Protein AF-A0A8T2C604-F1 (afdb_monomer_lite)

Foldseek 3Di:
DDDPDPPPFPPDAFPADWAWAPDPVATKIFGGWGQDPVRDTHWTWIAHPQVRDIDTQPDDPDPPVCRQWDFQYDENQWTWIARLPQRWIWIFNVVDSVDTDIQTADHDPPDPNPCPPWRKAKYWLDDVPDPPPQLIKIWIATDDQQGIWIARSNHDSDIDTAGDPDDDQPQWHWYAQNVVQWIWTDRPPAQWIWIAHNVNPDIDIFGEDEDPDDPDDPVVVVQQVQFDWHWYWEAAPVGKIKIKIWTHHPDPVPVDDIFIWIWTFDDQDPVGTYIYTDLFPDQKEWEDGSYHIYMYGVVVRNRDDHQWYQYNYSAGFIQRSNVRDTDGSDPPPPPPPVVVVVVVVVVVVVVVVCCVVPPDPDLDQDDPVRVVVVCVDPVNVVVVVVLVVLLVVLVVLQVVLVVVVVPPDDPPPPPSVVSNVVSVVSNLVSLVVQLVVLVSVLVSVVVCVVVDVDDCPDPSNVVSVVSNVVSVVD

Structure (mmCIF, N/CA/C/O backbone):
data_AF-A0A8T2C604-F1
#
_entry.id   AF-A0A8T2C604-F1
#
loop_
_atom_site.group_PDB
_atom_site.id
_atom_site.type_symbol
_atom_site.label_atom_id
_atom_site.label_alt_id
_atom_site.label_comp_id
_atom_site.label_asym_id
_atom_site.label_entity_id
_atom_site.label_seq_id
_atom_site.pdbx_PDB_ins_code
_atom_site.Cartn_x
_atom_site.Cartn_y
_atom_site.Cartn_z
_atom_site.occupancy
_atom_site.B_iso_or_equiv
_atom_site.auth_seq_id
_atom_site.auth_comp_id
_atom_site.auth_asym_id
_atom_site.auth_atom_id
_atom_site.pdbx_PDB_model_num
ATOM 1 N N . MET A 1 1 ? 25.380 -12.829 -18.871 1.00 25.86 1 MET A N 1
ATOM 2 C CA . MET A 1 1 ? 25.216 -11.549 -18.149 1.00 25.86 1 MET A CA 1
ATOM 3 C C . MET A 1 1 ? 23.749 -11.153 -18.193 1.00 25.86 1 MET A C 1
ATOM 5 O O . MET A 1 1 ? 23.292 -10.541 -19.146 1.00 25.86 1 MET A O 1
ATOM 9 N N . SER A 1 2 ? 23.002 -11.613 -17.195 1.00 21.16 2 SER A N 1
ATOM 10 C CA . SER A 1 2 ? 21.558 -11.461 -17.038 1.00 21.16 2 SER A CA 1
ATOM 11 C C . SER A 1 2 ? 21.239 -10.151 -16.314 1.00 21.16 2 SER A C 1
ATOM 13 O O . SER A 1 2 ? 21.349 -10.071 -15.092 1.00 21.16 2 SER A O 1
ATOM 15 N N . ARG A 1 3 ? 20.842 -9.112 -17.054 1.00 23.50 3 ARG A N 1
ATOM 16 C CA . ARG A 1 3 ? 20.114 -7.977 -16.472 1.00 23.50 3 ARG A CA 1
ATOM 17 C C . ARG A 1 3 ? 18.630 -8.336 -16.477 1.00 23.50 3 ARG A C 1
ATOM 19 O O . ARG A 1 3 ? 17.951 -8.163 -17.482 1.00 23.50 3 ARG A O 1
ATOM 26 N N . LEU A 1 4 ? 18.167 -8.874 -15.350 1.00 23.81 4 LEU A N 1
ATOM 27 C CA . LEU A 1 4 ? 16.754 -8.943 -14.980 1.00 23.81 4 LEU A CA 1
ATOM 28 C C . LEU A 1 4 ? 16.233 -7.504 -14.865 1.00 23.81 4 LEU A C 1
ATOM 30 O O . LEU A 1 4 ? 16.318 -6.873 -13.814 1.00 23.81 4 LEU A O 1
ATOM 34 N N . LEU A 1 5 ? 15.761 -6.960 -15.985 1.00 23.33 5 LEU A N 1
ATOM 35 C CA . LEU A 1 5 ? 14.865 -5.815 -15.988 1.00 23.33 5 LEU A CA 1
ATOM 36 C C . LEU A 1 5 ? 13.591 -6.275 -15.284 1.00 23.33 5 LEU A C 1
ATOM 38 O O . LEU A 1 5 ? 12.839 -7.078 -15.834 1.00 23.33 5 LEU A O 1
ATOM 42 N N . MET A 1 6 ? 13.360 -5.779 -14.068 1.00 25.73 6 MET A N 1
ATOM 43 C CA . MET A 1 6 ? 12.022 -5.779 -13.495 1.00 25.73 6 MET A CA 1
ATOM 44 C C . MET A 1 6 ? 11.107 -5.103 -14.515 1.00 25.73 6 MET A C 1
ATOM 46 O O . MET A 1 6 ? 11.184 -3.893 -14.739 1.00 25.73 6 MET A O 1
ATOM 50 N N . GLN A 1 7 ? 10.272 -5.908 -15.170 1.00 26.48 7 GLN A N 1
ATOM 51 C CA . GLN A 1 7 ? 9.083 -5.424 -15.844 1.00 26.48 7 GLN A CA 1
ATOM 52 C C . GLN A 1 7 ? 8.321 -4.589 -14.814 1.00 26.48 7 GLN A C 1
ATOM 54 O O . GLN A 1 7 ? 7.691 -5.128 -13.906 1.00 26.48 7 GLN A O 1
ATOM 59 N N . ARG A 1 8 ? 8.361 -3.258 -14.960 1.00 32.38 8 ARG A N 1
ATOM 60 C CA . ARG A 1 8 ? 7.238 -2.431 -14.517 1.00 32.38 8 ARG A CA 1
ATOM 61 C C . ARG A 1 8 ? 5.986 -3.125 -15.040 1.00 32.38 8 ARG A C 1
ATOM 63 O O . ARG A 1 8 ? 5.932 -3.429 -16.233 1.00 32.38 8 ARG A O 1
ATOM 70 N N . SER A 1 9 ? 5.051 -3.425 -14.144 1.00 33.69 9 SER A N 1
ATOM 71 C CA . SER A 1 9 ? 3.779 -4.065 -14.461 1.00 33.69 9 SER A CA 1
ATOM 72 C C . SER A 1 9 ? 3.189 -3.437 -15.723 1.00 33.69 9 SER A C 1
ATOM 74 O O . SER A 1 9 ? 2.762 -2.282 -15.736 1.00 33.69 9 SER A O 1
ATOM 76 N N . LYS A 1 10 ? 3.212 -4.192 -16.824 1.00 32.97 10 LYS A N 1
ATOM 77 C CA . LYS A 1 10 ? 2.536 -3.820 -18.063 1.00 32.97 10 LYS A CA 1
ATOM 78 C C . LYS A 1 10 ? 1.040 -4.086 -17.872 1.00 32.97 10 LYS A C 1
ATOM 80 O O . LYS A 1 10 ? 0.491 -4.999 -18.462 1.00 32.97 10 LYS A O 1
ATOM 85 N N . LEU A 1 11 ? 0.381 -3.281 -17.042 1.00 38.59 11 LEU A N 1
ATOM 86 C CA . LEU A 1 11 ? -1.047 -3.016 -17.207 1.00 38.59 11 LEU A CA 1
ATOM 87 C C . LEU A 1 11 ? -1.196 -1.590 -17.739 1.00 38.59 11 LEU A C 1
ATOM 89 O O . LEU A 1 11 ? -1.482 -0.667 -16.970 1.00 38.59 11 LEU A O 1
ATOM 93 N N . PRO A 1 12 ? -0.954 -1.362 -19.045 1.00 30.45 12 PRO A N 1
ATOM 94 C CA . PRO A 1 12 ? -1.466 -0.155 -19.664 1.00 30.45 12 PRO A CA 1
ATOM 95 C C . PRO A 1 12 ? -3.000 -0.238 -19.560 1.00 30.45 12 PRO A C 1
ATOM 97 O O . PRO A 1 12 ? -3.563 -1.314 -19.714 1.00 30.45 12 PRO A O 1
ATOM 100 N N . HIS A 1 13 ? -3.675 0.872 -19.260 1.00 38.31 13 HIS A N 1
ATOM 101 C CA . HIS A 1 13 ? -5.147 1.014 -19.214 1.00 38.31 13 HIS A CA 1
ATOM 102 C C . HIS A 1 13 ? -5.877 0.789 -17.880 1.00 38.31 13 HIS A C 1
ATOM 104 O O . HIS A 1 13 ? -7.097 0.917 -17.877 1.00 38.31 13 HIS A O 1
ATOM 110 N N . LEU A 1 14 ? -5.197 0.554 -16.748 1.00 38.41 14 LEU A N 1
ATOM 111 C CA . LEU A 1 14 ? -5.864 0.545 -15.435 1.00 38.41 14 LEU A CA 1
ATOM 112 C C . LEU A 1 14 ? -5.715 1.871 -14.672 1.00 38.41 14 LEU A C 1
ATOM 114 O O . LEU A 1 14 ? -4.606 2.246 -14.289 1.00 38.41 14 LEU A O 1
ATOM 118 N N . ILE A 1 15 ? -6.833 2.528 -14.348 1.00 39.34 15 ILE A N 1
ATOM 119 C CA . ILE A 1 15 ? -6.878 3.551 -13.288 1.00 39.34 15 ILE A CA 1
ATOM 120 C C . ILE A 1 15 ? -6.874 2.799 -11.946 1.00 39.34 15 ILE A C 1
ATOM 122 O O . ILE A 1 15 ? -7.868 2.181 -11.564 1.00 39.34 15 ILE A O 1
ATOM 126 N N . GLN A 1 16 ? -5.728 2.769 -11.259 1.00 47.19 16 GLN A N 1
ATOM 127 C CA . GLN A 1 16 ? -5.526 1.916 -10.081 1.00 47.19 16 GLN A CA 1
ATOM 128 C C . GLN A 1 16 ? -5.882 2.635 -8.775 1.00 47.19 16 GLN A C 1
ATOM 130 O O . GLN A 1 16 ? -5.199 3.567 -8.354 1.00 47.19 16 GLN A O 1
ATOM 135 N N . LYS A 1 17 ? -6.894 2.121 -8.072 1.00 49.41 17 LYS A N 1
ATOM 136 C CA . LYS A 1 17 ? -7.011 2.228 -6.613 1.00 49.41 17 LYS A CA 1
ATOM 137 C C . LYS A 1 17 ? -7.320 0.845 -6.067 1.00 49.41 17 LYS A C 1
ATOM 139 O O . LYS A 1 17 ? -8.392 0.297 -6.312 1.00 49.41 17 LYS A O 1
ATOM 144 N N . LYS A 1 18 ? -6.335 0.275 -5.381 1.00 56.12 18 LYS A N 1
ATOM 145 C CA . LYS A 1 18 ? -6.322 -1.129 -4.976 1.00 56.12 18 LYS A CA 1
ATOM 146 C C . LYS A 1 18 ? -6.877 -1.229 -3.573 1.00 56.12 18 LYS A C 1
ATOM 148 O O . LYS A 1 18 ? -6.331 -0.632 -2.648 1.00 56.12 18 LYS A O 1
ATOM 153 N N . CYS A 1 19 ? -7.981 -1.945 -3.448 1.00 54.78 19 CYS A N 1
ATOM 154 C CA . CYS A 1 19 ? -8.680 -2.137 -2.190 1.00 54.78 19 CYS A CA 1
ATOM 155 C C . CYS A 1 19 ? -9.108 -3.599 -2.105 1.00 54.78 19 CYS A C 1
ATOM 157 O O . CYS A 1 19 ? -9.346 -4.244 -3.133 1.00 54.78 19 CYS A O 1
ATOM 159 N N . PHE A 1 20 ? -9.251 -4.096 -0.886 1.00 54.09 20 PHE A N 1
ATOM 160 C CA . PHE A 1 20 ? -9.861 -5.390 -0.635 1.00 54.09 20 PHE A CA 1
ATOM 161 C C . PHE A 1 20 ? -11.279 -5.216 -0.112 1.00 54.09 20 PHE A C 1
ATOM 163 O O . PHE A 1 20 ? -11.575 -4.286 0.637 1.00 54.09 20 PHE A O 1
ATOM 170 N N . SER A 1 21 ? -12.148 -6.145 -0.490 1.00 51.84 21 SER A N 1
ATOM 171 C CA . SER A 1 21 ? -13.484 -6.271 0.075 1.00 51.84 21 SER A CA 1
ATOM 172 C C . SER A 1 21 ? -13.528 -7.547 0.911 1.00 51.84 21 SER A C 1
ATOM 174 O O . SER A 1 21 ? -13.415 -8.645 0.367 1.00 51.84 21 SER A O 1
ATOM 176 N N . SER A 1 22 ? -13.669 -7.424 2.234 1.00 53.53 22 SER A N 1
ATOM 177 C CA . SER A 1 22 ? -14.001 -8.574 3.076 1.00 53.53 22 SER A CA 1
ATOM 178 C C . SER A 1 22 ? -15.501 -8.851 2.929 1.00 53.53 22 SER A C 1
ATOM 180 O O . SER A 1 22 ? -16.327 -8.123 3.481 1.00 53.53 22 SER A O 1
ATOM 182 N N . SER A 1 23 ? -15.871 -9.875 2.167 1.00 48.34 23 SER A N 1
ATOM 183 C CA . SER A 1 23 ? -17.265 -10.306 2.026 1.00 48.34 23 SER A CA 1
ATOM 184 C C . SER A 1 23 ? -17.376 -11.831 2.052 1.00 48.34 23 SER A C 1
ATOM 186 O O . SER A 1 23 ? -16.371 -12.538 1.980 1.00 48.34 23 SER A O 1
ATOM 188 N N . VAL A 1 24 ? -18.620 -12.318 2.135 1.00 46.81 24 VAL A N 1
ATOM 189 C CA . VAL A 1 24 ? -19.045 -13.736 2.155 1.00 46.81 24 VAL A CA 1
ATOM 190 C C . VAL A 1 24 ? -18.400 -14.582 1.045 1.00 46.81 24 VAL A C 1
ATOM 192 O O . VAL A 1 24 ? -18.330 -15.800 1.153 1.00 46.81 24 VAL A O 1
ATOM 195 N N . THR A 1 25 ? -17.905 -13.951 -0.018 1.00 48.84 25 THR A N 1
ATOM 196 C CA . THR A 1 25 ? -17.357 -14.623 -1.195 1.00 48.84 25 THR A CA 1
ATOM 197 C C . THR A 1 25 ? -15.827 -14.845 -1.147 1.00 48.84 25 THR A C 1
ATOM 199 O O . THR A 1 25 ? -15.299 -15.502 -2.041 1.00 48.84 25 THR A O 1
ATOM 202 N N . GLY A 1 26 ? -15.110 -14.346 -0.127 1.00 57.09 26 GLY A N 1
ATOM 203 C CA . GLY A 1 26 ? -13.646 -14.482 0.031 1.00 57.09 26 GLY A CA 1
ATOM 204 C C . GLY A 1 26 ? -12.858 -13.181 -0.225 1.00 57.09 26 GLY A C 1
ATOM 205 O O . GLY A 1 26 ? -13.459 -12.166 -0.591 1.00 57.09 26 GLY A O 1
ATOM 206 N N . PRO A 1 27 ? -11.521 -13.160 -0.017 1.00 63.47 27 PRO A N 1
ATOM 207 C CA . PRO A 1 27 ? -10.697 -11.957 -0.158 1.00 63.47 27 PRO A CA 1
ATOM 208 C C . PRO A 1 27 ? -10.447 -11.632 -1.637 1.00 63.47 27 PRO A C 1
ATOM 210 O O . PRO A 1 27 ? -9.422 -11.993 -2.221 1.00 63.47 27 PRO A O 1
ATOM 213 N N . PHE A 1 28 ? -11.397 -10.936 -2.259 1.00 66.06 28 PHE A N 1
ATOM 214 C CA . PHE A 1 28 ? -11.202 -10.386 -3.598 1.00 66.06 28 PHE A CA 1
ATOM 215 C C . PHE A 1 28 ? -10.468 -9.054 -3.528 1.00 66.06 28 PHE A C 1
ATOM 217 O O . PHE A 1 28 ? -10.824 -8.143 -2.774 1.00 66.06 28 PHE A O 1
ATOM 224 N N . LEU A 1 29 ? -9.455 -8.945 -4.373 1.00 66.69 29 LEU A N 1
ATOM 225 C CA . LEU A 1 29 ? -8.720 -7.729 -4.654 1.00 66.69 29 LEU A CA 1
ATOM 226 C C . LEU A 1 29 ? -9.333 -7.049 -5.870 1.00 66.69 29 LEU A C 1
ATOM 228 O O . LEU A 1 29 ? -9.467 -7.696 -6.894 1.00 66.69 29 LEU A O 1
ATOM 232 N N . ARG A 1 30 ? -9.588 -5.742 -5.834 1.00 65.94 30 ARG A N 1
ATOM 233 C CA . ARG A 1 30 ? -9.797 -4.962 -7.065 1.00 65.94 30 ARG A CA 1
ATOM 234 C C . ARG A 1 30 ? -8.457 -4.414 -7.559 1.00 65.94 30 ARG A C 1
ATOM 236 O O . ARG A 1 30 ? -7.796 -3.684 -6.823 1.00 65.94 30 ARG A O 1
ATOM 243 N N . ILE A 1 31 ? -8.062 -4.733 -8.790 1.00 61.38 31 ILE A N 1
ATOM 244 C CA . ILE A 1 31 ? -6.799 -4.256 -9.386 1.00 61.38 31 ILE A CA 1
ATOM 245 C C . ILE A 1 31 ? -7.013 -2.908 -10.090 1.00 61.38 31 ILE A C 1
ATOM 247 O O . ILE A 1 31 ? -6.167 -2.018 -9.995 1.00 61.38 31 ILE A O 1
ATOM 251 N N . GLY A 1 32 ? -8.160 -2.721 -10.747 1.00 61.22 32 GLY A N 1
ATOM 252 C CA . GLY A 1 32 ? -8.545 -1.462 -11.389 1.00 61.22 32 GLY A CA 1
ATOM 253 C C . GLY A 1 32 ? -9.672 -1.639 -12.409 1.00 61.22 32 GLY A C 1
ATOM 254 O O . GLY A 1 32 ? -10.233 -2.725 -12.533 1.00 61.22 32 GLY A O 1
ATOM 255 N N . GLN A 1 33 ? -9.964 -0.573 -13.156 1.00 58.62 33 GLN A N 1
ATOM 256 C CA . GLN A 1 33 ? -10.870 -0.595 -14.314 1.00 58.62 33 GLN A CA 1
ATOM 257 C C . GLN A 1 33 ? -10.086 -0.603 -15.618 1.00 58.62 33 GLN A C 1
ATOM 259 O O . GLN A 1 33 ? -9.246 0.279 -15.807 1.00 58.62 33 GLN A O 1
ATOM 264 N N . ARG A 1 34 ? -10.357 -1.561 -16.515 1.00 48.78 34 ARG A N 1
ATOM 265 C CA . ARG A 1 34 ? -9.774 -1.555 -17.869 1.00 48.78 34 ARG A CA 1
ATOM 266 C C . ARG A 1 34 ? -10.490 -0.476 -18.672 1.00 48.78 34 ARG A C 1
ATOM 268 O O . ARG A 1 34 ? -11.701 -0.553 -18.824 1.00 48.78 34 ARG A O 1
ATOM 275 N N . MET A 1 35 ? -9.782 0.534 -19.172 1.00 43.50 35 MET A N 1
ATOM 276 C CA . MET A 1 35 ? -10.357 1.434 -20.180 1.00 43.50 35 MET A CA 1
ATOM 277 C C . MET A 1 35 ? -10.590 0.663 -21.480 1.00 43.50 35 MET A C 1
ATOM 279 O O . MET A 1 35 ? -9.735 -0.122 -21.891 1.00 43.50 35 MET A O 1
ATOM 283 N N . LYS A 1 36 ? -11.744 0.877 -22.112 1.00 48.97 36 LYS A N 1
ATOM 284 C CA . LYS A 1 36 ? -11.992 0.397 -23.473 1.00 48.97 36 LYS A CA 1
ATOM 285 C C . LYS A 1 36 ? -11.287 1.288 -24.494 1.00 48.97 36 LYS A C 1
ATOM 287 O O . LYS A 1 36 ? -11.003 2.453 -24.216 1.00 48.97 36 LYS A O 1
ATOM 292 N N . ASP A 1 37 ? -11.082 0.750 -25.692 1.00 43.00 37 ASP A N 1
ATOM 293 C CA . ASP A 1 37 ? -10.449 1.454 -26.817 1.00 43.00 37 ASP A CA 1
ATOM 294 C C . ASP A 1 37 ? -11.225 2.705 -27.269 1.00 43.00 37 ASP A C 1
ATOM 296 O O . ASP A 1 37 ? -10.648 3.615 -27.857 1.00 43.00 37 ASP A O 1
ATOM 300 N N . ASP A 1 38 ? -12.522 2.783 -26.949 1.00 40.09 38 ASP A N 1
ATOM 301 C CA . ASP A 1 38 ? -13.399 3.930 -27.218 1.00 40.09 38 ASP A CA 1
ATOM 302 C C . ASP A 1 38 ? -13.333 5.038 -26.146 1.00 40.09 38 ASP A C 1
ATOM 304 O O . ASP A 1 38 ? -14.040 6.040 -26.249 1.00 40.09 38 ASP A O 1
ATOM 308 N N . GLY A 1 39 ? -12.501 4.873 -25.111 1.00 41.56 39 GLY A N 1
ATOM 309 C CA . GLY A 1 39 ? -12.372 5.817 -23.998 1.00 41.56 39 GLY A CA 1
ATOM 310 C C . GLY A 1 39 ? -13.476 5.717 -22.939 1.00 41.56 39 GLY A C 1
ATOM 311 O O . GLY A 1 39 ? -13.438 6.456 -21.956 1.00 41.56 39 GLY A O 1
ATOM 312 N N . SER A 1 40 ? -14.443 4.803 -23.082 1.00 46.28 40 SER A N 1
ATOM 313 C CA . SER A 1 40 ? -15.472 4.576 -22.063 1.00 46.28 40 SER A CA 1
ATOM 314 C C . SER A 1 40 ? -14.944 3.753 -20.877 1.00 46.28 40 SER A C 1
ATOM 316 O O . SER A 1 40 ? -14.017 2.942 -21.000 1.00 46.28 40 SER A O 1
ATOM 318 N N . ILE A 1 41 ? -15.545 3.965 -19.697 1.00 53.34 41 ILE A N 1
ATOM 319 C CA . ILE A 1 41 ? -15.242 3.207 -18.473 1.00 53.34 41 ILE A CA 1
ATOM 320 C C . ILE A 1 41 ? -15.530 1.723 -18.743 1.00 53.34 41 ILE A C 1
ATOM 322 O O . ILE A 1 41 ? -16.673 1.348 -19.019 1.00 53.34 41 ILE A O 1
ATOM 326 N N . GLY A 1 42 ? -14.496 0.881 -18.706 1.00 55.41 42 GLY A N 1
ATOM 327 C CA . GLY A 1 42 ? -14.640 -0.559 -18.907 1.00 55.41 42 GLY A CA 1
ATOM 328 C C . GLY A 1 42 ? -14.734 -1.348 -17.601 1.00 55.41 42 GLY A C 1
ATOM 329 O O . GLY A 1 42 ? -15.076 -0.819 -16.545 1.00 55.41 42 GLY A O 1
ATOM 330 N N . GLU A 1 43 ? -14.515 -2.656 -17.709 1.00 61.22 43 GLU A N 1
ATOM 331 C CA . GLU A 1 43 ? -14.865 -3.635 -16.678 1.00 61.22 43 GLU A CA 1
ATOM 332 C C . GLU A 1 43 ? -13.902 -3.600 -15.484 1.00 61.22 43 GLU A C 1
ATOM 334 O O . GLU A 1 43 ? -12.689 -3.409 -15.633 1.00 61.22 43 GLU A O 1
ATOM 339 N N . ASP A 1 44 ? -14.462 -3.787 -14.286 1.00 64.31 44 ASP A N 1
ATOM 340 C CA . ASP A 1 44 ? -13.693 -3.920 -13.056 1.00 64.31 44 ASP A CA 1
ATOM 341 C C . ASP A 1 44 ? -12.996 -5.282 -13.010 1.00 64.31 44 ASP A C 1
ATOM 343 O O . ASP A 1 44 ? -13.629 -6.337 -13.107 1.00 64.31 44 ASP A O 1
ATOM 347 N N . VAL A 1 45 ? -11.674 -5.244 -12.846 1.00 67.56 45 VAL A N 1
ATOM 348 C CA . VAL A 1 45 ? -10.826 -6.432 -12.754 1.00 67.56 45 VAL A CA 1
ATOM 349 C C . VAL A 1 45 ? -10.557 -6.741 -11.290 1.00 67.56 45 VAL A C 1
ATOM 351 O O . VAL A 1 45 ? -10.011 -5.905 -10.555 1.00 67.56 45 VAL A O 1
ATOM 354 N N . PHE A 1 46 ? -10.896 -7.962 -10.889 1.00 71.38 46 PHE A N 1
ATOM 355 C CA . PHE A 1 46 ? -10.618 -8.488 -9.564 1.00 71.38 46 PHE A CA 1
ATOM 356 C C . PHE A 1 46 ? -9.568 -9.600 -9.619 1.00 71.38 46 PHE A C 1
ATOM 358 O O . PHE A 1 46 ? -9.458 -10.306 -10.611 1.00 71.38 46 PHE A O 1
ATOM 365 N N . LEU A 1 47 ? -8.797 -9.772 -8.550 1.00 71.38 47 LEU A N 1
ATOM 366 C CA . LEU A 1 47 ? -7.923 -10.918 -8.321 1.00 71.38 47 LEU A CA 1
ATOM 367 C C . LEU A 1 47 ? -8.432 -11.660 -7.096 1.00 71.38 47 LEU A C 1
ATOM 369 O O . LEU A 1 47 ? -8.600 -11.083 -6.020 1.00 71.38 47 LEU A O 1
ATOM 373 N N . ASN A 1 48 ? -8.666 -12.952 -7.253 1.00 74.19 48 ASN A N 1
ATOM 374 C CA . ASN A 1 48 ? -8.896 -13.820 -6.118 1.00 74.19 48 ASN A CA 1
ATOM 375 C C . ASN A 1 48 ? -7.541 -14.123 -5.467 1.00 74.19 48 ASN A C 1
ATOM 377 O O . ASN A 1 48 ? -6.733 -14.834 -6.054 1.00 74.19 48 ASN A O 1
ATOM 381 N N . ALA A 1 49 ? -7.282 -13.603 -4.266 1.00 75.50 49 ALA A N 1
ATOM 382 C CA . ALA A 1 49 ? -5.991 -13.800 -3.603 1.00 75.50 49 ALA A CA 1
ATOM 383 C C . ALA A 1 49 ? -5.710 -15.265 -3.216 1.00 75.50 49 ALA A C 1
ATOM 385 O O . ALA A 1 49 ? -4.551 -15.644 -3.086 1.00 75.50 49 ALA A O 1
ATOM 386 N N . ALA A 1 50 ? -6.754 -16.080 -3.040 1.00 75.25 50 ALA A N 1
ATOM 387 C CA . ALA A 1 50 ? -6.638 -17.503 -2.723 1.00 75.25 50 ALA A CA 1
ATOM 388 C C . ALA A 1 50 ? -6.309 -18.357 -3.956 1.00 75.25 50 ALA A C 1
ATOM 390 O O . ALA A 1 50 ? -5.558 -19.319 -3.855 1.00 75.25 50 ALA A O 1
ATOM 391 N N . LYS A 1 51 ? -6.868 -18.011 -5.120 1.00 75.25 51 LYS A N 1
ATOM 392 C CA . LYS A 1 51 ? -6.639 -18.755 -6.372 1.00 75.25 51 LYS A CA 1
ATOM 393 C C . LYS A 1 51 ? -5.552 -18.158 -7.260 1.00 75.25 51 LYS A C 1
ATOM 395 O O . LYS A 1 51 ? -5.106 -18.815 -8.186 1.00 75.25 51 LYS A O 1
ATOM 400 N N . GLU A 1 52 ? -5.163 -16.913 -6.998 1.00 74.75 52 GLU A N 1
ATOM 401 C CA . GLU A 1 52 ? -4.266 -16.111 -7.845 1.00 74.75 52 GLU A CA 1
ATOM 402 C C . GLU A 1 52 ? -4.786 -15.941 -9.278 1.00 74.75 52 GLU A C 1
ATOM 404 O O . GLU A 1 52 ? -4.033 -15.748 -10.228 1.00 74.75 52 GLU A O 1
ATOM 409 N N . GLU A 1 53 ? -6.110 -15.972 -9.420 1.00 72.31 53 GLU A N 1
ATOM 410 C CA . GLU A 1 53 ? -6.809 -15.878 -10.694 1.00 72.31 53 GLU A CA 1
ATOM 411 C C . GLU A 1 53 ? -7.482 -14.517 -10.843 1.00 72.31 53 GLU A C 1
ATOM 413 O O . GLU A 1 53 ? -8.119 -14.002 -9.913 1.00 72.31 53 GLU A O 1
ATOM 418 N N . LEU A 1 54 ? -7.360 -13.951 -12.043 1.00 71.62 54 LEU A N 1
ATOM 419 C CA . LEU A 1 54 ? -8.111 -12.773 -12.442 1.00 71.62 54 LEU A CA 1
ATOM 420 C C . LEU A 1 54 ? -9.562 -13.159 -12.716 1.00 71.62 54 LEU A C 1
ATOM 422 O O . LEU A 1 54 ? -9.852 -14.104 -13.447 1.00 71.62 54 LEU A O 1
ATOM 426 N N . PHE A 1 55 ? -10.475 -12.394 -12.139 1.00 67.12 55 PHE A N 1
ATOM 427 C CA . PHE A 1 55 ? -11.902 -12.519 -12.350 1.00 67.12 55 PHE A CA 1
ATOM 428 C C . PHE A 1 55 ? -12.473 -11.186 -12.828 1.00 67.12 55 PHE A C 1
ATOM 430 O O . PHE A 1 55 ? -12.203 -10.126 -12.259 1.00 67.12 55 PHE A O 1
ATOM 437 N N . HIS A 1 56 ? -13.300 -11.258 -13.865 1.00 67.69 56 HIS A N 1
ATOM 438 C CA . HIS A 1 56 ? -14.019 -10.117 -14.412 1.00 67.69 56 HIS A CA 1
ATOM 439 C C . HIS A 1 56 ? -15.443 -10.139 -13.876 1.00 67.69 56 HIS A C 1
ATOM 441 O O . HIS A 1 56 ? -16.163 -11.120 -14.071 1.00 67.69 56 HIS A O 1
ATOM 447 N N . LEU A 1 57 ? -15.861 -9.066 -13.199 1.00 61.72 57 LEU A N 1
ATOM 448 C CA . LEU A 1 57 ? -17.261 -8.965 -12.811 1.00 61.72 57 LEU A CA 1
ATOM 449 C C . LEU A 1 57 ? -18.107 -8.705 -14.071 1.00 61.72 57 LEU A C 1
ATOM 451 O O . LEU A 1 57 ? -17.815 -7.755 -14.804 1.00 61.72 57 LEU A O 1
ATOM 455 N N . PRO A 1 58 ? -19.164 -9.500 -14.332 1.00 57.56 58 PRO A N 1
ATOM 456 C CA . PRO A 1 58 ? -20.077 -9.223 -15.433 1.00 57.56 58 PRO A CA 1
ATOM 457 C C . PRO A 1 58 ? -20.706 -7.837 -15.258 1.00 57.56 58 PRO A C 1
ATOM 459 O O . PRO A 1 58 ? -20.966 -7.408 -14.131 1.00 57.56 58 PRO A O 1
ATOM 462 N N . LYS A 1 59 ? -20.947 -7.135 -16.375 1.00 58.47 59 LYS A N 1
ATOM 463 C CA . LYS A 1 59 ? -21.467 -5.758 -16.392 1.00 58.47 59 LYS A CA 1
ATOM 464 C C . LYS A 1 59 ? -22.711 -5.620 -15.518 1.00 58.47 59 LYS A C 1
ATOM 466 O O . LYS A 1 59 ? -23.817 -5.974 -15.922 1.00 58.47 59 LYS A O 1
ATOM 471 N N . LYS A 1 60 ? -22.520 -5.044 -14.336 1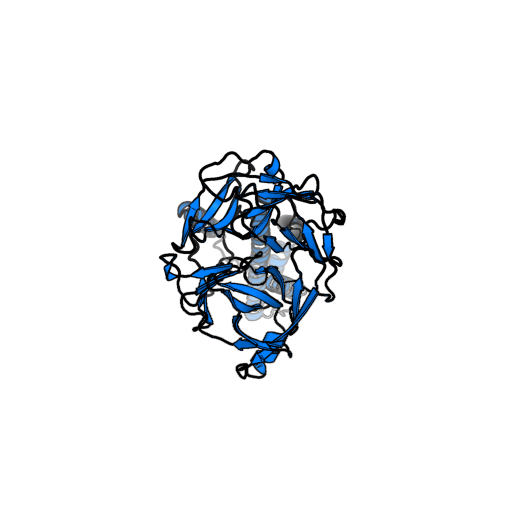.00 65.12 60 LYS A N 1
ATOM 472 C CA . LYS A 1 60 ? -23.594 -4.573 -13.472 1.00 65.12 60 LYS A CA 1
ATOM 473 C C . LYS A 1 60 ? -23.901 -3.124 -13.847 1.00 65.12 60 LYS A C 1
ATOM 475 O O . LYS A 1 60 ? -22.955 -2.360 -14.052 1.00 65.12 60 LYS A O 1
ATOM 480 N N . PRO A 1 61 ? -25.177 -2.720 -13.963 1.00 65.38 61 PRO A N 1
ATOM 481 C CA . PRO A 1 61 ? -25.501 -1.320 -14.196 1.00 65.38 61 PRO A CA 1
ATOM 482 C C . PRO A 1 61 ? -24.919 -0.481 -13.056 1.00 65.38 61 PRO A C 1
ATOM 484 O O . PRO A 1 61 ? -25.260 -0.685 -11.890 1.00 65.38 61 PRO A O 1
ATOM 487 N N . LEU A 1 62 ? -24.010 0.435 -13.396 1.00 68.88 62 LEU A N 1
ATOM 488 C CA . LEU A 1 62 ? -23.437 1.359 -12.428 1.00 68.88 62 LEU A CA 1
ATOM 489 C C . LEU A 1 62 ? -24.560 2.280 -11.919 1.00 68.88 62 LEU A C 1
ATOM 491 O O . LEU A 1 62 ? -25.237 2.910 -12.739 1.00 68.88 62 LEU A O 1
ATOM 495 N N . PRO A 1 63 ? -24.785 2.383 -10.597 1.00 73.88 63 PRO A N 1
ATOM 496 C CA . PRO A 1 63 ? -25.741 3.334 -10.048 1.00 73.88 63 PRO A CA 1
ATOM 497 C C . PRO A 1 63 ? -25.429 4.755 -10.528 1.00 73.88 63 PRO A C 1
ATOM 499 O O . PRO A 1 63 ? -24.274 5.171 -10.493 1.00 73.88 63 PRO A O 1
ATOM 502 N N . GLN A 1 64 ? -26.447 5.528 -10.921 1.00 72.62 64 GLN A N 1
ATOM 503 C CA . GLN A 1 64 ? -26.258 6.892 -11.446 1.00 72.62 64 GLN A CA 1
ATOM 504 C C . GLN A 1 64 ? -25.445 7.790 -10.498 1.00 72.62 64 GLN A C 1
ATOM 506 O O . GLN A 1 64 ? -24.608 8.561 -10.954 1.00 72.62 64 GLN A O 1
ATOM 511 N N . LYS A 1 65 ? -25.622 7.628 -9.178 1.00 72.56 65 LYS A N 1
ATOM 512 C CA . LYS A 1 65 ? -24.852 8.348 -8.146 1.00 72.56 65 LYS A CA 1
ATOM 513 C C . LYS A 1 65 ? -23.346 8.059 -8.167 1.00 72.56 65 LYS A C 1
ATOM 515 O O . LYS A 1 65 ? -22.582 8.829 -7.607 1.00 72.56 65 LYS A O 1
ATOM 520 N N . LEU A 1 66 ? -22.917 6.955 -8.778 1.00 74.44 66 LEU A N 1
ATOM 521 C CA . LEU A 1 66 ? -21.509 6.576 -8.878 1.00 74.44 66 LEU A CA 1
ATOM 522 C C . LEU A 1 66 ? -20.878 6.942 -10.228 1.00 74.44 66 LEU A C 1
ATOM 524 O O . LEU A 1 66 ? -19.668 6.779 -10.371 1.00 74.44 66 LEU A O 1
ATOM 528 N N . ALA A 1 67 ? -21.654 7.451 -11.193 1.00 73.00 67 ALA A N 1
ATOM 529 C CA . ALA A 1 67 ? -21.193 7.703 -12.561 1.00 73.00 67 ALA A CA 1
ATOM 530 C C . ALA A 1 67 ? -19.989 8.660 -12.634 1.00 73.00 67 ALA A C 1
ATOM 532 O O . ALA A 1 67 ? -19.050 8.397 -13.378 1.00 73.00 67 ALA A O 1
ATOM 533 N N . ASN A 1 68 ? -19.986 9.711 -11.807 1.00 73.56 68 ASN A N 1
ATOM 534 C CA . ASN A 1 68 ? -18.901 10.698 -11.721 1.00 73.56 68 ASN A CA 1
ATOM 535 C C . ASN A 1 68 ? -18.039 10.518 -10.464 1.00 73.56 68 ASN A C 1
ATOM 537 O O . ASN A 1 68 ? -17.359 11.446 -10.021 1.00 73.56 68 ASN A O 1
ATOM 541 N N . SER A 1 69 ? -18.092 9.334 -9.854 1.00 74.56 69 SER A N 1
ATOM 542 C CA . SER A 1 69 ? -17.442 9.075 -8.577 1.00 74.56 69 SER A CA 1
ATOM 543 C C . SER A 1 69 ? -16.132 8.307 -8.738 1.00 74.56 69 SER A C 1
ATOM 545 O O . SER A 1 69 ? -15.963 7.471 -9.626 1.00 74.56 69 SER A O 1
ATOM 547 N N . ARG A 1 70 ? -15.192 8.557 -7.828 1.00 77.19 70 ARG A N 1
ATOM 548 C CA . ARG A 1 70 ? -13.919 7.842 -7.726 1.00 77.19 70 ARG A CA 1
ATOM 549 C C . ARG A 1 70 ? -13.878 7.097 -6.401 1.00 77.19 70 ARG A C 1
ATOM 551 O O . ARG A 1 70 ? -14.068 7.708 -5.356 1.00 77.19 70 ARG A O 1
ATOM 558 N N . ILE A 1 71 ? -13.552 5.805 -6.412 1.00 76.62 71 ILE A N 1
ATOM 559 C CA . ILE A 1 71 ? -13.315 5.076 -5.156 1.00 76.62 71 ILE A CA 1
ATOM 560 C C . ILE A 1 71 ? -12.170 5.753 -4.378 1.00 76.62 71 ILE A C 1
ATOM 562 O O . ILE A 1 71 ? -11.220 6.240 -4.985 1.00 76.62 71 ILE A O 1
ATOM 566 N N . ILE A 1 72 ? -12.234 5.847 -3.058 1.00 76.19 72 ILE A N 1
ATOM 567 C CA . ILE A 1 72 ? -11.166 6.388 -2.202 1.00 76.19 72 ILE A CA 1
ATOM 568 C C . ILE A 1 72 ? -10.608 5.340 -1.250 1.00 76.19 72 ILE A C 1
ATOM 570 O O . ILE A 1 72 ? -9.424 5.401 -0.941 1.00 76.19 72 ILE A O 1
ATOM 574 N N . GLY A 1 73 ? -11.415 4.346 -0.887 1.00 77.38 73 GLY A N 1
ATOM 575 C CA . GLY A 1 73 ? -10.951 3.148 -0.216 1.00 77.38 73 GLY A CA 1
ATOM 576 C C . GLY A 1 73 ? -12.059 2.125 -0.020 1.00 77.38 73 GLY A C 1
ATOM 577 O O . GLY A 1 73 ? -13.158 2.311 -0.540 1.00 77.38 73 GLY A O 1
ATOM 578 N N . ALA A 1 74 ? -11.779 1.051 0.712 1.00 79.75 74 ALA A N 1
ATOM 579 C CA . ALA A 1 74 ? -12.793 0.090 1.125 1.00 79.75 74 ALA A CA 1
ATOM 580 C C . ALA A 1 74 ? -12.570 -0.341 2.577 1.00 79.75 74 ALA A C 1
ATOM 582 O O . ALA A 1 74 ? -11.435 -0.364 3.047 1.00 79.75 74 ALA A O 1
ATOM 583 N N . SER A 1 75 ? -13.655 -0.674 3.272 1.00 81.06 75 SER A N 1
ATOM 584 C CA . SER A 1 75 ? -13.625 -1.255 4.617 1.00 81.06 75 SER A CA 1
ATOM 585 C C . SER A 1 75 ? -14.846 -2.156 4.799 1.00 81.06 75 SER A C 1
ATOM 587 O O . SER A 1 75 ? -15.941 -1.835 4.334 1.00 81.06 75 SER A O 1
ATOM 589 N N . LYS A 1 76 ? -14.651 -3.325 5.418 1.00 78.31 76 LYS A N 1
ATOM 590 C CA . LYS A 1 76 ? -15.692 -4.343 5.684 1.00 78.31 76 LYS A CA 1
ATOM 591 C C . LYS A 1 76 ? -16.574 -4.718 4.485 1.00 78.31 76 LYS A C 1
ATOM 593 O O . LYS A 1 76 ? -17.763 -4.988 4.627 1.00 78.31 76 LYS A O 1
ATOM 598 N N . GLY A 1 77 ? -15.983 -4.710 3.296 1.00 75.69 77 GLY A N 1
ATOM 599 C CA . GLY A 1 77 ? -16.656 -5.053 2.046 1.00 75.69 77 GLY A CA 1
ATOM 600 C C . GLY A 1 77 ? -17.414 -3.911 1.362 1.00 75.69 77 GLY A C 1
ATOM 601 O O . GLY A 1 77 ? -17.966 -4.104 0.281 1.00 75.69 77 GLY A O 1
ATOM 602 N N . TRP A 1 78 ? -17.385 -2.714 1.947 1.00 80.81 78 TRP A N 1
ATOM 603 C CA . TRP A 1 78 ? -17.989 -1.507 1.397 1.00 80.81 78 TRP A CA 1
ATOM 604 C C . TRP A 1 78 ? -16.929 -0.608 0.777 1.00 80.81 78 TRP A C 1
ATOM 606 O O . TRP A 1 78 ? -15.911 -0.306 1.399 1.00 80.81 78 TRP A O 1
ATOM 616 N N . GLY A 1 79 ? -17.174 -0.172 -0.456 1.00 81.69 79 GLY A N 1
ATOM 617 C CA . GLY A 1 79 ? -16.366 0.825 -1.142 1.00 81.69 79 GLY A CA 1
ATOM 618 C C . GLY A 1 79 ? -16.809 2.235 -0.768 1.00 81.69 79 GLY A C 1
ATOM 619 O O . GLY A 1 79 ? -17.999 2.534 -0.700 1.00 81.69 79 GLY A O 1
ATOM 620 N N . PHE A 1 80 ? -15.840 3.111 -0.555 1.00 82.25 80 PHE A N 1
ATOM 621 C CA . PHE A 1 80 ? -16.041 4.535 -0.342 1.00 82.25 80 PHE A CA 1
ATOM 622 C C . PHE A 1 80 ? -15.779 5.263 -1.644 1.00 82.25 80 PHE A C 1
ATOM 624 O O . PHE A 1 80 ? -14.717 5.082 -2.235 1.00 82.25 80 PHE A O 1
ATOM 631 N N . TYR A 1 81 ? -16.697 6.116 -2.065 1.00 82.31 81 TYR A N 1
ATOM 632 C CA . TYR A 1 81 ? -16.616 6.839 -3.324 1.00 82.31 81 TYR A CA 1
ATOM 633 C C . TYR A 1 81 ? -16.745 8.335 -3.065 1.00 82.31 81 TYR A C 1
ATOM 635 O O . TYR A 1 81 ? -17.552 8.749 -2.238 1.00 82.31 81 TYR A O 1
ATOM 643 N N . ILE A 1 82 ? -15.940 9.131 -3.764 1.00 78.56 82 ILE A N 1
ATOM 644 C CA . ILE A 1 82 ? -16.034 10.591 -3.779 1.00 78.56 82 ILE A CA 1
ATOM 645 C C . ILE A 1 82 ? -16.566 11.045 -5.130 1.00 78.56 82 ILE A C 1
ATOM 647 O O . ILE A 1 82 ? -16.020 10.656 -6.163 1.00 78.56 82 ILE A O 1
ATOM 651 N N . ASP A 1 83 ? -17.619 11.848 -5.124 1.00 80.38 83 ASP A N 1
ATOM 652 C CA . ASP A 1 83 ? -18.120 12.520 -6.314 1.00 80.38 83 ASP A CA 1
ATOM 653 C C . ASP A 1 83 ? -17.129 13.617 -6.735 1.00 80.38 83 ASP A C 1
ATOM 655 O O . ASP A 1 83 ? -16.681 14.432 -5.925 1.00 80.38 83 ASP A O 1
ATOM 659 N N . LEU A 1 84 ? -16.723 13.605 -8.005 1.00 74.38 84 LEU A N 1
ATOM 660 C CA . LEU A 1 84 ? -15.720 14.535 -8.524 1.00 74.38 84 LEU A CA 1
ATOM 661 C C . LEU A 1 84 ? -16.293 15.917 -8.873 1.00 74.38 84 LEU A C 1
ATOM 663 O O . LEU A 1 84 ? -15.517 16.860 -9.025 1.00 74.38 84 LEU A O 1
ATOM 667 N N . CYS A 1 85 ? -17.612 16.045 -9.017 1.00 72.62 85 CYS A N 1
ATOM 668 C CA . CYS A 1 85 ? -18.294 17.300 -9.308 1.00 72.62 85 CYS A CA 1
ATOM 669 C C . CYS A 1 85 ? -18.532 18.117 -8.037 1.00 72.62 85 CYS A C 1
ATOM 671 O O . CYS A 1 85 ? -18.315 19.328 -8.051 1.00 72.62 85 CYS A O 1
ATOM 673 N N . ASP A 1 86 ? -18.979 17.474 -6.955 1.00 72.50 86 ASP A N 1
ATOM 674 C CA . ASP A 1 86 ? -19.403 18.184 -5.743 1.00 72.50 86 ASP A CA 1
ATOM 675 C C . ASP A 1 86 ? -18.646 17.812 -4.459 1.00 72.50 86 ASP A C 1
ATOM 677 O O . ASP A 1 86 ? -18.868 18.437 -3.419 1.00 72.50 86 ASP A O 1
ATOM 681 N N . GLY A 1 87 ? -17.739 16.833 -4.521 1.00 73.06 87 GLY A N 1
ATOM 682 C CA . GLY A 1 87 ? -16.926 16.402 -3.383 1.00 73.06 87 GLY A CA 1
ATOM 683 C C . GLY A 1 87 ? -17.695 15.637 -2.304 1.00 73.06 87 GLY A C 1
ATOM 684 O O . GLY A 1 87 ? -17.138 15.385 -1.235 1.00 73.06 87 GLY A O 1
ATOM 685 N N . SER A 1 88 ? -18.958 15.269 -2.544 1.00 78.19 88 SER A N 1
ATOM 686 C CA . SER A 1 88 ? -19.730 14.433 -1.623 1.00 78.19 88 SER A CA 1
ATOM 687 C C . SER A 1 88 ? -19.173 13.011 -1.567 1.00 78.19 88 SER A C 1
ATOM 689 O O . SER A 1 88 ? -18.594 12.500 -2.529 1.00 78.19 88 SER A O 1
ATOM 691 N N . LEU A 1 89 ? -19.325 12.363 -0.412 1.00 83.94 89 LEU A N 1
ATOM 692 C CA . LEU A 1 89 ? -18.945 10.966 -0.243 1.00 83.94 89 LEU A CA 1
ATOM 693 C C . LEU A 1 89 ? -20.171 10.058 -0.343 1.00 83.94 89 LEU A C 1
ATOM 695 O O . LEU A 1 89 ? -21.296 10.448 -0.038 1.00 83.94 89 LEU A O 1
ATOM 699 N N . CYS A 1 90 ? -19.960 8.807 -0.729 1.00 85.81 90 CYS A N 1
ATOM 700 C CA . CYS A 1 90 ? -20.958 7.761 -0.574 1.00 85.81 90 CYS A CA 1
ATOM 701 C C . CYS A 1 90 ? -20.308 6.407 -0.298 1.00 85.81 90 CYS A C 1
ATOM 703 O O . CYS A 1 90 ? -19.180 6.126 -0.711 1.00 85.81 90 CYS A O 1
ATOM 705 N N . LEU A 1 91 ? -21.040 5.567 0.424 1.00 86.31 91 LEU A N 1
ATOM 706 C CA . LEU A 1 91 ? -20.705 4.168 0.636 1.00 86.31 91 LEU A CA 1
ATOM 707 C C . LEU A 1 91 ? -21.488 3.328 -0.353 1.00 86.31 91 LEU A C 1
ATOM 709 O O . LEU A 1 91 ? -22.678 3.560 -0.563 1.00 86.31 91 LEU A O 1
ATOM 713 N N . SER A 1 92 ? -20.841 2.330 -0.933 1.00 83.69 92 SER A N 1
ATOM 714 C CA . SER A 1 92 ? -21.522 1.381 -1.795 1.00 83.69 92 SER A CA 1
ATOM 715 C C . SER A 1 92 ? -20.920 -0.007 -1.679 1.00 83.69 92 SER A C 1
ATOM 717 O O . SER A 1 92 ? -19.700 -0.173 -1.700 1.00 83.69 92 SER A O 1
ATOM 719 N N . ASP A 1 93 ? -21.783 -1.013 -1.614 1.00 79.06 93 ASP A N 1
ATOM 720 C CA . ASP A 1 93 ? -21.400 -2.414 -1.749 1.00 79.06 93 ASP A CA 1
ATOM 721 C C . ASP A 1 93 ? -21.374 -2.846 -3.222 1.00 79.06 93 ASP A C 1
ATOM 723 O O . ASP A 1 93 ? -21.439 -4.030 -3.505 1.00 79.06 93 ASP A O 1
ATOM 727 N N . PHE A 1 94 ? -21.245 -1.918 -4.180 1.00 71.56 94 PHE A N 1
ATOM 728 C CA . PHE A 1 94 ? -21.179 -2.213 -5.620 1.00 71.56 94 PHE A CA 1
ATOM 729 C C . PHE A 1 94 ? -20.140 -3.286 -5.997 1.00 71.56 94 PHE A C 1
ATOM 731 O O . PHE A 1 94 ? -20.304 -3.981 -6.996 1.00 71.56 94 PHE A O 1
ATOM 738 N N . LEU A 1 95 ? -19.086 -3.450 -5.189 1.00 67.19 95 LEU A N 1
ATOM 739 C CA . LEU A 1 95 ? -18.085 -4.512 -5.355 1.00 67.19 95 LEU A CA 1
ATOM 740 C C . LEU A 1 95 ? -18.623 -5.915 -5.017 1.00 67.19 95 LEU A C 1
ATOM 742 O O . LEU A 1 95 ? -17.994 -6.914 -5.356 1.00 67.19 95 LEU A O 1
ATOM 746 N N . ASN A 1 96 ? -19.768 -6.004 -4.347 1.00 67.94 96 ASN A N 1
ATOM 747 C CA . ASN A 1 96 ? -20.491 -7.235 -4.094 1.00 67.94 96 ASN A CA 1
ATOM 748 C C . ASN A 1 96 ? -21.258 -7.643 -5.367 1.00 67.94 96 ASN A C 1
ATOM 750 O O . ASN A 1 96 ? -22.142 -6.909 -5.828 1.00 67.94 96 ASN A O 1
ATOM 754 N N . PRO A 1 97 ? -21.001 -8.834 -5.935 1.00 61.81 97 PRO A N 1
ATOM 755 C CA . PRO A 1 97 ? -21.747 -9.299 -7.102 1.00 61.81 97 PRO A CA 1
ATOM 756 C C . PRO A 1 97 ? -23.258 -9.371 -6.825 1.00 61.81 97 PRO A C 1
ATOM 758 O O . PRO A 1 97 ? -24.060 -9.047 -7.702 1.00 61.81 97 PRO A O 1
ATOM 761 N N . LEU A 1 98 ? -23.653 -9.685 -5.588 1.00 60.12 98 LEU A N 1
ATOM 762 C CA . LEU A 1 98 ? -25.036 -9.961 -5.199 1.00 60.12 98 LEU A CA 1
ATOM 763 C C . LEU A 1 98 ? -25.842 -8.718 -4.779 1.00 60.12 98 LEU A C 1
ATOM 765 O O . LEU A 1 98 ? -27.065 -8.800 -4.721 1.00 60.12 98 LEU A O 1
ATOM 769 N N . ALA A 1 99 ? -25.206 -7.568 -4.517 1.00 64.94 99 ALA A N 1
ATOM 770 C CA . ALA A 1 99 ? -25.883 -6.380 -3.974 1.00 64.94 99 ALA A CA 1
ATOM 771 C C . ALA A 1 99 ? -25.317 -5.050 -4.523 1.00 64.94 99 ALA A C 1
ATOM 773 O O . ALA A 1 99 ? -24.224 -5.012 -5.085 1.00 64.94 99 ALA A O 1
ATOM 774 N N . SER A 1 100 ? -26.119 -3.981 -4.522 1.00 70.56 100 SER A N 1
ATOM 775 C CA . SER A 1 100 ? -25.725 -2.638 -5.008 1.00 70.56 100 SER A CA 1
ATOM 776 C C . SER A 1 100 ? -26.498 -1.533 -4.300 1.00 70.56 100 SER A C 1
ATOM 778 O O . SER A 1 100 ? -27.184 -0.714 -4.913 1.00 70.56 100 SER A O 1
ATOM 780 N N . LYS A 1 101 ? -26.404 -1.542 -2.979 1.00 82.50 101 LYS A N 1
ATOM 781 C CA . LYS A 1 101 ? -26.898 -0.498 -2.099 1.00 82.50 101 LYS A CA 1
ATOM 782 C C . LYS A 1 101 ? -25.899 0.658 -2.064 1.00 82.50 101 LYS A C 1
ATOM 784 O O . LYS A 1 101 ? -24.693 0.455 -1.959 1.00 82.50 101 LYS A O 1
ATOM 789 N N . VAL A 1 102 ? -26.419 1.882 -2.131 1.00 84.00 102 VAL A N 1
ATOM 790 C CA . VAL A 1 102 ? -25.634 3.122 -2.058 1.00 84.00 102 VAL A CA 1
ATOM 791 C C . VAL A 1 102 ? -26.170 3.982 -0.921 1.00 84.00 102 VAL A C 1
ATOM 793 O O . VAL A 1 102 ? -27.348 4.335 -0.922 1.00 84.00 102 VAL A O 1
ATOM 796 N N . ILE A 1 103 ? -25.302 4.349 0.018 1.00 85.25 103 ILE A N 1
ATOM 797 C CA . ILE A 1 103 ? -25.616 5.220 1.153 1.00 85.25 103 ILE A CA 1
ATOM 798 C C . ILE A 1 103 ? -24.912 6.562 0.919 1.00 85.25 103 ILE A C 1
ATOM 800 O O . ILE A 1 103 ? -23.677 6.600 0.884 1.00 85.25 103 ILE A O 1
ATOM 804 N N . PRO A 1 104 ? -25.656 7.660 0.698 1.00 84.62 104 PRO A N 1
ATOM 805 C CA . PRO A 1 104 ? -25.057 8.980 0.551 1.00 84.62 104 PRO A CA 1
ATOM 806 C C . PRO A 1 104 ? -24.491 9.456 1.892 1.00 84.62 104 PRO A C 1
ATOM 808 O O . PRO A 1 104 ? -25.084 9.209 2.937 1.00 84.62 104 PRO A O 1
ATOM 811 N N . LEU A 1 105 ? -23.366 10.163 1.853 1.00 84.94 105 LEU A N 1
ATOM 812 C CA . LEU A 1 105 ? -22.781 10.842 3.004 1.00 84.94 105 LEU A CA 1
ATOM 813 C C . LEU A 1 105 ? -22.808 12.362 2.774 1.00 84.94 105 LEU A C 1
ATOM 815 O O . LEU A 1 105 ? -22.795 12.814 1.624 1.00 84.94 105 LEU A O 1
ATOM 819 N N . PRO A 1 106 ? -22.844 13.168 3.849 1.00 80.12 106 PRO A N 1
ATOM 820 C CA . PRO A 1 106 ? -22.753 14.622 3.752 1.00 80.12 106 PRO A CA 1
ATOM 821 C C . PRO A 1 106 ? -21.455 15.079 3.071 1.00 80.12 106 PRO A C 1
ATOM 823 O O . PRO A 1 106 ? -20.445 14.367 3.051 1.00 80.12 106 PRO A O 1
ATOM 826 N N . ARG A 1 107 ? -21.464 16.302 2.531 1.00 77.25 107 ARG A N 1
ATOM 827 C CA . ARG A 1 107 ? -20.254 16.945 1.997 1.00 77.25 107 ARG A CA 1
ATOM 828 C C . ARG A 1 107 ? -19.286 17.266 3.132 1.00 77.25 107 ARG A C 1
ATOM 830 O O . ARG A 1 107 ? -19.711 17.598 4.231 1.00 77.25 107 ARG A O 1
ATOM 837 N N . LEU A 1 108 ? -17.990 17.155 2.863 1.00 72.12 108 LEU A N 1
ATOM 838 C CA . LEU A 1 108 ? -16.948 17.533 3.817 1.00 72.12 108 LEU A CA 1
ATOM 839 C C . LEU A 1 108 ? -16.731 19.048 3.759 1.00 72.12 108 LEU A C 1
ATOM 841 O O . LEU A 1 108 ? -16.188 19.545 2.773 1.00 72.12 108 LEU A O 1
ATOM 845 N N . ASP A 1 109 ? -17.132 19.758 4.814 1.00 58.72 109 ASP A N 1
ATOM 846 C CA . ASP A 1 109 ? -17.108 21.230 4.879 1.00 58.72 109 ASP A CA 1
ATOM 847 C C . ASP A 1 109 ? -15.698 21.844 4.730 1.00 58.72 109 ASP A C 1
ATOM 849 O O . ASP A 1 109 ? -15.563 22.973 4.265 1.00 58.72 109 ASP A O 1
ATOM 853 N N . ASP A 1 110 ? -14.635 21.093 5.044 1.00 55.25 110 ASP A N 1
ATOM 854 C CA . ASP A 1 110 ? -13.247 21.590 5.082 1.00 55.25 110 ASP A CA 1
ATOM 855 C C . ASP A 1 110 ? -12.378 21.198 3.866 1.00 55.25 110 ASP A C 1
ATOM 857 O O . ASP A 1 110 ? -11.155 21.393 3.865 1.00 55.25 110 ASP A O 1
ATOM 861 N N . MET A 1 111 ? -12.966 20.643 2.799 1.00 50.06 111 MET A N 1
ATOM 862 C CA . MET A 1 111 ? -12.203 20.304 1.594 1.00 50.06 111 MET A CA 1
ATOM 863 C C . MET A 1 111 ? -11.932 21.544 0.731 1.00 50.06 111 MET A C 1
ATOM 865 O O . MET A 1 111 ? -12.715 21.898 -0.148 1.00 50.06 111 MET A O 1
ATOM 869 N N . TYR A 1 112 ? -10.757 22.161 0.895 1.00 48.47 112 TYR A N 1
ATOM 870 C CA . TYR A 1 112 ? -10.220 23.044 -0.142 1.00 48.47 112 TYR A CA 1
ATOM 871 C C . TYR A 1 112 ? -10.051 22.229 -1.434 1.00 48.47 112 TYR A C 1
ATOM 873 O O . TYR A 1 112 ? -9.217 21.324 -1.525 1.00 48.47 112 TYR A O 1
ATOM 881 N N . THR A 1 113 ? -10.842 22.577 -2.446 1.00 43.31 113 THR A N 1
ATOM 882 C CA . THR A 1 113 ? -10.991 21.929 -3.763 1.00 43.31 113 THR A CA 1
ATOM 883 C C . THR A 1 113 ? -9.692 21.759 -4.570 1.00 43.31 113 THR A C 1
ATOM 885 O O . THR A 1 113 ? -9.688 21.100 -5.612 1.00 43.31 113 THR A O 1
ATOM 888 N N . CYS A 1 114 ? -8.558 22.264 -4.079 1.00 40.06 114 CYS A N 1
ATOM 889 C CA . CYS A 1 114 ? -7.249 22.128 -4.716 1.00 40.06 114 CYS A CA 1
ATOM 890 C C . CYS A 1 114 ? -6.453 20.864 -4.336 1.00 40.06 114 CYS A C 1
ATOM 892 O O . CYS A 1 114 ? -5.439 20.608 -4.979 1.00 40.06 114 CYS A O 1
ATOM 894 N N . GLN A 1 115 ? -6.876 20.041 -3.365 1.00 42.16 115 GLN A N 1
ATOM 895 C CA . GLN A 1 115 ? -6.148 18.808 -2.999 1.00 42.16 115 GLN A CA 1
ATOM 896 C C . GLN A 1 115 ? -6.934 17.534 -3.326 1.00 42.16 115 GLN A C 1
ATOM 898 O O . GLN A 1 115 ? -7.419 16.810 -2.466 1.00 42.16 115 GLN A O 1
ATOM 903 N N . THR A 1 116 ? -7.041 17.229 -4.616 1.00 40.59 116 THR A N 1
ATOM 904 C CA . THR A 1 116 ? -7.691 16.009 -5.141 1.00 40.59 116 THR A CA 1
ATOM 905 C C . THR A 1 116 ? -6.790 14.759 -5.059 1.00 40.59 116 THR A C 1
ATOM 907 O O . THR A 1 116 ? -7.180 13.676 -5.509 1.00 40.59 116 THR A O 1
ATOM 910 N N . GLU A 1 117 ? -5.606 14.908 -4.453 1.00 42.94 117 GLU A N 1
ATOM 911 C CA . GLU A 1 117 ? -4.559 13.895 -4.239 1.00 42.94 117 GLU A CA 1
ATOM 912 C C . GLU A 1 117 ? -4.328 13.572 -2.749 1.00 42.94 117 GLU A C 1
ATOM 914 O O . GLU A 1 117 ? -3.293 13.021 -2.383 1.00 42.94 117 GLU A O 1
ATOM 919 N N . ALA A 1 118 ? -5.270 13.897 -1.859 1.00 51.28 118 ALA A N 1
ATOM 920 C CA . ALA A 1 118 ? -5.143 13.481 -0.466 1.00 51.28 118 ALA A CA 1
ATOM 921 C C . ALA A 1 118 ? -5.220 11.944 -0.372 1.00 51.28 118 ALA A C 1
ATOM 923 O O . ALA A 1 118 ? -6.109 11.318 -0.946 1.00 51.28 118 ALA A O 1
ATOM 924 N N . PHE A 1 119 ? -4.285 11.315 0.338 1.00 52.72 119 PHE A N 1
ATOM 925 C CA . PHE A 1 119 ? -4.436 9.920 0.743 1.00 52.72 119 PHE A CA 1
ATOM 926 C C . PHE A 1 119 ? -5.632 9.826 1.696 1.00 52.72 119 PHE A C 1
ATOM 928 O O . PHE A 1 119 ? -5.668 10.529 2.708 1.00 52.72 119 PHE A O 1
ATOM 935 N N . TYR A 1 120 ? -6.596 8.967 1.367 1.00 66.62 120 TYR A N 1
ATOM 936 C CA . TYR A 1 120 ? -7.765 8.709 2.202 1.00 66.62 120 TYR A CA 1
ATOM 937 C C . TYR A 1 120 ? -7.612 7.330 2.833 1.00 66.62 120 TYR A C 1
ATOM 939 O O . TYR A 1 120 ? -7.449 6.344 2.119 1.00 66.62 120 TYR A O 1
ATOM 947 N N . ASN A 1 121 ? -7.682 7.254 4.160 1.00 78.62 121 ASN A N 1
ATOM 948 C CA . ASN A 1 121 ? -7.891 5.980 4.842 1.00 78.62 121 ASN A CA 1
ATOM 949 C C . ASN A 1 121 ? -9.285 5.998 5.465 1.00 78.62 121 ASN A C 1
ATOM 951 O O . ASN A 1 121 ? -9.716 7.026 5.983 1.00 78.62 121 ASN A O 1
ATOM 955 N N . VAL A 1 122 ? -10.013 4.899 5.349 1.00 84.00 122 VAL A N 1
ATOM 956 C CA . VAL A 1 122 ? -11.442 4.845 5.651 1.00 84.00 122 VAL A CA 1
ATOM 957 C C . VAL A 1 122 ? -11.725 3.618 6.492 1.00 84.00 122 VAL A C 1
ATOM 959 O O . VAL A 1 122 ? -11.170 2.563 6.219 1.00 84.00 122 VAL A O 1
ATOM 962 N N . ALA A 1 123 ? -12.593 3.745 7.488 1.00 87.69 123 ALA A N 1
ATOM 963 C CA . ALA A 1 123 ? -13.004 2.628 8.328 1.00 87.69 123 ALA A CA 1
ATOM 964 C C . ALA A 1 123 ? -14.494 2.723 8.655 1.00 87.69 123 ALA A C 1
ATOM 966 O O . ALA A 1 123 ? -15.021 3.817 8.877 1.00 87.69 123 ALA A O 1
ATOM 967 N N . VAL A 1 124 ? -15.167 1.573 8.720 1.00 87.44 124 VAL A N 1
ATOM 968 C CA . VAL A 1 124 ? -16.558 1.475 9.187 1.00 87.44 124 VAL A CA 1
ATOM 969 C C . VAL A 1 124 ? -16.665 0.632 10.455 1.00 87.44 124 VAL A C 1
ATOM 971 O O . VAL A 1 124 ? -16.010 -0.403 10.617 1.00 87.44 124 VAL A O 1
ATOM 974 N N . SER A 1 125 ? -17.516 1.083 11.371 1.00 85.38 125 SER A N 1
ATOM 975 C CA . SER A 1 125 ? -17.790 0.404 12.645 1.00 85.38 125 SER A CA 1
ATOM 976 C C . SER A 1 125 ? -18.510 -0.937 12.458 1.00 85.38 125 SER A C 1
ATOM 978 O O . SER A 1 125 ? -18.098 -1.956 13.020 1.00 85.38 125 SER A O 1
ATOM 980 N N . SER A 1 126 ? -19.506 -0.998 11.582 1.00 78.12 126 SER A N 1
ATOM 981 C CA . SER A 1 126 ? -20.268 -2.207 11.252 1.00 78.12 126 SER A CA 1
ATOM 982 C C . SER A 1 126 ? -20.448 -2.350 9.737 1.00 78.12 126 SER A C 1
ATOM 984 O O . SER A 1 126 ? -19.868 -1.583 8.970 1.00 78.12 126 SER A O 1
ATOM 986 N N . SER A 1 127 ? -21.168 -3.385 9.289 1.00 72.00 127 SER A N 1
ATOM 987 C CA . SER A 1 127 ? -21.540 -3.525 7.877 1.00 72.00 127 SER A CA 1
ATOM 988 C C . SER A 1 127 ? -22.852 -2.771 7.625 1.00 72.00 127 SER A C 1
ATOM 990 O O . SER A 1 127 ? -23.873 -3.180 8.180 1.00 72.00 127 SER A O 1
ATOM 992 N N . PRO A 1 128 ? -22.872 -1.749 6.746 1.00 64.12 128 PRO A N 1
ATOM 993 C CA . PRO A 1 128 ? -24.081 -1.002 6.377 1.00 64.12 128 PRO A CA 1
ATOM 994 C C . PRO A 1 128 ? -25.215 -1.805 5.704 1.00 64.12 128 PRO A C 1
ATOM 996 O O . PRO A 1 128 ? -26.207 -1.233 5.239 1.00 64.12 128 PRO A O 1
ATOM 999 N N . ALA A 1 129 ? -25.081 -3.130 5.600 1.00 60.22 129 ALA A N 1
ATOM 1000 C CA . ALA A 1 129 ? -26.092 -4.007 5.019 1.00 60.22 129 ALA A CA 1
ATOM 1001 C C . ALA A 1 129 ? -27.371 -4.090 5.873 1.00 60.22 129 ALA A C 1
ATOM 1003 O O . ALA A 1 129 ? -28.436 -4.359 5.326 1.00 60.22 129 ALA A O 1
ATOM 1004 N N . CYS A 1 130 ? -27.288 -3.830 7.182 1.00 57.12 130 CYS A N 1
ATOM 1005 C CA . CYS A 1 130 ? -28.449 -3.832 8.070 1.00 57.12 130 CYS A CA 1
ATOM 1006 C C . CYS A 1 130 ? -29.084 -2.429 8.119 1.00 57.12 130 CYS A C 1
ATOM 1008 O O . CYS A 1 130 ? -28.468 -1.495 8.623 1.00 57.12 130 CYS A O 1
ATOM 1010 N N . ASP A 1 131 ? -30.309 -2.274 7.601 1.00 54.84 131 ASP A N 1
ATOM 1011 C CA . ASP A 1 131 ? -31.041 -0.989 7.539 1.00 54.84 131 ASP A CA 1
ATOM 1012 C C . ASP A 1 131 ? -31.441 -0.410 8.911 1.00 54.84 131 ASP A C 1
ATOM 1014 O O . ASP A 1 131 ? -31.930 0.713 8.985 1.00 54.84 131 ASP A O 1
ATOM 1018 N N . HIS A 1 132 ? -31.211 -1.150 9.999 1.00 54.91 132 HIS A N 1
ATOM 1019 C CA . HIS A 1 132 ? -31.586 -0.768 11.366 1.00 54.91 132 HIS A CA 1
ATOM 1020 C C . HIS A 1 132 ? -30.389 -0.517 12.292 1.00 54.91 132 HIS A C 1
ATOM 1022 O O . HIS A 1 132 ? -30.562 -0.438 13.504 1.00 54.91 132 HIS A O 1
ATOM 1028 N N . ASP A 1 133 ? -29.172 -0.430 11.750 1.00 62.00 133 ASP A N 1
ATOM 1029 C CA . ASP A 1 133 ? -27.985 -0.155 12.561 1.00 62.00 133 ASP A CA 1
ATOM 1030 C C . ASP A 1 133 ? -27.822 1.360 12.772 1.00 62.00 133 ASP A C 1
ATOM 1032 O O . ASP A 1 133 ? -27.141 2.048 12.005 1.00 62.00 133 ASP A O 1
ATOM 1036 N N . GLU A 1 134 ? -28.501 1.900 13.788 1.00 61.78 134 GLU A N 1
ATOM 1037 C CA . GLU A 1 134 ? -28.380 3.312 14.198 1.00 61.78 134 GLU A CA 1
ATOM 1038 C C . GLU A 1 134 ? -26.952 3.668 14.662 1.00 61.78 134 GLU A C 1
ATOM 1040 O O . GLU A 1 134 ? -26.554 4.834 14.647 1.00 61.78 134 GLU A O 1
ATOM 1045 N N . ASP A 1 135 ? -26.130 2.663 14.980 1.00 71.44 135 ASP A N 1
ATOM 1046 C CA . ASP A 1 135 ? -24.756 2.833 15.452 1.00 71.44 135 ASP A CA 1
ATOM 1047 C C . ASP A 1 135 ? -23.709 2.808 14.325 1.00 71.44 135 ASP A C 1
ATOM 1049 O O . ASP A 1 135 ? -22.502 2.824 14.598 1.00 71.44 135 ASP A O 1
ATOM 1053 N N . LEU A 1 136 ? -24.127 2.814 13.049 1.00 84.56 136 LEU A N 1
ATOM 1054 C CA . LEU A 1 136 ? -23.186 2.905 11.934 1.00 84.56 136 LEU A CA 1
ATOM 1055 C C . LEU A 1 136 ? -22.429 4.237 11.992 1.00 84.56 136 LEU A C 1
ATOM 1057 O O . LEU A 1 136 ? -22.933 5.298 11.632 1.00 84.56 136 LEU A O 1
ATOM 1061 N N . VAL A 1 137 ? -21.164 4.154 12.381 1.00 88.25 137 VAL A N 1
ATOM 1062 C CA . VAL A 1 137 ? -20.193 5.244 12.294 1.00 88.25 137 VAL A CA 1
ATOM 1063 C C . VAL A 1 137 ? -19.183 4.970 11.197 1.00 88.25 137 VAL A C 1
ATOM 1065 O O . VAL A 1 137 ? -18.606 3.878 11.102 1.00 88.25 137 VAL A O 1
ATOM 1068 N N . VAL A 1 138 ? -18.958 6.006 10.404 1.00 88.81 138 VAL A N 1
ATOM 1069 C CA . VAL A 1 138 ? -18.019 6.062 9.298 1.00 88.81 138 VAL A CA 1
ATOM 1070 C C . VAL A 1 138 ? -16.900 7.010 9.678 1.00 88.81 138 VAL A C 1
ATOM 1072 O O . VAL A 1 138 ? -17.157 8.141 10.081 1.00 88.81 138 VAL A O 1
ATOM 1075 N N . ALA A 1 139 ? -15.662 6.560 9.533 1.00 88.31 139 ALA A N 1
ATOM 1076 C CA . ALA A 1 139 ? -14.494 7.353 9.855 1.00 88.31 139 ALA A CA 1
ATOM 1077 C C . ALA A 1 139 ? -13.631 7.534 8.609 1.00 88.31 139 ALA A C 1
ATOM 1079 O O . ALA A 1 139 ? -13.295 6.563 7.925 1.00 88.31 139 ALA A O 1
ATOM 1080 N N . VAL A 1 140 ? -13.274 8.781 8.311 1.00 85.00 140 VAL A N 1
ATOM 1081 C CA . VAL A 1 140 ? -12.428 9.126 7.169 1.00 85.00 140 VAL A CA 1
ATOM 1082 C C . VAL A 1 140 ? -11.238 9.928 7.653 1.00 85.00 140 VAL A C 1
ATOM 1084 O O . VAL A 1 140 ? -11.372 10.911 8.379 1.00 85.00 140 VAL A O 1
ATOM 1087 N N . LYS A 1 141 ? -10.056 9.489 7.237 1.00 81.81 141 LYS A N 1
ATOM 1088 C CA . LYS A 1 141 ? -8.789 10.151 7.492 1.00 81.81 141 LYS A CA 1
ATOM 1089 C C . LYS A 1 141 ? -8.309 10.869 6.237 1.00 81.81 141 LYS A C 1
ATOM 1091 O O . LYS A 1 141 ? -8.250 10.252 5.174 1.00 81.81 141 LYS A O 1
ATOM 1096 N N . PHE A 1 142 ? -7.892 12.124 6.390 1.00 75.06 142 PHE A N 1
ATOM 1097 C CA . PHE A 1 142 ? -7.412 12.989 5.308 1.00 75.06 142 PHE A CA 1
ATOM 1098 C C . PHE A 1 142 ? -5.968 13.444 5.534 1.00 75.06 142 PHE A C 1
ATOM 1100 O O . PHE A 1 142 ? -5.467 13.493 6.663 1.00 75.06 142 PHE A O 1
ATOM 1107 N N . LEU A 1 143 ? -5.305 13.832 4.445 1.00 64.75 143 LEU A N 1
ATOM 1108 C CA . LEU A 1 143 ? -4.003 14.492 4.478 1.00 64.75 143 LEU A CA 1
ATOM 1109 C C . LEU A 1 143 ? -4.215 15.993 4.769 1.00 64.75 143 LEU A C 1
ATOM 1111 O O . LEU A 1 143 ? -4.817 16.693 3.962 1.00 64.75 143 LEU A O 1
ATOM 1115 N N . GLY A 1 144 ? -3.784 16.494 5.934 1.00 58.25 144 GLY A N 1
ATOM 1116 C CA . GLY A 1 144 ? -4.023 17.894 6.323 1.00 58.25 144 GLY A CA 1
ATOM 1117 C C . GLY A 1 144 ? -3.885 18.182 7.822 1.00 58.25 144 GLY A C 1
ATOM 1118 O O . GLY A 1 144 ? -3.416 17.338 8.584 1.00 58.25 144 GLY A O 1
ATOM 1119 N N . ARG A 1 145 ? -4.257 19.397 8.261 1.00 53.53 145 ARG A N 1
ATOM 1120 C CA . ARG A 1 145 ? -4.221 19.815 9.685 1.00 53.53 145 ARG A CA 1
ATOM 1121 C C . ARG A 1 145 ? -5.384 19.247 10.512 1.00 53.53 145 ARG A C 1
ATOM 1123 O O . ARG A 1 145 ? -5.193 18.992 11.696 1.00 53.53 145 ARG A O 1
ATOM 1130 N N . GLN A 1 146 ? -6.537 19.001 9.891 1.00 54.78 146 GLN A N 1
ATOM 1131 C CA . GLN A 1 146 ? -7.642 18.227 10.461 1.00 54.78 146 GLN A CA 1
ATOM 1132 C C . GLN A 1 146 ? -7.631 16.851 9.798 1.00 54.78 146 GLN A C 1
ATOM 1134 O O . GLN A 1 146 ? -7.757 16.757 8.579 1.00 54.78 146 GLN A O 1
ATOM 1139 N N . LYS A 1 147 ? -7.353 15.795 10.565 1.00 70.88 147 LYS A N 1
ATOM 1140 C CA . LYS A 1 147 ? -6.920 14.515 9.978 1.00 70.88 147 LYS A CA 1
ATOM 1141 C C . LYS A 1 147 ? -7.936 13.398 10.072 1.00 70.88 147 LYS A C 1
ATOM 1143 O O . LYS A 1 147 ? -7.730 12.405 9.391 1.00 70.88 147 LYS A O 1
ATOM 1148 N N . LEU A 1 148 ? -8.974 13.524 10.893 1.00 81.69 148 LEU A N 1
ATOM 1149 C CA . LEU A 1 148 ? -9.974 12.480 11.098 1.00 81.69 148 LEU A CA 1
ATOM 1150 C C . LEU A 1 148 ? -11.357 13.121 11.202 1.00 81.69 148 LEU A C 1
ATOM 1152 O O . LEU A 1 148 ? -11.539 14.022 12.011 1.00 81.69 148 LEU A O 1
ATOM 1156 N N . SER A 1 149 ? -12.322 12.636 10.431 1.00 85.19 149 SER A N 1
ATOM 1157 C CA . SER A 1 149 ? -13.721 13.051 10.534 1.00 85.19 149 SER A CA 1
ATOM 1158 C C . SER A 1 149 ? -14.608 11.824 10.695 1.00 85.19 149 SER A C 1
ATOM 1160 O O . SER A 1 149 ? -14.418 10.817 10.008 1.00 85.19 149 SER A O 1
ATOM 1162 N N . LEU A 1 150 ? -15.563 11.909 11.618 1.00 87.94 150 LEU A N 1
ATOM 1163 C CA . LEU A 1 150 ? -16.561 10.873 11.876 1.00 87.94 150 LEU A CA 1
ATOM 1164 C C . LEU A 1 150 ? -17.928 11.329 11.367 1.00 87.94 150 LEU A C 1
ATOM 1166 O O . LEU A 1 150 ? -18.265 12.501 11.498 1.00 87.94 150 LEU A O 1
ATOM 1170 N N . CYS A 1 151 ? -18.717 10.412 10.821 1.00 86.50 151 CYS A N 1
ATOM 1171 C CA . CYS A 1 151 ? -20.095 10.658 10.404 1.00 86.50 151 CYS A CA 1
ATOM 1172 C C . CYS A 1 151 ? -20.984 9.491 10.835 1.00 86.50 151 CYS A C 1
ATOM 1174 O O . CYS A 1 151 ? -20.557 8.336 10.738 1.00 86.50 151 CYS A O 1
ATOM 1176 N N . ARG A 1 152 ? -22.213 9.781 11.283 1.00 85.94 152 ARG A N 1
ATOM 1177 C CA . ARG A 1 152 ? -23.258 8.776 11.510 1.00 85.94 152 ARG A CA 1
ATOM 1178 C C . ARG A 1 152 ? -24.319 8.883 10.420 1.00 85.94 152 ARG A C 1
ATOM 1180 O O . ARG A 1 152 ? -25.225 9.715 10.531 1.00 85.94 152 ARG A O 1
ATOM 1187 N N . PRO A 1 153 ? -24.261 8.042 9.376 1.00 80.25 153 PRO A N 1
ATOM 1188 C CA . PRO A 1 153 ? -25.159 8.176 8.234 1.00 80.25 153 PRO A CA 1
ATOM 1189 C C . PRO A 1 153 ? -26.630 7.955 8.602 1.00 80.25 153 PRO A C 1
ATOM 1191 O O . PRO A 1 153 ? -27.521 8.511 7.973 1.00 80.25 153 PRO A O 1
ATOM 1194 N N . ASN A 1 154 ? -26.890 7.162 9.642 1.00 76.38 154 ASN A N 1
ATOM 1195 C CA . ASN A 1 154 ? -28.247 6.809 10.053 1.00 76.38 154 ASN A CA 1
ATOM 1196 C C . ASN A 1 154 ? -28.802 7.706 11.176 1.00 76.38 154 ASN A C 1
ATOM 1198 O O . ASN A 1 154 ? -29.947 7.517 11.569 1.00 76.38 154 ASN A O 1
ATOM 1202 N N . CYS A 1 155 ? -28.023 8.679 11.674 1.00 75.88 155 CYS A N 1
ATOM 1203 C CA . CYS A 1 155 ? -28.407 9.515 12.819 1.00 75.88 155 CYS A CA 1
ATOM 1204 C C . CYS A 1 155 ? -28.311 11.014 12.517 1.00 75.88 155 CYS A C 1
ATOM 1206 O O . CYS A 1 155 ? -29.327 11.678 12.330 1.00 75.88 155 CYS A O 1
ATOM 1208 N N . ASP A 1 156 ? -27.093 11.562 12.501 1.00 72.69 156 ASP A N 1
ATOM 1209 C CA . ASP A 1 156 ? -26.854 13.009 12.465 1.00 72.69 156 ASP A CA 1
ATOM 1210 C C . ASP A 1 156 ? -26.553 13.539 11.058 1.00 72.69 156 ASP A C 1
ATOM 1212 O O . ASP A 1 156 ? -26.678 14.743 10.836 1.00 72.69 156 ASP A O 1
ATOM 1216 N N . MET A 1 157 ? -26.166 12.663 10.115 1.00 77.50 157 MET A N 1
ATOM 1217 C CA . MET A 1 157 ? -25.793 13.015 8.738 1.00 77.50 157 MET A CA 1
ATOM 1218 C C . MET A 1 157 ? -24.885 14.254 8.671 1.00 77.50 157 MET A C 1
ATOM 1220 O O . MET A 1 157 ? -24.983 15.068 7.752 1.00 77.50 157 MET A O 1
ATOM 1224 N N . SER A 1 158 ? -23.979 14.390 9.643 1.00 80.88 158 SER A N 1
ATOM 1225 C CA . SER A 1 158 ? -23.032 15.502 9.749 1.00 80.88 158 SER A CA 1
ATOM 1226 C C . SER A 1 158 ? -21.625 14.990 10.047 1.00 80.88 158 SER A C 1
ATOM 1228 O O . SER A 1 158 ? -21.442 13.881 10.555 1.00 80.88 158 SER A O 1
ATOM 1230 N N . TRP A 1 159 ? -20.610 15.774 9.677 1.00 84.19 159 TRP A N 1
ATOM 1231 C CA . TRP A 1 159 ? -19.217 15.442 9.966 1.00 84.19 159 TRP A CA 1
ATOM 1232 C C . TRP A 1 159 ? -18.782 16.054 11.294 1.00 84.19 159 TRP A C 1
ATOM 1234 O O . TRP A 1 159 ? -18.851 17.262 11.496 1.00 84.19 159 TRP A O 1
ATOM 1244 N N . THR A 1 160 ? -18.255 15.216 12.181 1.00 84.50 160 THR A N 1
ATOM 1245 C CA . THR A 1 160 ? -17.530 15.644 13.378 1.00 84.50 160 THR A CA 1
ATOM 1246 C C . THR A 1 160 ? -16.036 15.570 13.092 1.00 84.50 160 THR A C 1
ATOM 1248 O O . THR A 1 160 ? -15.466 14.477 13.026 1.00 84.50 160 THR A O 1
ATOM 1251 N N . SER A 1 161 ? -15.394 16.721 12.900 1.00 82.19 161 SER A N 1
ATOM 1252 C CA . SER A 1 161 ? -13.948 16.798 12.680 1.00 82.19 161 SER A CA 1
ATOM 1253 C C . SER A 1 161 ? -13.172 16.703 13.991 1.00 82.19 161 SER A C 1
ATOM 1255 O O . SER A 1 161 ? -13.447 17.402 14.964 1.00 82.19 161 SER A O 1
ATOM 1257 N N . ILE A 1 162 ? -12.156 15.847 13.995 1.00 80.69 162 ILE A N 1
ATOM 1258 C CA . ILE A 1 162 ? -11.270 15.586 15.122 1.00 80.69 162 ILE A CA 1
ATOM 1259 C C . ILE A 1 162 ? -9.856 15.998 14.723 1.00 80.69 162 ILE A C 1
ATOM 1261 O O . ILE A 1 162 ? -9.296 15.551 13.715 1.00 80.69 162 ILE A O 1
ATOM 1265 N N . VAL A 1 163 ? -9.244 16.831 15.560 1.00 78.06 163 VAL A N 1
ATOM 1266 C CA . VAL A 1 163 ? -7.834 17.199 15.431 1.00 78.06 163 VAL A CA 1
ATOM 1267 C C . VAL A 1 163 ? -7.021 16.274 16.337 1.00 78.06 163 VAL A C 1
ATOM 1269 O O . VAL A 1 163 ? -7.050 16.445 17.557 1.00 78.06 163 VAL A O 1
ATOM 1272 N N . PRO A 1 164 ? -6.317 15.263 15.793 1.00 72.94 164 PRO A N 1
ATOM 1273 C CA . PRO A 1 164 ? -5.468 14.420 16.618 1.00 72.94 164 PRO A CA 1
ATOM 1274 C C . PRO A 1 164 ? -4.301 15.243 17.187 1.00 72.94 164 PRO A C 1
ATOM 1276 O O . PRO A 1 164 ? -3.798 16.145 16.513 1.00 72.94 164 PRO A O 1
ATOM 1279 N N . PRO A 1 165 ? -3.811 14.912 18.394 1.00 70.06 165 PRO A N 1
ATOM 1280 C CA . PRO A 1 165 ? -2.765 15.689 19.066 1.00 70.06 165 PRO A CA 1
ATOM 1281 C C . PRO A 1 165 ? -1.387 15.588 18.392 1.00 70.06 165 PRO A C 1
ATOM 1283 O O . PRO A 1 165 ? -0.481 16.345 18.733 1.00 70.06 165 PRO A O 1
ATOM 1286 N N . PHE A 1 166 ? -1.214 14.673 17.432 1.00 69.62 166 PHE A N 1
ATOM 1287 C CA . PHE A 1 166 ? 0.051 14.431 16.744 1.00 69.62 166 PHE A CA 1
ATOM 1288 C C . PHE A 1 166 ? 0.020 14.913 15.285 1.00 69.62 166 PHE A C 1
ATOM 1290 O O . PHE A 1 166 ? -0.854 14.567 14.481 1.00 69.62 166 PHE A O 1
ATOM 1297 N N . THR A 1 167 ? 1.033 15.694 14.910 1.00 59.09 167 THR A N 1
ATOM 1298 C CA . THR A 1 167 ? 1.339 16.039 13.517 1.00 59.09 167 THR A CA 1
ATOM 1299 C C . THR A 1 167 ? 2.068 14.854 12.853 1.00 59.09 167 THR A C 1
ATOM 1301 O O . THR A 1 167 ? 2.624 14.011 13.538 1.00 59.09 167 THR A O 1
ATOM 1304 N N . PHE A 1 168 ? 2.020 14.732 11.521 1.00 57.19 168 PHE A N 1
ATOM 1305 C CA . PHE A 1 168 ? 2.566 13.588 10.752 1.00 57.19 168 PHE A CA 1
ATOM 1306 C C . PHE A 1 168 ? 1.969 12.197 11.067 1.00 57.19 168 PHE A C 1
ATOM 1308 O O . PHE A 1 168 ? 2.520 11.398 11.812 1.00 57.19 168 PHE A O 1
ATOM 1315 N N . MET A 1 169 ? 0.836 11.883 10.427 1.00 55.41 169 MET A N 1
ATOM 1316 C CA . MET A 1 169 ? 0.229 10.536 10.452 1.00 55.41 169 MET A CA 1
ATOM 1317 C C . MET A 1 169 ? 0.158 9.956 9.038 1.00 55.41 169 MET A C 1
ATOM 1319 O O . MET A 1 169 ? -0.686 9.124 8.726 1.00 55.41 169 MET A O 1
ATOM 1323 N N . GLU A 1 170 ? 0.991 10.470 8.144 1.00 59.84 170 GLU A N 1
ATOM 1324 C CA . GLU A 1 170 ? 1.089 9.985 6.775 1.00 59.84 170 GLU A CA 1
ATOM 1325 C C . GLU A 1 170 ? 1.617 8.545 6.846 1.00 59.84 170 GLU A C 1
ATOM 1327 O O . GLU A 1 170 ? 2.528 8.261 7.622 1.00 59.84 170 GLU A O 1
ATOM 1332 N N . ASN A 1 171 ? 0.987 7.624 6.114 1.00 70.88 171 ASN A N 1
ATOM 1333 C CA . ASN A 1 171 ? 1.314 6.189 6.101 1.00 70.88 171 ASN A CA 1
ATOM 1334 C C . ASN A 1 171 ? 0.897 5.377 7.352 1.00 70.88 171 ASN A C 1
ATOM 1336 O O . ASN A 1 171 ? 1.504 4.348 7.648 1.00 70.88 171 ASN A O 1
ATOM 1340 N N . SER A 1 172 ? -0.147 5.799 8.079 1.00 77.56 172 SER A N 1
ATOM 1341 C CA . SER A 1 172 ? -0.887 4.908 8.996 1.00 77.56 172 SER A CA 1
ATOM 1342 C C . SER A 1 172 ? -2.302 4.603 8.528 1.00 77.56 172 SER A C 1
ATOM 1344 O O . SER A 1 172 ? -2.947 5.444 7.889 1.00 77.56 172 SER A O 1
ATOM 1346 N N . ASN A 1 173 ? -2.804 3.425 8.892 1.00 83.25 173 ASN A N 1
ATOM 1347 C CA . ASN A 1 173 ? -4.189 3.051 8.641 1.00 83.25 173 ASN A CA 1
ATOM 1348 C C . ASN A 1 173 ? -5.131 3.486 9.763 1.00 83.25 173 ASN A C 1
ATOM 1350 O O . ASN A 1 173 ? -4.732 3.603 10.919 1.00 83.25 173 ASN A O 1
ATOM 1354 N N . LEU A 1 174 ? -6.391 3.692 9.405 1.00 86.62 174 LEU A N 1
ATOM 1355 C CA . LEU A 1 174 ? -7.475 3.847 10.355 1.00 86.62 174 LEU A CA 1
ATOM 1356 C C . LEU A 1 174 ? -8.169 2.491 10.478 1.00 86.62 174 LEU A C 1
ATOM 1358 O O . LEU A 1 174 ? -8.584 1.947 9.465 1.00 86.62 174 LEU A O 1
ATOM 1362 N N . MET A 1 175 ? -8.278 1.947 11.689 1.00 88.38 175 MET A N 1
ATOM 1363 C CA . MET A 1 175 ? -8.889 0.633 11.927 1.00 88.38 175 MET A CA 1
ATOM 1364 C C . MET A 1 175 ? -9.993 0.758 12.967 1.00 88.38 175 MET A C 1
ATOM 1366 O O . MET A 1 175 ? -9.799 1.402 13.995 1.00 88.38 175 MET A O 1
ATOM 1370 N N . TYR A 1 176 ? -11.128 0.101 12.759 1.00 88.81 176 TYR A N 1
ATOM 1371 C CA . TYR A 1 176 ? -12.141 -0.037 13.801 1.00 88.81 176 TYR A CA 1
ATOM 1372 C C . TYR A 1 176 ? -11.994 -1.359 14.560 1.00 88.81 176 TYR A C 1
ATOM 1374 O O . TYR A 1 176 ? -12.028 -2.429 13.954 1.00 88.81 176 TYR A O 1
ATOM 1382 N N . SER A 1 177 ? -11.908 -1.293 15.889 1.00 89.00 177 SER A N 1
ATOM 1383 C CA . SER A 1 177 ? -11.952 -2.467 16.761 1.00 89.00 177 SER A CA 1
ATOM 1384 C C . SER A 1 177 ? -13.376 -2.738 17.221 1.00 89.00 177 SER A C 1
ATOM 1386 O O . SER A 1 177 ? -13.981 -1.906 17.901 1.00 89.00 177 SER A O 1
ATOM 1388 N N . LYS A 1 178 ? -13.890 -3.934 16.915 1.00 85.12 178 LYS A N 1
ATOM 1389 C CA . LYS A 1 178 ? -15.204 -4.368 17.410 1.00 85.12 178 LYS A CA 1
ATOM 1390 C C . LYS A 1 178 ? -15.158 -4.653 18.911 1.00 85.12 178 LYS A C 1
ATOM 1392 O O . LYS A 1 178 ? -16.120 -4.339 19.605 1.00 85.12 178 LYS A O 1
ATOM 1397 N N . ARG A 1 179 ? -14.044 -5.212 19.400 1.00 85.38 179 ARG A N 1
ATOM 1398 C CA . ARG A 1 179 ? -13.838 -5.553 20.815 1.00 85.38 179 ARG A CA 1
ATOM 1399 C C . ARG A 1 179 ? -13.923 -4.330 21.725 1.00 85.38 179 ARG A C 1
ATOM 1401 O O . ARG A 1 179 ? -14.609 -4.377 22.739 1.00 85.38 179 ARG A O 1
ATOM 1408 N N . ASP A 1 180 ? -13.263 -3.240 21.334 1.00 87.00 180 ASP A N 1
ATOM 1409 C CA . ASP A 1 180 ? -13.167 -2.039 22.175 1.00 87.00 180 ASP A CA 1
ATOM 1410 C C . ASP A 1 180 ? -14.165 -0.944 21.759 1.00 87.00 180 ASP A C 1
ATOM 1412 O O . ASP A 1 180 ? -14.217 0.093 22.413 1.00 87.00 180 ASP A O 1
ATOM 1416 N N . GLN A 1 181 ? -14.934 -1.164 20.681 1.00 89.50 181 GLN A N 1
ATOM 1417 C CA . GLN A 1 181 ? -15.864 -0.206 20.061 1.00 89.50 181 GLN A CA 1
ATOM 1418 C C . GLN A 1 181 ? -15.216 1.147 19.741 1.00 89.50 181 GLN A C 1
ATOM 1420 O O . GLN A 1 181 ? -15.739 2.222 20.048 1.00 89.50 181 GLN A O 1
ATOM 1425 N N . ARG A 1 182 ? -14.017 1.093 19.155 1.00 91.44 182 ARG A N 1
ATOM 1426 C CA . ARG A 1 182 ? -13.150 2.262 18.987 1.00 91.44 182 ARG A CA 1
ATOM 1427 C C . ARG A 1 182 ? -12.400 2.261 17.674 1.00 91.44 182 ARG A C 1
ATOM 1429 O O . ARG A 1 182 ? -11.960 1.217 17.197 1.00 91.44 182 ARG A O 1
ATOM 1436 N N . PHE A 1 183 ? -12.188 3.458 17.140 1.00 90.81 183 PHE A N 1
ATOM 1437 C CA . PHE A 1 183 ? -11.271 3.678 16.032 1.00 90.81 183 PHE A CA 1
ATOM 1438 C C . PHE A 1 183 ? -9.856 3.838 16.564 1.00 90.81 183 PHE A C 1
ATOM 1440 O O . PHE A 1 183 ? -9.629 4.635 17.469 1.00 90.81 183 PHE A O 1
ATOM 1447 N N . TYR A 1 184 ? -8.920 3.101 15.985 1.00 90.06 184 TYR A N 1
ATOM 1448 C CA . TYR A 1 184 ? -7.501 3.119 16.292 1.00 90.06 184 TYR A CA 1
ATOM 1449 C C . TYR A 1 184 ? -6.716 3.745 15.149 1.00 90.06 184 TYR A C 1
ATOM 1451 O O . TYR A 1 184 ? -6.998 3.510 13.973 1.00 90.06 184 TYR A O 1
ATOM 1459 N N . LEU A 1 185 ? -5.703 4.524 15.513 1.00 88.44 185 LEU A N 1
ATOM 1460 C CA . LEU A 1 185 ? -4.798 5.157 14.570 1.00 88.44 185 LEU A CA 1
ATOM 1461 C C . LEU A 1 185 ? -3.377 5.126 15.143 1.00 88.44 185 LEU A C 1
ATOM 1463 O O . LEU A 1 185 ? -3.088 5.851 16.105 1.00 88.44 185 LEU A O 1
ATOM 1467 N N . PRO A 1 186 ? -2.475 4.295 14.594 1.00 87.12 186 PRO A N 1
ATOM 1468 C CA . PRO A 1 186 ? -1.088 4.312 15.012 1.00 87.12 186 PRO A CA 1
ATOM 1469 C C . PRO A 1 186 ? -0.441 5.626 14.569 1.00 87.12 186 PRO A C 1
ATOM 1471 O O . PRO A 1 186 ? -0.745 6.168 13.498 1.00 87.12 186 PRO A O 1
ATOM 1474 N N . VAL A 1 187 ? 0.445 6.147 15.415 1.00 83.06 187 VAL A N 1
ATOM 1475 C CA . VAL A 1 187 ? 1.237 7.348 15.141 1.00 83.06 187 VAL A CA 1
ATOM 1476 C C . VAL A 1 187 ? 2.602 6.879 14.613 1.00 83.06 187 VAL A C 1
ATOM 1478 O O . VAL A 1 187 ? 3.431 6.421 15.412 1.00 83.06 187 VAL A O 1
ATOM 1481 N N . PRO A 1 188 ? 2.862 6.959 13.291 1.00 72.19 188 PRO A N 1
ATOM 1482 C CA . PRO A 1 188 ? 4.098 6.459 12.701 1.00 72.19 188 PRO A CA 1
ATOM 1483 C C . PRO A 1 188 ? 5.338 7.080 13.340 1.00 72.19 188 PRO A C 1
ATOM 1485 O O . PRO A 1 188 ? 5.339 8.246 13.726 1.00 72.19 188 PRO A O 1
ATOM 1488 N N . ARG A 1 189 ? 6.420 6.298 13.426 1.00 72.62 189 ARG A N 1
ATOM 1489 C CA . ARG A 1 189 ? 7.711 6.710 14.029 1.00 72.62 189 ARG A CA 1
ATOM 1490 C C . ARG A 1 189 ? 7.641 7.006 15.534 1.00 72.62 189 ARG A C 1
ATOM 1492 O O . ARG A 1 189 ? 8.654 7.389 16.112 1.00 72.62 189 ARG A O 1
ATOM 1499 N N . SER A 1 190 ? 6.506 6.760 16.180 1.00 75.69 190 SER A N 1
ATOM 1500 C CA . SER A 1 190 ? 6.347 6.884 17.626 1.00 75.69 190 SER A CA 1
ATOM 1501 C C . SER A 1 190 ? 6.059 5.524 18.278 1.00 75.69 190 SER A C 1
ATOM 1503 O O . SER A 1 190 ? 5.974 4.487 17.615 1.00 75.69 190 SER A O 1
ATOM 1505 N N . ASN A 1 191 ? 5.910 5.536 19.601 1.00 85.44 191 ASN A N 1
ATOM 1506 C CA . ASN A 1 191 ? 5.429 4.398 20.379 1.00 85.44 191 ASN A CA 1
ATOM 1507 C C . ASN A 1 191 ? 4.000 4.649 20.888 1.00 85.44 191 ASN A C 1
ATOM 1509 O O . ASN A 1 191 ? 3.664 4.199 21.976 1.00 85.44 191 ASN A O 1
ATOM 1513 N N . HIS A 1 192 ? 3.193 5.411 20.155 1.00 86.69 192 HIS A N 1
ATOM 1514 C CA . HIS A 1 192 ? 1.857 5.824 20.572 1.00 86.69 192 HIS A CA 1
ATOM 1515 C C . HIS A 1 192 ? 0.794 5.293 19.611 1.00 86.69 192 HIS A C 1
ATOM 1517 O O . HIS A 1 192 ? 0.968 5.289 18.389 1.00 86.69 192 HIS A O 1
ATOM 1523 N N . LEU A 1 193 ? -0.318 4.848 20.184 1.00 88.69 193 LEU A N 1
ATOM 1524 C CA . LEU A 1 193 ? -1.494 4.371 19.477 1.00 88.69 193 LEU A CA 1
ATOM 1525 C C . LEU A 1 193 ? -2.711 5.143 19.986 1.00 88.69 193 LEU A C 1
ATOM 1527 O O . LEU A 1 193 ? -3.158 4.972 21.122 1.00 88.69 193 LEU A O 1
ATOM 1531 N N . CYS A 1 194 ? -3.256 5.999 19.130 1.00 88.88 194 CYS A N 1
ATOM 1532 C CA . CYS A 1 194 ? -4.420 6.802 19.463 1.00 88.88 194 CYS A CA 1
ATOM 1533 C C . CYS A 1 194 ? -5.703 6.005 19.257 1.00 88.88 194 CYS A C 1
ATOM 1535 O O . CYS A 1 194 ? -5.803 5.226 18.308 1.00 88.88 194 CYS A O 1
ATOM 1537 N N . SER A 1 195 ? -6.696 6.243 20.112 1.00 90.19 195 SER A N 1
ATOM 1538 C CA . SER A 1 195 ? -8.047 5.734 19.900 1.00 90.19 195 SER A CA 1
ATOM 1539 C C . SER A 1 195 ? -9.124 6.765 20.201 1.00 90.19 195 SER A C 1
ATOM 1541 O O . SER A 1 195 ? -8.984 7.508 21.179 1.00 90.19 195 SER A O 1
ATOM 1543 N N . TRP A 1 196 ? -10.233 6.683 19.474 1.00 90.50 196 TRP A N 1
ATOM 1544 C CA . TRP A 1 196 ? -11.456 7.444 19.719 1.00 90.50 196 TRP A CA 1
ATOM 1545 C C . TRP A 1 196 ? -12.648 6.504 19.841 1.00 90.50 196 TRP A C 1
ATOM 1547 O O . TRP A 1 196 ? -12.697 5.465 19.180 1.00 90.50 196 TRP A O 1
ATOM 1557 N N . ASP A 1 197 ? -13.594 6.862 20.703 1.00 89.62 197 ASP A N 1
ATOM 1558 C CA . ASP A 1 197 ? -14.928 6.266 20.697 1.00 89.62 197 ASP A CA 1
ATOM 1559 C C . ASP A 1 197 ? -15.701 6.631 19.422 1.00 89.62 197 ASP A C 1
ATOM 1561 O O . ASP A 1 197 ? -15.274 7.452 18.608 1.00 89.62 197 ASP A O 1
ATOM 1565 N N . LEU A 1 198 ? -16.860 6.002 19.249 1.00 86.12 198 LEU A N 1
ATOM 1566 C CA . LEU A 1 198 ? -17.760 6.254 18.127 1.00 86.12 198 LEU A CA 1
ATOM 1567 C C . LEU A 1 198 ? -18.214 7.726 18.067 1.00 86.12 198 LEU A C 1
ATOM 1569 O O . LEU A 1 198 ? -18.525 8.238 16.994 1.00 86.12 198 LEU A O 1
ATOM 1573 N N . GLN A 1 199 ? -18.263 8.421 19.208 1.00 82.19 199 GLN A N 1
ATOM 1574 C CA . GLN A 1 199 ? -18.609 9.843 19.344 1.00 82.19 199 GLN A CA 1
ATOM 1575 C C . GLN A 1 199 ? -17.464 10.797 19.010 1.00 82.19 199 GLN A C 1
ATOM 1577 O O . GLN A 1 199 ? -17.725 11.978 18.796 1.00 82.19 199 GLN A O 1
ATOM 1582 N N . GLY A 1 200 ? -16.221 10.322 18.938 1.00 78.00 200 GLY A N 1
ATOM 1583 C CA . GLY A 1 200 ? -15.058 11.186 18.754 1.00 78.00 200 GLY A CA 1
ATOM 1584 C C . GLY A 1 200 ? -14.728 12.055 19.971 1.00 78.00 200 GLY A C 1
ATOM 1585 O O . GLY A 1 200 ? -13.872 12.932 19.873 1.00 78.00 200 GLY A O 1
ATOM 1586 N N . GLN A 1 201 ? -15.389 11.828 21.109 1.00 80.19 201 GLN A N 1
ATOM 1587 C CA . GLN A 1 201 ? -15.275 12.641 22.321 1.00 80.19 201 GLN A CA 1
ATOM 1588 C C . GLN A 1 201 ? -14.248 12.054 23.293 1.00 80.19 201 GLN A C 1
ATOM 1590 O O . GLN A 1 201 ? -13.510 12.792 23.947 1.00 80.19 201 GLN A O 1
ATOM 1595 N N . SER A 1 202 ? -14.157 10.724 23.380 1.00 84.44 202 SER A N 1
ATOM 1596 C CA . SER A 1 202 ? -13.224 10.044 24.276 1.00 84.44 202 SER A CA 1
ATOM 1597 C C . SER A 1 202 ? -11.926 9.678 23.561 1.00 84.44 202 SER A C 1
ATOM 1599 O O . SER A 1 202 ? -11.805 8.606 22.962 1.00 84.44 202 SER A O 1
ATOM 1601 N N . PHE A 1 203 ? -10.917 10.540 23.690 1.00 86.50 203 PHE A N 1
ATOM 1602 C CA . PHE A 1 203 ? -9.550 10.263 23.252 1.00 86.50 203 PHE A CA 1
ATOM 1603 C C . PHE A 1 203 ? -8.779 9.433 24.292 1.00 86.50 203 PHE A C 1
ATOM 1605 O O . PHE A 1 203 ? -8.773 9.754 25.481 1.00 86.50 203 PHE A O 1
ATOM 1612 N N . LYS A 1 204 ? -8.082 8.378 23.848 1.00 86.81 204 LYS A N 1
ATOM 1613 C CA . LYS A 1 204 ? -7.033 7.711 24.640 1.00 86.81 204 LYS A CA 1
ATOM 1614 C C . LYS A 1 204 ? -5.754 7.561 23.829 1.00 86.81 204 LYS A C 1
ATOM 1616 O O . LYS A 1 204 ? -5.793 7.176 22.662 1.00 86.81 204 LYS A O 1
ATOM 1621 N N . ASP A 1 205 ? -4.637 7.809 24.496 1.00 87.94 205 ASP A N 1
ATOM 1622 C CA . ASP A 1 205 ? -3.297 7.535 23.998 1.00 87.94 205 ASP A CA 1
ATOM 1623 C C . ASP A 1 205 ? -2.750 6.270 24.671 1.00 87.94 205 ASP A C 1
ATOM 1625 O O . ASP A 1 205 ? -2.588 6.221 25.892 1.00 87.94 205 ASP A O 1
ATOM 1629 N N . HIS A 1 206 ? -2.496 5.232 23.878 1.00 88.69 206 HIS A N 1
ATOM 1630 C CA . HIS A 1 206 ? -1.925 3.976 24.345 1.00 88.69 206 HIS A CA 1
ATOM 1631 C C . HIS A 1 206 ? -0.434 3.953 24.031 1.00 88.69 206 HIS A C 1
ATOM 1633 O O . HIS A 1 206 ? -0.018 3.872 22.873 1.00 88.69 206 HIS A O 1
ATOM 1639 N N . LYS A 1 207 ? 0.389 3.977 25.080 1.00 90.38 207 LYS A N 1
ATOM 1640 C CA . LYS A 1 207 ? 1.835 3.816 24.946 1.00 90.38 207 LYS A CA 1
ATOM 1641 C C . LYS A 1 207 ? 2.172 2.356 24.642 1.00 90.38 207 LYS A C 1
ATOM 1643 O O . LYS A 1 207 ? 1.903 1.479 25.455 1.00 90.38 207 LYS A O 1
ATOM 1648 N N . LEU A 1 208 ? 2.801 2.107 23.503 1.00 90.06 208 LEU A N 1
ATOM 1649 C CA . LEU A 1 208 ? 3.280 0.800 23.070 1.00 90.06 208 LEU A CA 1
ATOM 1650 C C . LEU A 1 208 ? 4.654 0.500 23.687 1.00 90.06 208 LEU A C 1
ATOM 1652 O O . LEU A 1 208 ? 5.639 1.211 23.464 1.00 90.06 208 LEU A O 1
ATOM 1656 N N . LEU A 1 209 ? 4.721 -0.575 24.464 1.00 89.88 209 LEU A N 1
ATOM 1657 C CA . LEU A 1 209 ? 5.912 -1.061 25.148 1.00 89.88 209 LEU A CA 1
ATOM 1658 C C . LEU A 1 209 ? 6.471 -2.256 24.372 1.00 89.88 209 LEU A C 1
ATOM 1660 O O . LEU A 1 209 ? 5.977 -3.373 24.478 1.00 89.88 209 LEU A O 1
ATOM 1664 N N . TYR A 1 210 ? 7.506 -2.003 23.573 1.00 86.31 210 TYR A N 1
ATOM 1665 C CA . TYR A 1 210 ? 8.151 -3.029 22.757 1.00 86.31 210 TYR A CA 1
ATOM 1666 C C . TYR A 1 210 ? 9.016 -3.942 23.627 1.00 86.31 210 TYR A C 1
ATOM 1668 O O . TYR A 1 210 ? 10.005 -3.479 24.200 1.00 86.31 210 TYR A O 1
ATOM 1676 N N . GLN A 1 211 ? 8.691 -5.229 23.664 1.00 82.31 211 GLN A N 1
ATOM 1677 C CA . GLN A 1 211 ? 9.517 -6.265 24.282 1.00 82.31 211 GLN A CA 1
ATOM 1678 C C . GLN A 1 211 ? 10.140 -7.176 23.221 1.00 82.31 211 GLN A C 1
ATOM 1680 O O . GLN A 1 211 ? 9.708 -7.198 22.067 1.00 82.31 211 GLN A O 1
ATOM 1685 N N . ASN A 1 212 ? 11.218 -7.874 23.598 1.00 67.44 212 ASN A N 1
ATOM 1686 C CA . ASN A 1 212 ? 11.941 -8.811 22.732 1.00 67.44 212 ASN A CA 1
ATOM 1687 C C . ASN A 1 212 ? 12.302 -8.238 21.352 1.00 67.44 212 ASN A C 1
ATOM 1689 O O . ASN A 1 212 ? 12.238 -8.933 20.339 1.00 67.44 212 ASN A O 1
ATOM 1693 N N . ARG A 1 213 ? 12.709 -6.958 21.289 1.00 62.88 213 ARG A N 1
ATOM 1694 C CA . ARG A 1 213 ? 13.281 -6.411 20.053 1.00 62.88 213 ARG A CA 1
ATOM 1695 C C . ARG A 1 213 ? 14.489 -7.261 19.687 1.00 62.88 213 ARG A C 1
ATOM 1697 O O . ARG A 1 213 ? 15.467 -7.287 20.437 1.00 62.88 213 ARG A O 1
ATOM 1704 N N . THR A 1 214 ? 14.436 -7.923 18.532 1.00 60.47 214 THR A N 1
ATOM 1705 C CA . THR A 1 214 ? 15.638 -8.546 17.978 1.00 60.47 214 THR A CA 1
ATOM 1706 C C . THR A 1 214 ? 16.752 -7.498 17.964 1.00 60.47 214 THR A C 1
ATOM 1708 O O . THR A 1 214 ? 16.541 -6.360 17.534 1.00 60.47 214 THR A O 1
ATOM 1711 N N . LYS A 1 215 ? 17.933 -7.850 18.494 1.00 53.75 215 LYS A N 1
ATOM 1712 C CA . LYS A 1 215 ? 19.128 -6.999 18.420 1.00 53.75 215 LYS A CA 1
ATOM 1713 C C . LYS A 1 215 ? 19.528 -6.888 16.952 1.00 53.75 215 LYS A C 1
ATOM 1715 O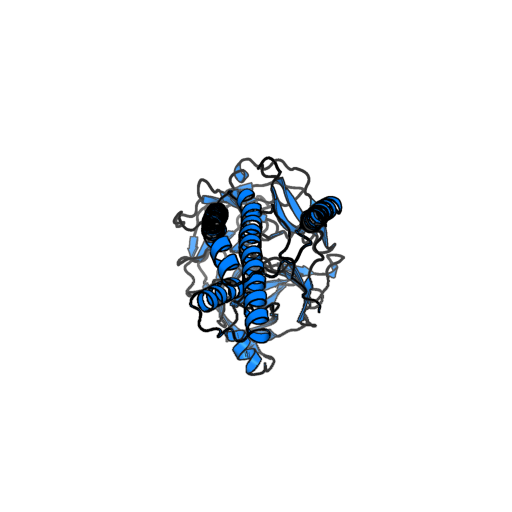 O . LYS A 1 215 ? 20.339 -7.660 16.451 1.00 53.75 215 LYS A O 1
ATOM 1720 N N . LEU A 1 216 ? 18.905 -5.961 16.237 1.00 59.16 216 LEU A N 1
ATOM 1721 C CA . LEU A 1 216 ? 19.329 -5.603 14.898 1.00 59.16 216 LEU A CA 1
ATOM 1722 C C . LEU A 1 216 ? 20.743 -5.033 14.980 1.00 59.16 216 LEU A C 1
ATOM 1724 O O . LEU A 1 216 ? 21.011 -4.177 15.825 1.00 59.16 216 LEU A O 1
ATOM 1728 N N . SER A 1 217 ? 21.628 -5.480 14.087 1.00 57.66 217 SER A N 1
ATOM 1729 C CA . SER A 1 217 ? 22.949 -4.871 13.920 1.00 57.66 217 SER A CA 1
ATOM 1730 C C . SER A 1 217 ? 22.812 -3.359 13.706 1.00 57.66 217 SER A C 1
ATOM 1732 O O . SER A 1 217 ? 21.813 -2.904 13.142 1.00 57.66 217 SER A O 1
ATOM 1734 N N . GLN A 1 218 ? 23.813 -2.577 14.122 1.00 58.66 218 GLN A N 1
ATOM 1735 C CA . GLN A 1 218 ? 23.832 -1.117 13.920 1.00 58.66 218 GLN A CA 1
ATOM 1736 C C . GLN A 1 218 ? 23.533 -0.731 12.463 1.00 58.66 218 GLN A C 1
ATOM 1738 O O . GLN A 1 218 ? 22.683 0.117 12.215 1.00 58.66 218 GLN A O 1
ATOM 1743 N N . SER A 1 219 ? 24.094 -1.472 11.505 1.00 57.88 219 SER A N 1
ATOM 1744 C CA . SER A 1 219 ? 23.839 -1.288 10.072 1.00 57.88 219 SER A CA 1
ATOM 1745 C C . SER A 1 219 ? 22.376 -1.473 9.646 1.00 57.88 219 SER A C 1
ATOM 1747 O O . SER A 1 219 ? 21.933 -0.828 8.701 1.00 57.88 219 SER A O 1
ATOM 1749 N N . LYS A 1 220 ? 21.598 -2.336 10.318 1.00 65.06 220 LYS A N 1
ATOM 1750 C CA . LYS A 1 220 ? 20.159 -2.495 10.038 1.00 65.06 220 LYS A CA 1
ATOM 1751 C C . LYS A 1 220 ? 19.318 -1.416 10.726 1.00 65.06 220 LYS A C 1
ATOM 1753 O O . LYS A 1 220 ? 18.285 -1.043 10.184 1.00 65.06 220 LYS A O 1
ATOM 1758 N N . HIS A 1 221 ? 19.754 -0.913 11.883 1.00 64.75 221 HIS A N 1
ATOM 1759 C CA . HIS A 1 221 ? 19.105 0.218 12.555 1.00 64.75 221 HIS A CA 1
ATOM 1760 C C . HIS A 1 221 ? 19.220 1.503 11.726 1.00 64.75 221 HIS A C 1
ATOM 1762 O O . HIS A 1 221 ? 18.199 2.092 11.388 1.00 64.75 221 HIS A O 1
ATOM 1768 N N . GLU A 1 222 ? 20.434 1.865 11.304 1.00 63.00 222 GLU A N 1
ATOM 1769 C CA . GLU A 1 222 ? 20.678 3.026 10.429 1.00 63.00 222 GLU A CA 1
ATOM 1770 C C . GLU A 1 222 ? 19.910 2.911 9.100 1.00 63.00 222 GLU A C 1
ATOM 1772 O O . GLU A 1 222 ? 19.362 3.882 8.568 1.00 63.00 222 GLU A O 1
ATOM 1777 N N . LEU A 1 223 ? 19.804 1.686 8.579 1.00 65.31 223 LEU A N 1
ATOM 1778 C CA . LEU A 1 223 ? 19.033 1.399 7.379 1.00 65.31 223 LEU A CA 1
ATOM 1779 C C . LEU A 1 223 ? 17.522 1.586 7.589 1.00 65.31 223 LEU A C 1
ATOM 1781 O O . LEU A 1 223 ? 16.852 2.115 6.711 1.00 65.31 223 LEU A O 1
ATOM 1785 N N . PHE A 1 224 ? 16.968 1.194 8.734 1.00 69.56 224 PHE A N 1
ATOM 1786 C CA . PHE A 1 224 ? 15.547 1.402 9.022 1.00 69.56 224 PHE A CA 1
ATOM 1787 C C . PHE A 1 224 ? 15.193 2.853 9.338 1.00 69.56 224 PHE A C 1
ATOM 1789 O O . PHE A 1 224 ? 14.092 3.282 8.993 1.00 69.56 224 PHE A O 1
ATOM 1796 N N . ASP A 1 225 ? 16.113 3.617 9.923 1.00 65.25 225 ASP A N 1
ATOM 1797 C CA . ASP A 1 225 ? 15.900 5.040 10.201 1.00 65.25 225 ASP A CA 1
ATOM 1798 C C . ASP A 1 225 ? 15.842 5.885 8.917 1.00 65.25 225 ASP A C 1
ATOM 1800 O O . ASP A 1 225 ? 15.079 6.856 8.845 1.00 65.25 225 ASP A O 1
ATOM 1804 N N . SER A 1 226 ? 16.584 5.472 7.881 1.00 64.50 226 SER A N 1
ATOM 1805 C CA . SER A 1 226 ? 16.602 6.106 6.553 1.00 64.50 226 SER A CA 1
ATOM 1806 C C . SER A 1 226 ? 15.461 5.670 5.619 1.00 64.50 226 SER A C 1
ATOM 1808 O O . SER A 1 226 ? 15.244 6.303 4.585 1.00 64.50 226 SER A O 1
ATOM 1810 N N . CYS A 1 227 ? 14.701 4.625 5.969 1.00 68.94 227 CYS A N 1
ATOM 1811 C CA . CYS A 1 227 ? 13.576 4.140 5.165 1.00 68.94 227 CYS A CA 1
ATOM 1812 C C . CYS A 1 227 ? 12.281 4.939 5.398 1.00 68.94 227 CYS A C 1
ATOM 1814 O O . CYS A 1 227 ? 12.018 5.471 6.484 1.00 68.94 227 CYS A O 1
ATOM 1816 N N . SER A 1 228 ? 11.419 4.957 4.375 1.00 66.00 228 SER A N 1
ATOM 1817 C CA . SER A 1 228 ? 10.013 5.306 4.567 1.00 66.00 228 SER A CA 1
ATOM 1818 C C . SER A 1 228 ? 9.343 4.201 5.376 1.00 66.00 228 SER A C 1
ATOM 1820 O O . SER A 1 228 ? 9.587 3.011 5.155 1.00 66.00 228 SER A O 1
ATOM 1822 N N . LYS A 1 229 ? 8.513 4.604 6.335 1.00 75.06 229 LYS A N 1
ATOM 1823 C CA . LYS A 1 229 ? 7.896 3.707 7.303 1.00 75.06 229 LYS A CA 1
ATOM 1824 C C . LYS A 1 229 ? 6.384 3.851 7.255 1.00 75.06 229 LYS A C 1
ATOM 1826 O O . LYS A 1 229 ? 5.882 4.948 7.495 1.00 75.06 229 LYS A O 1
ATOM 1831 N N . ALA A 1 230 ? 5.690 2.750 6.988 1.00 80.75 230 ALA A N 1
ATOM 1832 C CA . ALA A 1 230 ? 4.246 2.648 7.163 1.00 80.75 230 ALA A CA 1
ATOM 1833 C C . ALA A 1 230 ? 3.934 1.750 8.366 1.00 80.75 230 ALA A C 1
ATOM 1835 O O . ALA A 1 230 ? 4.644 0.773 8.624 1.00 80.75 230 ALA A O 1
ATOM 1836 N N . GLU A 1 231 ? 2.912 2.110 9.136 1.00 87.06 231 GLU A N 1
ATOM 1837 C CA . GLU A 1 231 ? 2.502 1.374 10.333 1.00 87.06 231 GLU A CA 1
ATOM 1838 C C . GLU A 1 231 ? 1.025 1.001 10.222 1.00 87.06 231 GL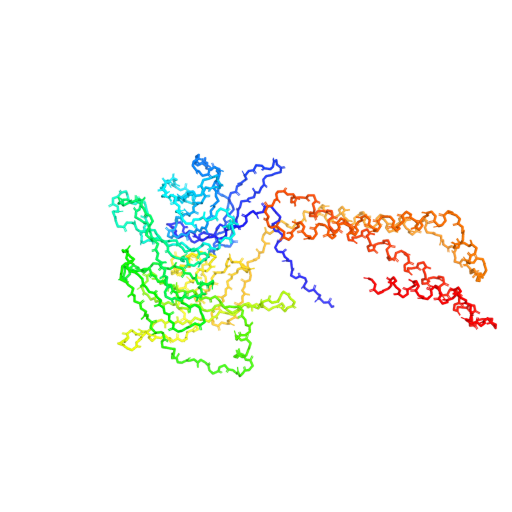U A C 1
ATOM 1840 O O . GLU A 1 231 ? 0.165 1.880 10.133 1.00 87.06 231 GLU A O 1
ATOM 1845 N N . HIS A 1 232 ? 0.749 -0.304 10.231 1.00 89.31 232 HIS A N 1
ATOM 1846 C CA . HIS A 1 232 ? -0.587 -0.859 10.066 1.00 89.31 232 HIS A CA 1
ATOM 1847 C C . HIS A 1 232 ? -1.030 -1.572 11.345 1.00 89.31 232 HIS A C 1
ATOM 1849 O O . HIS A 1 232 ? -0.425 -2.569 11.736 1.00 89.31 232 HIS A O 1
ATOM 1855 N N . TRP A 1 233 ? -2.065 -1.062 12.009 1.00 91.44 233 TRP A N 1
ATOM 1856 C CA . TRP A 1 233 ? -2.720 -1.722 13.138 1.00 91.44 233 TRP A CA 1
ATOM 1857 C C . TRP A 1 233 ? -3.862 -2.598 12.619 1.00 91.44 233 TRP A C 1
ATOM 1859 O O . TRP A 1 233 ? -4.714 -2.104 11.882 1.00 91.44 233 TRP A O 1
ATOM 1869 N N . VAL A 1 234 ? -3.858 -3.883 12.968 1.00 91.81 234 VAL A N 1
ATOM 1870 C CA . VAL A 1 234 ? -4.769 -4.894 12.411 1.00 91.81 234 VAL A CA 1
ATOM 1871 C C . VAL A 1 234 ? -5.359 -5.741 13.535 1.00 91.81 234 VAL A C 1
ATOM 1873 O O . VAL A 1 234 ? -4.646 -6.133 14.457 1.00 91.81 234 VAL A O 1
ATOM 1876 N N . GLU A 1 235 ? -6.648 -6.057 13.438 1.00 91.88 235 GLU A N 1
ATOM 1877 C CA . GLU A 1 235 ? -7.361 -6.966 14.340 1.00 91.88 235 GLU A CA 1
ATOM 1878 C C . GLU A 1 235 ? -7.780 -8.228 13.574 1.00 91.88 235 GLU A C 1
ATOM 1880 O O . GLU A 1 235 ? -8.299 -8.156 12.459 1.00 91.88 235 GLU A O 1
ATOM 1885 N N . SER A 1 236 ? -7.505 -9.390 14.160 1.00 91.06 236 SER A N 1
ATOM 1886 C CA . SER A 1 236 ? -7.909 -10.701 13.645 1.00 91.06 236 SER A CA 1
ATOM 1887 C C . SER A 1 236 ? -9.370 -11.026 13.980 1.00 91.06 236 SER A C 1
ATOM 1889 O O . SER A 1 236 ? -9.934 -10.430 14.901 1.00 91.06 236 SER A O 1
ATOM 1891 N N . PRO A 1 237 ? -9.989 -12.006 13.293 1.00 86.25 237 PRO A N 1
ATOM 1892 C CA . PRO A 1 237 ? -11.341 -12.467 13.621 1.00 86.25 237 PRO A CA 1
ATOM 1893 C C . PRO A 1 237 ? -11.492 -12.973 15.065 1.00 86.25 237 PRO A C 1
ATOM 1895 O O . PRO A 1 237 ? -12.545 -12.777 15.672 1.00 86.25 237 PRO A O 1
ATOM 1898 N N . SER A 1 238 ? -10.433 -13.563 15.631 1.00 87.25 238 SER A N 1
ATOM 1899 C CA . SER A 1 238 ? -10.362 -14.020 17.027 1.00 87.25 238 SER A CA 1
ATOM 1900 C C . SER A 1 238 ? -10.186 -12.875 18.038 1.00 87.25 238 SER A C 1
ATOM 1902 O O . SER A 1 238 ? -10.296 -13.088 19.245 1.00 87.25 238 SER A O 1
ATOM 1904 N N . GLY A 1 239 ? -9.938 -11.648 17.568 1.00 87.88 239 GLY A N 1
ATOM 1905 C CA . GLY A 1 239 ? -9.738 -10.458 18.395 1.00 87.88 239 GLY A CA 1
ATOM 1906 C C . GLY A 1 239 ? -8.287 -10.210 18.813 1.00 87.88 239 GLY A C 1
ATOM 1907 O O . GLY A 1 239 ? -8.032 -9.263 19.557 1.00 87.88 239 GLY A O 1
ATOM 1908 N N . GLU A 1 240 ? -7.327 -11.013 18.350 1.00 92.31 240 GLU A N 1
ATOM 1909 C CA . GLU A 1 240 ? -5.895 -10.731 18.504 1.00 92.31 240 GLU A CA 1
ATOM 1910 C C . GLU A 1 240 ? -5.487 -9.527 17.653 1.00 92.31 240 GLU A C 1
ATOM 1912 O O . GLU A 1 240 ? -6.007 -9.347 16.546 1.00 92.31 240 GLU A O 1
ATOM 1917 N N . ARG A 1 241 ? -4.539 -8.718 18.140 1.00 92.69 241 ARG A N 1
ATOM 1918 C CA . ARG A 1 241 ? -4.105 -7.493 17.461 1.00 92.69 241 ARG A CA 1
ATOM 1919 C C . ARG A 1 241 ? -2.638 -7.526 17.089 1.00 92.69 241 ARG A C 1
ATOM 1921 O O . ARG A 1 241 ? -1.791 -8.007 17.844 1.00 92.69 241 ARG A O 1
ATOM 1928 N N . PHE A 1 242 ? -2.352 -6.945 15.933 1.00 94.25 242 PHE A N 1
ATOM 1929 C CA . PHE A 1 242 ? -1.024 -6.904 15.355 1.00 94.25 242 PHE A CA 1
ATOM 1930 C C . PHE A 1 242 ? -0.675 -5.491 14.892 1.00 94.25 242 PHE A C 1
ATOM 1932 O O . PHE A 1 242 ? -1.487 -4.801 14.277 1.00 94.25 242 PHE A O 1
ATOM 1939 N N . LEU A 1 243 ? 0.565 -5.077 15.144 1.00 93.06 243 LEU A N 1
ATOM 1940 C CA . LEU A 1 243 ? 1.179 -3.911 14.517 1.00 93.06 243 LEU A CA 1
ATOM 1941 C C . LEU A 1 243 ? 2.167 -4.390 13.459 1.00 93.06 243 LEU A C 1
ATOM 1943 O O . LEU A 1 243 ? 3.196 -4.983 13.785 1.00 93.06 243 LEU A O 1
ATOM 1947 N N . VAL A 1 244 ? 1.887 -4.085 12.200 1.00 91.88 244 VAL A N 1
ATOM 1948 C CA . VAL A 1 244 ? 2.774 -4.380 11.077 1.00 91.88 244 VAL A CA 1
ATOM 1949 C C . VAL A 1 244 ? 3.526 -3.115 10.689 1.00 91.88 244 VAL A C 1
ATOM 1951 O O . VAL A 1 244 ? 2.928 -2.108 10.314 1.00 91.88 244 VAL A O 1
ATOM 1954 N N . LYS A 1 245 ? 4.855 -3.160 10.761 1.00 88.81 245 LYS A N 1
ATOM 1955 C CA . LYS A 1 245 ? 5.735 -2.080 10.307 1.00 88.81 245 LYS A CA 1
ATOM 1956 C C . LYS A 1 245 ? 6.331 -2.441 8.959 1.00 88.81 245 LYS A C 1
ATOM 1958 O O . LYS A 1 245 ? 7.057 -3.426 8.864 1.00 88.81 245 LYS A O 1
ATOM 1963 N N . CYS A 1 246 ? 6.048 -1.630 7.949 1.00 85.81 246 CYS A N 1
ATOM 1964 C CA . CYS A 1 246 ? 6.632 -1.736 6.619 1.00 85.81 246 CYS A CA 1
ATOM 1965 C C . CYS A 1 246 ? 7.779 -0.735 6.489 1.00 85.81 246 CYS A C 1
ATOM 1967 O O . CYS A 1 246 ? 7.586 0.465 6.691 1.00 85.81 246 CYS A O 1
ATOM 1969 N N . TYR A 1 247 ? 8.961 -1.232 6.145 1.00 82.12 247 TYR A N 1
ATOM 1970 C CA . TYR A 1 247 ? 10.143 -0.434 5.850 1.00 82.12 247 TYR A CA 1
ATOM 1971 C C . TYR A 1 247 ? 10.397 -0.491 4.346 1.00 82.12 247 TYR A C 1
ATOM 1973 O O . TYR A 1 247 ? 10.748 -1.546 3.820 1.00 82.12 247 TYR A O 1
ATOM 1981 N N . SER A 1 248 ? 10.204 0.636 3.661 1.00 75.56 248 SER A N 1
ATOM 1982 C CA . SER A 1 248 ? 10.377 0.766 2.211 1.00 75.56 248 SER A CA 1
ATOM 1983 C C . SER A 1 248 ? 11.483 1.766 1.868 1.00 75.56 248 SER A C 1
ATOM 1985 O O . SER A 1 248 ? 11.654 2.795 2.528 1.00 75.56 248 SER A O 1
ATOM 1987 N N . TYR A 1 249 ? 12.259 1.460 0.829 1.00 63.97 249 TYR A N 1
ATOM 1988 C CA . TYR A 1 249 ? 13.377 2.293 0.395 1.00 63.97 249 TYR A CA 1
ATOM 1989 C C . TYR A 1 249 ? 12.881 3.435 -0.500 1.00 63.97 249 TYR A C 1
ATOM 1991 O O . TYR A 1 249 ? 12.139 3.218 -1.452 1.00 63.97 249 TYR A O 1
ATOM 1999 N N . VAL A 1 250 ? 13.305 4.663 -0.194 1.00 51.47 250 VAL A N 1
ATOM 2000 C CA . VAL A 1 250 ? 12.810 5.897 -0.840 1.00 51.47 250 VAL A CA 1
ATOM 2001 C C . VAL A 1 250 ? 13.342 6.072 -2.272 1.00 51.47 250 VAL A C 1
ATOM 2003 O O . VAL A 1 250 ? 12.762 6.813 -3.059 1.00 51.47 250 VAL A O 1
ATOM 2006 N N . SER A 1 251 ? 14.435 5.394 -2.642 1.00 47.97 251 SER A N 1
ATOM 2007 C CA . SER A 1 251 ? 15.092 5.582 -3.941 1.00 47.97 251 SER A CA 1
ATOM 2008 C C . SER A 1 251 ? 14.864 4.405 -4.900 1.00 47.97 251 SER A C 1
ATOM 2010 O O . SER A 1 251 ? 15.330 3.304 -4.604 1.00 47.97 251 SER A O 1
ATOM 2012 N N . PRO A 1 252 ? 14.271 4.626 -6.093 1.00 42.31 252 PRO A N 1
ATOM 2013 C CA . PRO A 1 252 ? 14.091 3.587 -7.114 1.00 42.31 252 PRO A CA 1
ATOM 2014 C C . PRO A 1 252 ? 15.413 3.053 -7.698 1.00 42.31 252 PRO A C 1
ATOM 2016 O O . PRO A 1 252 ? 15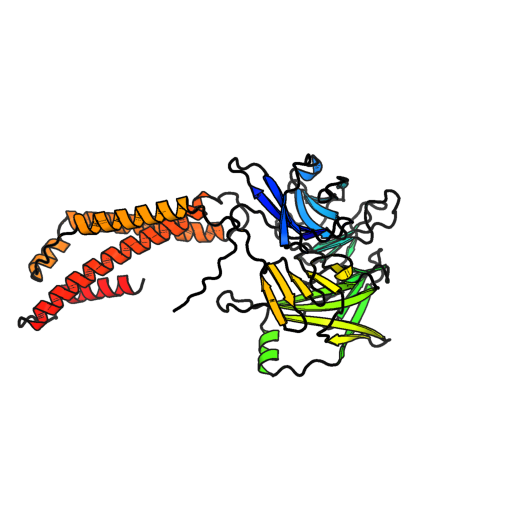.410 2.048 -8.403 1.00 42.31 252 PRO A O 1
ATOM 2019 N N . SER A 1 253 ? 16.549 3.700 -7.411 1.00 46.09 253 SER A N 1
ATOM 2020 C CA . SER A 1 253 ? 17.889 3.236 -7.797 1.00 46.09 253 SER A CA 1
ATOM 2021 C C . SER A 1 253 ? 18.385 2.052 -6.959 1.00 46.09 253 SER A C 1
ATOM 2023 O O . SER A 1 253 ? 19.199 1.259 -7.433 1.00 46.09 253 SER A O 1
ATOM 2025 N N . GLN A 1 254 ? 17.891 1.904 -5.725 1.00 50.88 254 GLN A N 1
ATOM 2026 C CA . GLN A 1 254 ? 18.200 0.776 -4.854 1.00 50.88 254 GLN A CA 1
ATOM 2027 C C . GLN A 1 254 ? 17.050 -0.220 -4.958 1.00 50.88 254 GLN A C 1
ATOM 2029 O O . GLN A 1 254 ? 16.056 -0.111 -4.253 1.00 50.88 254 GLN A O 1
ATOM 2034 N N . ASN A 1 255 ? 17.181 -1.171 -5.879 1.00 55.00 255 ASN A N 1
ATOM 2035 C CA . ASN A 1 255 ? 16.202 -2.213 -6.190 1.00 55.00 255 ASN A CA 1
ATOM 2036 C C . ASN A 1 255 ? 16.023 -3.220 -5.028 1.00 55.00 255 ASN A C 1
ATOM 2038 O O . ASN A 1 255 ? 16.372 -4.392 -5.156 1.00 55.00 255 ASN A O 1
ATOM 2042 N N . ARG A 1 256 ? 15.590 -2.751 -3.852 1.00 68.81 256 ARG A N 1
ATOM 2043 C CA . ARG A 1 256 ? 15.434 -3.544 -2.629 1.00 68.81 256 ARG A CA 1
ATOM 2044 C C . ARG A 1 256 ? 13.967 -3.658 -2.250 1.00 68.81 256 ARG A C 1
ATOM 2046 O O . ARG A 1 256 ? 13.244 -2.666 -2.199 1.00 68.81 256 ARG A O 1
ATOM 2053 N N . GLU A 1 257 ? 13.563 -4.882 -1.948 1.00 75.19 257 GLU A N 1
ATOM 2054 C CA . GLU A 1 257 ? 12.219 -5.196 -1.483 1.00 75.19 257 GLU A CA 1
ATOM 2055 C C . GLU A 1 257 ? 11.965 -4.627 -0.075 1.00 75.19 257 GLU A C 1
ATOM 2057 O O . GLU A 1 257 ? 12.892 -4.547 0.739 1.00 75.19 257 GLU A O 1
ATOM 2062 N N . PRO A 1 258 ? 10.725 -4.208 0.229 1.00 80.19 258 PRO A N 1
ATOM 2063 C CA . PRO A 1 258 ? 10.349 -3.745 1.551 1.00 80.19 258 PRO A CA 1
ATOM 2064 C C . PRO A 1 258 ? 10.428 -4.878 2.570 1.00 80.19 258 PRO A C 1
ATOM 2066 O O . PRO A 1 258 ? 10.189 -6.049 2.270 1.00 80.19 258 PRO A O 1
ATOM 2069 N N . ILE A 1 259 ? 10.722 -4.504 3.809 1.00 85.81 259 ILE A N 1
ATOM 2070 C CA . ILE A 1 259 ? 10.797 -5.435 4.931 1.00 85.81 259 ILE A CA 1
ATOM 2071 C C . ILE A 1 259 ? 9.605 -5.184 5.844 1.00 85.81 259 ILE A C 1
ATOM 2073 O O . ILE A 1 259 ? 9.366 -4.048 6.257 1.00 85.81 259 ILE A O 1
ATOM 2077 N N . PHE A 1 260 ? 8.897 -6.253 6.199 1.00 88.50 260 PHE A N 1
ATOM 2078 C CA . PHE A 1 260 ? 7.786 -6.199 7.138 1.00 88.50 260 PHE A CA 1
ATOM 2079 C C . PHE A 1 260 ? 8.206 -6.798 8.474 1.00 88.50 260 PHE A C 1
ATOM 2081 O O . PHE A 1 260 ? 8.839 -7.851 8.537 1.00 88.50 260 PHE A O 1
ATOM 2088 N N . VAL A 1 261 ? 7.860 -6.108 9.557 1.00 89.75 261 VAL A N 1
ATOM 2089 C CA . VAL A 1 261 ? 8.064 -6.587 10.925 1.00 89.75 261 VAL A CA 1
ATOM 2090 C C . VAL A 1 261 ? 6.723 -6.579 11.635 1.00 89.75 261 VAL A C 1
ATOM 2092 O O . VAL A 1 261 ? 6.072 -5.536 11.709 1.00 89.75 261 VAL A O 1
ATOM 2095 N N . VAL A 1 262 ? 6.327 -7.734 12.161 1.00 93.00 262 VAL A N 1
ATOM 2096 C CA . VAL A 1 262 ? 5.045 -7.919 12.841 1.00 93.00 262 VAL A CA 1
ATOM 2097 C C . VAL A 1 262 ? 5.263 -7.950 14.348 1.00 93.00 262 VAL A C 1
ATOM 2099 O O . VAL A 1 262 ? 6.161 -8.627 14.851 1.00 93.00 262 VAL A O 1
ATOM 2102 N N . TYR A 1 263 ? 4.434 -7.204 15.070 1.00 93.12 263 TYR A N 1
ATOM 2103 C CA . TYR A 1 263 ? 4.351 -7.241 16.522 1.00 93.12 263 TYR A CA 1
ATOM 2104 C C . TYR A 1 263 ? 2.959 -7.706 16.932 1.00 93.12 263 TYR A C 1
ATOM 2106 O O . TYR A 1 263 ? 1.977 -7.177 16.419 1.00 93.12 263 TYR A O 1
ATOM 2114 N N . ARG A 1 264 ? 2.872 -8.663 17.854 1.00 94.38 264 ARG A N 1
ATOM 2115 C CA . ARG A 1 264 ? 1.623 -9.141 18.458 1.00 94.38 264 ARG A CA 1
ATOM 2116 C C . ARG A 1 264 ? 1.368 -8.388 19.767 1.00 94.38 264 ARG A C 1
ATOM 2118 O O . ARG A 1 264 ? 2.305 -8.169 20.535 1.00 94.38 264 ARG A O 1
ATOM 2125 N N . GLU A 1 265 ? 0.124 -7.974 20.001 1.00 93.56 265 GLU A N 1
ATOM 2126 C CA . GLU A 1 265 ? -0.337 -7.504 21.314 1.00 93.56 265 GLU A CA 1
ATOM 2127 C C . GLU A 1 265 ? -0.404 -8.681 22.292 1.00 93.56 265 GLU A C 1
ATOM 2129 O O . GLU A 1 265 ? -1.030 -9.692 21.986 1.00 93.56 265 GLU A O 1
ATOM 2134 N N . GLU A 1 266 ? 0.219 -8.542 23.465 1.00 89.88 266 GLU A N 1
ATOM 2135 C CA . GLU A 1 266 ? 0.154 -9.560 24.523 1.00 89.88 266 GLU A CA 1
ATOM 2136 C C . GLU A 1 266 ? -0.729 -9.104 25.686 1.00 89.88 266 GLU A C 1
ATOM 2138 O O . GLU A 1 266 ? -1.783 -9.681 25.938 1.00 89.88 266 GLU A O 1
ATOM 2143 N N . GLU A 1 267 ? -0.325 -8.041 26.386 1.00 87.75 267 GLU A N 1
ATOM 2144 C CA . GLU A 1 267 ? -1.026 -7.563 27.578 1.00 87.75 267 GLU A CA 1
ATOM 2145 C C . GLU A 1 267 ? -1.104 -6.035 27.599 1.00 87.75 267 GLU A C 1
ATOM 2147 O O . GLU A 1 267 ? -0.128 -5.334 27.321 1.00 87.75 267 GLU A O 1
ATOM 2152 N N . THR A 1 268 ? -2.258 -5.494 27.994 1.00 84.31 268 THR A N 1
ATOM 2153 C CA . THR A 1 268 ? -2.413 -4.060 28.256 1.00 84.31 268 THR A CA 1
ATOM 2154 C C . THR A 1 268 ? -2.361 -3.781 29.757 1.00 84.31 268 THR A C 1
ATOM 2156 O O . THR A 1 268 ? -3.238 -4.180 30.518 1.00 84.31 268 THR A O 1
ATOM 2159 N N . THR A 1 269 ? -1.334 -3.043 30.182 1.00 84.44 269 THR A N 1
ATOM 2160 C CA . THR A 1 269 ? -1.106 -2.653 31.583 1.00 84.44 269 THR A CA 1
ATOM 2161 C C . THR A 1 269 ? -1.440 -1.177 31.811 1.00 84.44 269 THR A C 1
ATOM 2163 O O . THR A 1 269 ? -1.552 -0.393 30.869 1.00 84.44 269 THR A O 1
ATOM 2166 N N . LYS A 1 270 ? -1.477 -0.730 33.078 1.00 80.38 270 LYS A N 1
ATOM 2167 C CA . LYS A 1 270 ? -1.606 0.705 33.417 1.00 80.38 270 LYS A CA 1
ATOM 2168 C C . LYS A 1 270 ? -0.487 1.584 32.831 1.00 80.38 270 LYS A C 1
ATOM 2170 O O . LYS A 1 270 ? -0.664 2.792 32.726 1.00 80.38 270 LYS A O 1
ATOM 2175 N N . ARG A 1 271 ? 0.676 1.005 32.501 1.00 78.94 271 ARG A N 1
ATOM 2176 C CA . ARG A 1 271 ? 1.834 1.730 31.942 1.00 78.94 271 ARG A CA 1
ATOM 2177 C C . ARG A 1 271 ? 1.810 1.816 30.414 1.00 78.94 271 ARG A C 1
ATOM 2179 O O . ARG A 1 271 ? 2.559 2.616 29.855 1.00 78.94 271 ARG A O 1
ATOM 2186 N N . GLY A 1 272 ? 1.005 0.985 29.758 1.00 86.88 272 GLY A N 1
ATOM 2187 C CA . GLY A 1 272 ? 0.980 0.845 28.309 1.00 86.88 272 GLY A CA 1
ATOM 2188 C C . GLY A 1 272 ? 0.679 -0.581 27.854 1.00 86.88 272 GLY A C 1
ATOM 2189 O O . GLY A 1 272 ? 0.636 -1.516 28.660 1.00 86.88 272 GLY A O 1
ATOM 2190 N N . THR A 1 273 ? 0.499 -0.727 26.548 1.00 89.75 273 THR A N 1
ATOM 2191 C CA . THR A 1 273 ? 0.252 -1.998 25.866 1.00 89.75 273 THR A CA 1
ATOM 2192 C C . THR A 1 273 ? 1.573 -2.646 25.486 1.00 89.75 273 THR A C 1
ATOM 2194 O O . THR A 1 273 ? 2.384 -2.050 24.775 1.00 89.75 273 THR A O 1
ATOM 2197 N N . ILE A 1 274 ? 1.806 -3.855 25.982 1.00 91.38 274 ILE A N 1
ATOM 2198 C CA . ILE A 1 274 ? 2.980 -4.663 25.680 1.00 91.38 274 ILE A CA 1
ATOM 2199 C C . ILE A 1 274 ? 2.785 -5.300 24.309 1.00 91.38 274 ILE A C 1
ATOM 2201 O O . ILE A 1 274 ? 1.777 -5.958 24.050 1.00 91.38 274 ILE A O 1
ATOM 2205 N N . ILE A 1 275 ? 3.769 -5.088 23.438 1.00 92.75 275 ILE A N 1
ATOM 2206 C CA . ILE A 1 275 ? 3.810 -5.695 22.113 1.00 92.75 275 ILE A CA 1
ATOM 2207 C C . ILE A 1 275 ? 5.148 -6.401 21.896 1.00 92.75 275 ILE A C 1
ATOM 2209 O O . ILE A 1 275 ? 6.218 -5.842 22.163 1.00 92.75 275 ILE A O 1
ATOM 2213 N N . CYS A 1 276 ? 5.084 -7.621 21.375 1.00 91.25 276 CYS A N 1
ATOM 2214 C CA . CYS A 1 276 ? 6.237 -8.486 21.150 1.00 91.25 276 CYS A CA 1
ATOM 2215 C C . CYS A 1 276 ? 6.406 -8.762 19.664 1.00 91.25 276 CYS A C 1
ATOM 2217 O O . CYS A 1 276 ? 5.433 -8.996 18.950 1.00 91.25 276 CYS A O 1
ATOM 2219 N N . GLN A 1 277 ? 7.646 -8.716 19.178 1.00 91.25 277 GLN A N 1
ATOM 2220 C CA . GLN A 1 277 ? 7.925 -9.101 17.799 1.00 91.25 277 GLN A CA 1
ATOM 2221 C C . GLN A 1 277 ? 7.609 -10.588 17.615 1.00 91.25 277 GLN A C 1
ATOM 2223 O O . GLN A 1 277 ? 8.061 -11.406 18.411 1.00 91.25 277 GLN A O 1
ATOM 2228 N N . THR A 1 278 ? 6.883 -10.928 16.551 1.00 91.94 278 THR A N 1
ATOM 2229 C CA . THR A 1 278 ? 6.604 -12.318 16.184 1.00 91.94 278 THR A CA 1
ATOM 2230 C C . THR A 1 278 ? 6.982 -12.582 14.732 1.00 91.94 278 THR A C 1
ATOM 2232 O O . THR A 1 278 ? 6.844 -11.714 13.869 1.00 91.94 278 THR A O 1
ATOM 2235 N N . GLU A 1 279 ? 7.472 -13.790 14.474 1.00 92.94 279 GLU A N 1
ATOM 2236 C CA . GLU A 1 279 ? 7.702 -14.324 13.125 1.00 92.94 279 GLU A CA 1
ATOM 2237 C C . GLU A 1 279 ? 6.613 -15.331 12.722 1.00 92.94 279 GLU A C 1
ATOM 2239 O O . GLU A 1 279 ? 6.635 -15.876 11.618 1.00 92.94 279 GLU A O 1
ATOM 2244 N N . ASP A 1 280 ? 5.657 -15.554 13.627 1.00 94.12 280 ASP A N 1
ATOM 2245 C CA . ASP A 1 280 ? 4.544 -16.470 13.454 1.00 94.12 280 ASP A CA 1
ATOM 2246 C C . ASP A 1 280 ? 3.228 -15.852 13.947 1.00 94.12 280 ASP A C 1
ATOM 2248 O O . ASP A 1 280 ? 3.070 -15.488 15.123 1.00 94.12 280 ASP A O 1
ATOM 2252 N N . ILE A 1 281 ? 2.279 -15.699 13.026 1.00 95.06 281 ILE A N 1
ATOM 2253 C CA . ILE A 1 281 ? 0.893 -15.307 13.313 1.00 95.06 281 ILE A CA 1
ATOM 2254 C C . ILE A 1 281 ? -0.076 -16.500 13.276 1.00 95.06 281 ILE A C 1
ATOM 2256 O O . ILE A 1 281 ? -1.271 -16.308 13.469 1.00 95.06 281 ILE A O 1
ATOM 2260 N N . GLY A 1 282 ? 0.428 -17.723 13.094 1.00 94.00 282 GLY A N 1
ATOM 2261 C CA . GLY A 1 282 ? -0.357 -18.952 13.037 1.00 94.00 282 GLY A CA 1
ATOM 2262 C C . GLY A 1 282 ? -1.111 -19.102 11.718 1.00 94.00 282 GLY A C 1
ATOM 2263 O O . GLY A 1 282 ? -0.593 -18.792 10.645 1.00 94.00 282 GLY A O 1
ATOM 2264 N N . ASP A 1 283 ? -2.365 -19.545 11.801 1.00 94.31 283 ASP A N 1
ATOM 2265 C CA . ASP A 1 283 ? -3.256 -19.753 10.649 1.00 94.31 283 ASP A CA 1
ATOM 2266 C C . ASP A 1 283 ? -3.807 -18.441 10.052 1.00 94.31 283 ASP A C 1
ATOM 2268 O O . ASP A 1 283 ? -4.801 -18.433 9.340 1.00 94.31 283 ASP A O 1
ATOM 2272 N N . LEU A 1 284 ? -3.202 -17.294 10.349 1.00 94.56 284 LEU A N 1
ATOM 2273 C CA . LEU A 1 284 ? -3.701 -15.994 9.910 1.00 94.56 284 LEU A CA 1
ATOM 2274 C C . LEU A 1 284 ? -3.009 -15.513 8.629 1.00 94.56 284 LEU A C 1
ATOM 2276 O O . LEU A 1 284 ? -1.812 -15.728 8.415 1.00 94.56 284 LEU A O 1
ATOM 2280 N N . CYS A 1 285 ? -3.763 -14.774 7.818 1.00 93.00 285 CYS A N 1
ATOM 2281 C CA . CYS A 1 285 ? -3.256 -13.969 6.712 1.00 93.00 285 CYS A CA 1
ATOM 2282 C C . CYS A 1 285 ? -3.631 -12.504 6.930 1.00 93.00 285 CYS A C 1
ATOM 2284 O O . CYS A 1 285 ? -4.804 -12.176 7.121 1.00 93.00 285 CYS A O 1
ATOM 2286 N N . ILE A 1 286 ? -2.645 -11.612 6.846 1.00 92.06 286 ILE A N 1
ATOM 2287 C CA . ILE A 1 286 ? -2.872 -10.165 6.929 1.00 92.06 286 ILE A CA 1
ATOM 2288 C C . ILE A 1 286 ? -2.895 -9.589 5.518 1.00 92.06 286 ILE A C 1
ATOM 2290 O O . ILE A 1 286 ? -1.998 -9.839 4.722 1.00 92.06 286 ILE A O 1
ATOM 2294 N N . PHE A 1 287 ? -3.889 -8.772 5.212 1.00 88.12 287 PHE A N 1
ATOM 2295 C CA . PHE A 1 287 ? -4.029 -8.116 3.923 1.00 88.12 287 PHE A CA 1
ATOM 2296 C C . PHE A 1 287 ? -3.773 -6.623 4.081 1.00 88.12 287 PHE A C 1
ATOM 2298 O O . PHE A 1 287 ? -4.497 -5.933 4.798 1.00 88.12 287 PHE A O 1
ATOM 2305 N N . ILE A 1 288 ? -2.742 -6.122 3.401 1.00 85.38 288 ILE A N 1
ATOM 2306 C CA . ILE A 1 288 ? -2.378 -4.705 3.406 1.00 85.38 288 ILE A CA 1
ATOM 2307 C C . ILE A 1 288 ? -2.586 -4.134 2.007 1.00 85.38 288 ILE A C 1
ATOM 2309 O O . ILE A 1 288 ? -2.030 -4.596 1.007 1.00 85.38 288 ILE A O 1
ATOM 2313 N N . SER A 1 289 ? -3.408 -3.094 1.962 1.00 75.12 289 SER A N 1
ATOM 2314 C CA . SER A 1 289 ? -3.648 -2.255 0.793 1.00 75.12 289 SER A CA 1
ATOM 2315 C C . SER A 1 289 ? -3.528 -0.791 1.206 1.00 75.12 289 SER A C 1
ATOM 2317 O O . SER A 1 289 ? -3.447 -0.505 2.401 1.00 75.12 289 SER A O 1
ATOM 2319 N N . GLY A 1 290 ? -3.648 0.128 0.243 1.00 66.62 290 GLY A N 1
ATOM 2320 C CA . GLY A 1 290 ? -3.653 1.577 0.495 1.00 66.62 290 GLY A CA 1
ATOM 2321 C C . GLY A 1 290 ? -4.819 2.092 1.349 1.00 66.62 290 GLY A C 1
ATOM 2322 O O . GLY A 1 290 ? -5.044 3.297 1.395 1.00 66.62 290 GLY A O 1
ATOM 2323 N N . THR A 1 291 ? -5.596 1.201 1.973 1.00 72.06 291 THR A N 1
ATOM 2324 C CA . THR A 1 291 ? -6.851 1.474 2.684 1.00 72.06 291 THR A CA 1
ATOM 2325 C C . THR A 1 291 ? -6.878 0.746 4.035 1.00 72.06 291 THR A C 1
ATOM 2327 O O . THR A 1 291 ? -5.840 0.681 4.696 1.00 72.06 291 THR A O 1
ATOM 2330 N N . ASP A 1 292 ? -8.035 0.254 4.488 1.00 74.06 292 ASP A N 1
ATOM 2331 C CA . ASP A 1 292 ? -8.172 -0.490 5.742 1.00 74.06 292 ASP A CA 1
ATOM 2332 C C . ASP A 1 292 ? -7.540 -1.889 5.595 1.00 74.06 292 ASP A C 1
ATOM 2334 O O . ASP A 1 292 ? -7.972 -2.673 4.739 1.00 74.06 292 ASP A O 1
ATOM 2338 N N . PRO A 1 293 ? -6.481 -2.221 6.352 1.00 84.31 293 PRO A N 1
ATOM 2339 C CA . PRO A 1 293 ? -5.957 -3.572 6.398 1.00 84.31 293 PRO A CA 1
ATOM 2340 C C . PRO A 1 293 ? -6.897 -4.469 7.204 1.00 84.31 293 PRO A C 1
ATOM 2342 O O . PRO A 1 293 ? -7.479 -4.063 8.207 1.00 84.31 293 PRO A O 1
ATOM 2345 N N . PHE A 1 294 ? -6.996 -5.728 6.807 1.00 85.81 294 PHE A N 1
ATOM 2346 C CA . PHE A 1 294 ? -7.826 -6.710 7.499 1.00 85.81 294 PHE A CA 1
ATOM 2347 C C . PHE A 1 294 ? -7.092 -8.042 7.601 1.00 85.81 294 PHE A C 1
ATOM 2349 O O . PHE A 1 294 ? -6.059 -8.265 6.967 1.00 85.81 294 PHE A O 1
ATOM 2356 N N . CYS A 1 295 ? -7.620 -8.921 8.440 1.00 88.81 295 CYS A N 1
ATOM 2357 C CA . CYS A 1 295 ? -7.041 -10.219 8.732 1.00 88.81 295 CYS A CA 1
ATOM 2358 C C . CYS A 1 295 ? -8.110 -11.303 8.581 1.00 88.81 295 CYS A C 1
ATOM 2360 O O . CYS A 1 295 ? -9.278 -11.077 8.902 1.00 88.81 295 CYS A O 1
ATOM 2362 N N . VAL A 1 296 ? -7.709 -12.464 8.067 1.00 88.75 296 VAL A N 1
ATOM 2363 C CA . VAL A 1 296 ? -8.572 -13.637 7.871 1.00 88.75 296 VAL A CA 1
ATOM 2364 C C . VAL A 1 296 ? -7.841 -14.901 8.305 1.00 88.75 296 VAL A C 1
ATOM 2366 O O . VAL A 1 296 ? -6.611 -14.948 8.295 1.00 88.75 296 VAL A O 1
ATOM 2369 N N . GLU A 1 297 ? -8.607 -15.930 8.647 1.00 90.31 297 GLU A N 1
ATOM 2370 C CA . GLU A 1 297 ? -8.088 -17.281 8.866 1.00 90.31 297 GLU A CA 1
ATOM 2371 C C . GLU A 1 297 ? -7.849 -17.958 7.510 1.00 90.31 297 GLU A C 1
ATOM 2373 O O . GLU A 1 297 ? -8.745 -18.021 6.661 1.00 90.31 297 GLU A O 1
ATOM 2378 N N . ALA A 1 298 ? -6.629 -18.441 7.290 1.00 89.44 298 ALA A N 1
ATOM 2379 C CA . ALA A 1 298 ? -6.209 -19.093 6.059 1.00 89.44 298 ALA A CA 1
ATOM 2380 C C . ALA A 1 298 ? -6.975 -20.404 5.843 1.00 89.44 298 ALA A C 1
ATOM 2382 O O . ALA A 1 298 ? -7.397 -20.683 4.721 1.00 89.44 298 ALA A O 1
ATOM 2383 N N . SER A 1 299 ? -7.244 -21.164 6.911 1.00 88.12 299 SER A N 1
ATOM 2384 C CA . SER A 1 299 ? -8.036 -22.400 6.846 1.00 88.12 299 SER A CA 1
ATOM 2385 C C . SER A 1 299 ? -9.465 -22.202 6.327 1.00 88.12 299 SER A C 1
ATOM 2387 O O . SER A 1 299 ? -10.011 -23.102 5.687 1.00 88.12 299 SER A O 1
ATOM 2389 N N . LEU A 1 300 ? -10.061 -21.021 6.530 1.00 85.06 300 LEU A N 1
ATOM 2390 C CA . LEU A 1 300 ? -11.392 -20.684 6.011 1.00 85.06 300 LEU A CA 1
ATOM 2391 C C . LEU A 1 300 ? -11.382 -20.291 4.526 1.00 85.06 300 LEU A C 1
ATOM 2393 O O . LEU A 1 300 ? -12.440 -20.208 3.902 1.00 85.06 300 LEU A O 1
ATOM 2397 N N . CYS A 1 301 ? -10.207 -20.033 3.949 1.00 83.12 301 CYS A N 1
ATOM 2398 C CA . CYS A 1 301 ? -10.037 -19.557 2.579 1.00 83.12 301 CYS A CA 1
ATOM 2399 C C . CYS A 1 301 ? -9.040 -20.455 1.821 1.00 83.12 301 CYS A C 1
ATOM 2401 O O . CYS A 1 301 ? -7.852 -20.124 1.742 1.00 83.12 301 CYS A O 1
ATOM 2403 N N . PRO A 1 302 ? -9.503 -21.573 1.222 1.00 82.56 302 PRO A N 1
ATOM 2404 C CA . PRO A 1 302 ? -8.635 -22.518 0.524 1.00 82.56 302 PRO A CA 1
ATOM 2405 C C . PRO A 1 302 ? -7.755 -21.837 -0.529 1.00 82.56 302 PRO A C 1
ATOM 2407 O O . PRO A 1 302 ? -8.270 -21.159 -1.414 1.00 82.56 302 PRO A O 1
ATOM 2410 N N . GLY A 1 303 ? -6.439 -22.046 -0.440 1.00 84.31 303 GLY A N 1
ATOM 2411 C CA . GLY A 1 303 ? -5.438 -21.446 -1.330 1.00 84.31 303 GLY A CA 1
ATOM 2412 C C . GLY A 1 303 ? -4.658 -20.282 -0.710 1.00 84.31 303 GLY A C 1
ATOM 2413 O O . GLY A 1 303 ? -3.584 -19.940 -1.202 1.00 84.31 303 GLY A O 1
ATOM 2414 N N . LEU A 1 304 ? -5.124 -19.719 0.412 1.00 88.62 304 LEU A N 1
ATOM 2415 C CA . LEU A 1 304 ? -4.297 -18.800 1.190 1.00 88.62 304 LEU A CA 1
ATOM 2416 C C . LEU A 1 304 ? -3.141 -19.528 1.882 1.00 88.62 304 LEU A C 1
ATOM 2418 O O . LEU A 1 304 ? -3.273 -20.663 2.340 1.00 88.62 304 LEU A O 1
ATOM 2422 N N . VAL A 1 305 ? -2.006 -18.837 1.981 1.00 91.50 305 VAL A N 1
ATOM 2423 C CA . VAL A 1 305 ? -0.823 -19.330 2.687 1.00 91.50 305 VAL A CA 1
ATOM 2424 C C . VAL A 1 305 ? -0.825 -18.753 4.106 1.00 91.50 305 VAL A C 1
ATOM 2426 O O . VAL A 1 305 ? -0.728 -17.529 4.242 1.00 91.50 305 VAL A O 1
ATOM 2429 N N . PRO A 1 306 ? -0.906 -19.586 5.161 1.00 94.12 306 PRO A N 1
ATOM 2430 C CA . PRO A 1 306 ? -0.878 -19.107 6.541 1.00 94.12 306 PRO A CA 1
ATOM 2431 C C . PRO A 1 306 ? 0.447 -18.404 6.862 1.00 94.12 306 PRO A C 1
ATOM 2433 O O . PRO A 1 306 ? 1.433 -18.504 6.124 1.00 94.12 306 PRO A O 1
ATOM 2436 N N . ASN A 1 307 ? 0.470 -17.666 7.969 1.00 95.69 307 ASN A N 1
ATOM 2437 C CA . ASN A 1 307 ? 1.625 -16.894 8.424 1.00 95.69 307 ASN A CA 1
ATOM 2438 C C . ASN A 1 307 ? 2.221 -15.953 7.348 1.00 95.69 307 ASN A C 1
ATOM 2440 O O . ASN A 1 307 ? 3.441 -15.860 7.157 1.00 95.69 307 ASN A O 1
ATOM 2444 N N . SER A 1 308 ? 1.348 -15.271 6.600 1.00 94.62 308 SER A N 1
ATOM 2445 C CA . SER A 1 308 ? 1.742 -14.445 5.451 1.00 94.62 308 SER A CA 1
ATOM 2446 C C . SER A 1 308 ? 1.003 -13.105 5.387 1.00 94.62 308 SER A C 1
ATOM 2448 O O . SER A 1 308 ? -0.104 -12.950 5.906 1.00 94.62 308 SER A O 1
ATOM 2450 N N . ILE A 1 309 ? 1.621 -12.129 4.717 1.00 92.50 309 ILE A N 1
ATOM 2451 C CA . ILE A 1 309 ? 1.057 -10.803 4.448 1.00 92.50 309 ILE A CA 1
ATOM 2452 C C . ILE A 1 309 ? 0.839 -10.649 2.942 1.00 92.50 309 ILE A C 1
ATOM 2454 O O . ILE A 1 309 ? 1.784 -10.719 2.161 1.00 92.50 309 ILE A O 1
ATOM 2458 N N . TYR A 1 310 ? -0.395 -10.402 2.527 1.00 88.50 310 TYR A N 1
ATOM 2459 C CA . TYR A 1 310 ? -0.771 -10.148 1.141 1.00 88.50 310 TYR A CA 1
ATOM 2460 C C . TYR A 1 310 ? -0.703 -8.643 0.862 1.00 88.50 310 TYR A C 1
ATOM 2462 O O . TYR A 1 310 ? -1.356 -7.848 1.541 1.00 88.50 310 TYR A O 1
ATOM 2470 N N . LEU A 1 311 ? 0.100 -8.253 -0.128 1.00 83.94 311 LEU A N 1
ATOM 2471 C CA . LEU A 1 311 ? 0.461 -6.864 -0.421 1.00 83.94 311 LEU A CA 1
ATOM 2472 C C . LEU A 1 311 ? -0.106 -6.419 -1.760 1.00 83.94 311 LEU A C 1
ATOM 2474 O O . LEU A 1 311 ? 0.078 -7.128 -2.747 1.00 83.94 311 LEU A O 1
ATOM 2478 N N . MET A 1 312 ? -0.746 -5.241 -1.786 1.00 69.56 312 MET A N 1
ATOM 2479 C CA . MET A 1 312 ? -1.413 -4.695 -2.979 1.00 69.56 312 MET A CA 1
ATOM 2480 C C . MET A 1 312 ? -1.223 -3.187 -3.162 1.00 69.56 312 MET A C 1
ATOM 2482 O O . MET A 1 312 ? -2.126 -2.500 -3.629 1.00 69.56 312 MET A O 1
ATOM 2486 N N . GLU A 1 313 ? -0.075 -2.637 -2.782 1.00 64.81 313 GLU A N 1
ATOM 2487 C CA . GLU A 1 313 ? 0.229 -1.213 -2.985 1.00 64.81 313 GLU A CA 1
ATOM 2488 C C . GLU A 1 313 ? 1.246 -1.026 -4.113 1.00 64.81 313 GLU A C 1
ATOM 2490 O O . GLU A 1 313 ? 0.889 -1.056 -5.292 1.00 64.81 313 GLU A O 1
ATOM 2495 N N . SER A 1 314 ? 2.514 -0.829 -3.763 1.00 59.84 314 SER A N 1
ATOM 2496 C CA . SER A 1 314 ? 3.643 -0.719 -4.687 1.00 59.84 314 SER A CA 1
ATOM 2497 C C . SER A 1 314 ? 4.131 -2.081 -5.179 1.00 59.84 314 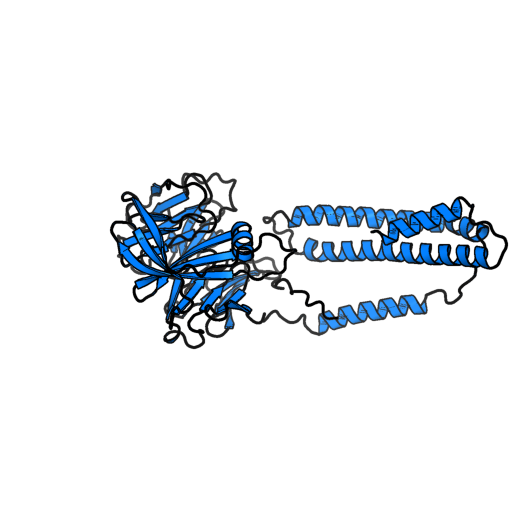SER A C 1
ATOM 2499 O O . SER A 1 314 ? 4.709 -2.170 -6.261 1.00 59.84 314 SER A O 1
ATOM 2501 N N . ILE A 1 315 ? 3.868 -3.134 -4.405 1.00 67.88 315 ILE A N 1
ATOM 2502 C CA . ILE A 1 315 ? 4.240 -4.519 -4.684 1.00 67.88 315 ILE A CA 1
ATOM 2503 C C . ILE A 1 315 ? 2.994 -5.386 -4.599 1.00 67.88 315 ILE A C 1
ATOM 2505 O O . ILE A 1 315 ? 2.145 -5.169 -3.734 1.00 67.88 315 ILE A O 1
ATOM 2509 N N . TYR A 1 316 ? 2.919 -6.350 -5.513 1.00 76.25 316 TYR A N 1
ATOM 2510 C CA . TYR A 1 316 ? 1.845 -7.324 -5.608 1.00 76.25 316 TYR A CA 1
ATOM 2511 C C . TYR A 1 316 ? 2.406 -8.700 -5.310 1.00 76.25 316 TYR A C 1
ATOM 2513 O O . TYR A 1 316 ? 3.166 -9.254 -6.106 1.00 76.25 316 TYR A O 1
ATOM 2521 N N . GLY A 1 317 ? 2.045 -9.249 -4.163 1.00 83.38 317 GLY A N 1
ATOM 2522 C CA . GLY A 1 317 ? 2.554 -10.554 -3.783 1.00 83.38 317 GLY A CA 1
ATOM 2523 C C . GLY A 1 317 ? 2.202 -10.956 -2.369 1.00 83.38 317 GLY A C 1
ATOM 2524 O O . GLY A 1 317 ? 1.440 -10.288 -1.668 1.00 83.38 317 GLY A O 1
ATOM 2525 N N . VAL A 1 318 ? 2.813 -12.060 -1.965 1.00 89.25 318 VAL A N 1
ATOM 2526 C CA . VAL A 1 318 ? 2.684 -12.671 -0.649 1.00 89.25 318 VAL A CA 1
ATOM 2527 C C . VAL A 1 318 ? 4.036 -12.597 0.047 1.00 89.25 318 VAL A C 1
ATOM 2529 O O . VAL A 1 318 ? 5.016 -13.184 -0.409 1.00 89.25 318 VAL A O 1
ATOM 2532 N N . TYR A 1 319 ? 4.095 -11.855 1.146 1.00 91.31 319 TYR A N 1
ATOM 2533 C CA . TYR A 1 319 ? 5.245 -11.789 2.037 1.00 91.31 319 TYR A CA 1
ATOM 2534 C C . TYR A 1 319 ? 5.125 -12.877 3.099 1.00 91.31 319 TYR A C 1
ATOM 2536 O O . TYR A 1 319 ? 4.198 -12.861 3.908 1.00 91.31 319 TYR A O 1
ATOM 2544 N N . ASN A 1 320 ? 6.068 -13.809 3.129 1.00 93.19 320 ASN A N 1
ATOM 2545 C CA . ASN A 1 320 ? 6.114 -14.831 4.166 1.00 93.19 320 ASN A CA 1
ATOM 2546 C C . ASN A 1 320 ? 6.849 -14.281 5.399 1.00 93.19 320 ASN A C 1
ATOM 2548 O O . ASN A 1 320 ? 8.009 -13.873 5.303 1.00 93.19 320 ASN A O 1
ATOM 2552 N N . ILE A 1 321 ? 6.178 -14.267 6.556 1.00 93.12 321 ILE A N 1
ATOM 2553 C CA . ILE A 1 321 ? 6.669 -13.576 7.759 1.00 93.12 321 ILE A CA 1
ATOM 2554 C C . ILE A 1 321 ? 7.919 -14.265 8.327 1.00 93.12 321 ILE A C 1
ATOM 2556 O O . ILE A 1 321 ? 8.884 -13.584 8.680 1.00 93.12 321 ILE A O 1
ATOM 2560 N N . ALA A 1 322 ? 7.937 -15.599 8.352 1.00 90.75 322 ALA A N 1
ATOM 2561 C CA . ALA A 1 322 ? 9.046 -16.381 8.895 1.00 90.75 322 ALA A CA 1
ATOM 2562 C C . ALA A 1 322 ? 10.322 -16.274 8.040 1.00 90.75 322 ALA A C 1
ATOM 2564 O O . ALA A 1 322 ? 11.411 -16.017 8.548 1.00 90.75 322 ALA A O 1
ATOM 2565 N N . THR A 1 323 ? 10.197 -16.441 6.721 1.00 89.38 323 THR A N 1
ATOM 2566 C CA . THR A 1 323 ? 11.346 -16.407 5.794 1.00 89.38 323 THR A CA 1
ATOM 2567 C C . THR A 1 323 ? 11.754 -14.994 5.387 1.00 89.38 323 THR A C 1
ATOM 2569 O O . THR A 1 323 ? 12.847 -14.803 4.855 1.00 89.38 323 THR A O 1
ATOM 2572 N N . ARG A 1 324 ? 10.891 -14.000 5.637 1.00 87.50 324 ARG A N 1
ATOM 2573 C CA . ARG A 1 324 ? 11.075 -12.593 5.260 1.00 87.50 324 ARG A CA 1
ATOM 2574 C C . ARG A 1 324 ? 11.310 -12.395 3.760 1.00 87.50 324 ARG A C 1
ATOM 2576 O O . ARG A 1 324 ? 12.134 -11.570 3.365 1.00 87.50 324 ARG A O 1
ATOM 2583 N N . SER A 1 325 ? 10.591 -13.158 2.942 1.00 87.25 325 SER A N 1
ATOM 2584 C CA . SER A 1 325 ? 10.700 -13.150 1.481 1.00 87.25 325 SER A CA 1
ATOM 2585 C C . SER A 1 325 ? 9.367 -12.799 0.822 1.00 87.25 325 SER A C 1
ATOM 2587 O O . SER A 1 325 ? 8.302 -13.096 1.370 1.00 87.25 325 SER A O 1
ATOM 2589 N N . ILE A 1 326 ? 9.428 -12.158 -0.348 1.00 87.00 326 ILE A N 1
ATOM 2590 C CA . ILE A 1 326 ? 8.253 -11.838 -1.161 1.00 87.00 326 ILE A CA 1
ATOM 2591 C C . ILE A 1 326 ? 8.162 -12.821 -2.320 1.00 87.00 326 ILE A C 1
ATOM 2593 O O . ILE A 1 326 ? 9.081 -12.941 -3.127 1.00 87.00 326 ILE A O 1
ATOM 2597 N N . ARG A 1 327 ? 7.007 -13.472 -2.444 1.00 87.44 327 ARG A N 1
ATOM 2598 C CA . ARG A 1 327 ? 6.590 -14.130 -3.679 1.00 87.44 327 ARG A CA 1
ATOM 2599 C C . ARG A 1 327 ? 5.671 -13.186 -4.439 1.00 87.44 327 ARG A C 1
ATOM 2601 O O . ARG A 1 327 ? 4.562 -12.910 -3.988 1.00 87.44 327 ARG A O 1
ATOM 2608 N N . HIS A 1 328 ? 6.133 -12.679 -5.573 1.00 82.31 328 HIS A N 1
ATOM 2609 C CA . HIS A 1 328 ? 5.311 -11.840 -6.446 1.00 82.31 328 HIS A CA 1
ATOM 2610 C C . HIS A 1 328 ? 4.233 -12.692 -7.113 1.00 82.31 328 HIS A C 1
ATOM 2612 O O . HIS A 1 328 ? 4.486 -13.853 -7.437 1.00 82.31 328 HIS A O 1
ATOM 2618 N N . PHE A 1 329 ? 3.045 -12.126 -7.322 1.00 74.69 329 PHE A N 1
ATOM 2619 C CA . PHE A 1 329 ? 2.068 -12.793 -8.182 1.00 74.69 329 PHE A CA 1
ATOM 2620 C C . PHE A 1 329 ? 2.625 -12.842 -9.603 1.00 74.69 329 PHE A C 1
ATOM 2622 O O . PHE A 1 329 ? 3.121 -11.834 -10.116 1.00 74.69 329 PHE A O 1
ATOM 2629 N N . GLU A 1 330 ? 2.563 -14.016 -10.229 1.00 61.59 330 GLU A N 1
ATOM 2630 C CA . GLU A 1 330 ? 2.918 -14.170 -11.634 1.00 61.59 330 GLU A CA 1
ATOM 2631 C C . GLU A 1 330 ? 1.971 -13.268 -12.433 1.00 61.59 330 GLU A C 1
ATOM 2633 O O . GLU A 1 330 ? 0.752 -13.451 -12.430 1.00 61.59 330 GLU A O 1
ATOM 2638 N N . ASN A 1 331 ? 2.513 -12.224 -13.058 1.00 53.22 331 ASN A N 1
ATOM 2639 C CA . ASN A 1 331 ? 1.721 -11.330 -13.885 1.00 53.22 331 ASN A CA 1
ATOM 2640 C C . ASN A 1 331 ? 1.130 -12.153 -15.040 1.00 53.22 331 ASN A C 1
ATOM 2642 O O . ASN A 1 331 ? 1.828 -12.420 -16.015 1.00 53.22 331 ASN A O 1
ATOM 2646 N N . GLN A 1 332 ? -0.168 -12.463 -14.985 1.00 44.94 332 GLN A N 1
ATOM 2647 C CA . GLN A 1 332 ? -0.984 -12.848 -16.148 1.00 44.94 332 GLN A CA 1
ATOM 2648 C C . GLN A 1 332 ? -1.206 -11.623 -17.058 1.00 44.94 332 GLN A C 1
ATOM 2650 O O . GLN A 1 332 ? -2.313 -11.306 -17.481 1.00 44.94 332 GLN A O 1
ATOM 2655 N N . VAL A 1 333 ? -0.143 -10.853 -17.282 1.00 43.50 333 VAL A N 1
ATOM 2656 C CA . VAL A 1 333 ? -0.086 -9.830 -18.312 1.00 43.50 333 VAL A CA 1
ATOM 2657 C C . VAL A 1 333 ? -0.085 -10.606 -19.611 1.00 43.50 333 VAL A C 1
ATOM 2659 O O . VAL A 1 333 ? 0.792 -11.452 -19.791 1.00 43.50 333 VAL A O 1
ATOM 2662 N N . GLU A 1 334 ? -1.056 -10.325 -20.483 1.00 41.69 334 GLU A N 1
ATOM 2663 C CA . GLU A 1 334 ? -1.009 -10.705 -21.893 1.00 41.69 334 GLU A CA 1
ATOM 2664 C C . GLU A 1 334 ? 0.437 -10.546 -22.362 1.00 41.69 334 GLU A C 1
ATOM 2666 O O . GLU A 1 334 ? 0.974 -9.439 -22.485 1.00 41.69 334 GLU A O 1
ATOM 2671 N N . LYS A 1 335 ? 1.108 -11.689 -22.534 1.00 36.31 335 LYS A N 1
ATOM 2672 C CA . LYS A 1 335 ? 2.349 -11.770 -23.289 1.00 36.31 335 LYS A CA 1
ATOM 2673 C C . LYS A 1 335 ? 2.028 -10.994 -24.568 1.00 36.31 335 LYS A C 1
ATOM 2675 O O . LYS A 1 335 ? 0.982 -11.308 -25.139 1.00 36.31 335 LYS A O 1
ATOM 2680 N N . PRO A 1 336 ? 2.805 -9.959 -24.959 1.00 44.00 336 PRO A N 1
ATOM 2681 C CA . PRO A 1 336 ? 2.527 -9.268 -26.215 1.00 44.00 336 PRO A CA 1
ATOM 2682 C C . PRO A 1 336 ? 2.334 -10.368 -27.245 1.00 44.00 336 PRO A C 1
ATOM 2684 O O . PRO A 1 336 ? 3.204 -11.244 -27.315 1.00 44.00 336 PRO A O 1
ATOM 2687 N N . GLU A 1 337 ? 1.153 -10.415 -27.872 1.00 50.25 337 GLU A N 1
ATOM 2688 C CA . GLU A 1 337 ? 0.801 -11.526 -28.750 1.00 50.25 337 GLU A CA 1
ATOM 2689 C C . GLU A 1 337 ? 1.994 -11.747 -29.669 1.00 50.25 337 GLU A C 1
ATOM 2691 O O . GLU A 1 337 ? 2.561 -10.770 -30.169 1.00 50.25 337 GLU A O 1
ATOM 2696 N N . ASP A 1 338 ? 2.435 -12.999 -29.833 1.00 60.66 338 ASP A N 1
ATOM 2697 C CA . ASP A 1 338 ? 3.699 -13.312 -30.515 1.00 60.66 338 ASP A CA 1
ATOM 2698 C C . ASP A 1 338 ? 3.813 -12.587 -31.876 1.00 60.66 338 ASP A C 1
ATOM 2700 O O . ASP A 1 338 ? 4.912 -12.266 -32.325 1.00 60.66 338 ASP A O 1
ATOM 2704 N N . HIS A 1 339 ? 2.673 -12.232 -32.479 1.00 69.56 339 HIS A N 1
ATOM 2705 C CA . HIS A 1 339 ? 2.537 -11.369 -33.644 1.00 69.56 339 HIS A CA 1
ATOM 2706 C C . HIS A 1 339 ? 3.148 -9.956 -33.506 1.00 69.56 339 HIS A C 1
ATOM 2708 O O . HIS A 1 339 ? 3.884 -9.544 -34.398 1.00 69.56 339 HIS A O 1
ATOM 2714 N N . GLU A 1 340 ? 2.912 -9.195 -32.430 1.00 65.44 340 GLU A N 1
ATOM 2715 C CA . GLU A 1 340 ? 3.479 -7.838 -32.280 1.00 65.44 340 GLU A CA 1
ATOM 2716 C C . GLU A 1 340 ? 5.006 -7.873 -32.164 1.00 65.44 340 GLU A C 1
ATOM 2718 O O . GLU A 1 340 ? 5.716 -7.071 -32.781 1.00 65.44 340 GLU A O 1
ATOM 2723 N N . VAL A 1 341 ? 5.523 -8.844 -31.406 1.00 71.19 341 VAL A N 1
ATOM 2724 C CA . VAL A 1 341 ? 6.966 -9.064 -31.262 1.00 71.19 341 VAL A CA 1
ATOM 2725 C C . VAL A 1 341 ? 7.569 -9.517 -32.592 1.00 71.19 341 VAL A C 1
ATOM 2727 O O . VAL A 1 341 ? 8.632 -9.027 -32.982 1.00 71.19 341 VAL A O 1
ATOM 2730 N N . LEU A 1 342 ? 6.885 -10.403 -33.322 1.00 77.12 342 LEU A N 1
ATOM 2731 C CA . LEU A 1 342 ? 7.305 -10.869 -34.643 1.00 77.12 342 LEU A CA 1
ATOM 2732 C C . LEU A 1 342 ? 7.341 -9.727 -35.666 1.00 77.12 342 LEU A C 1
ATOM 2734 O O . LEU A 1 342 ? 8.320 -9.609 -36.400 1.00 77.12 342 LEU A O 1
ATOM 2738 N N . VAL A 1 343 ? 6.331 -8.853 -35.678 1.00 80.19 343 VAL A N 1
ATOM 2739 C CA . VAL A 1 343 ? 6.266 -7.686 -36.569 1.00 80.19 343 VAL A CA 1
ATOM 2740 C C . VAL A 1 343 ? 7.395 -6.706 -36.255 1.00 80.19 343 VAL A C 1
ATOM 2742 O O . VAL A 1 343 ? 8.131 -6.314 -37.162 1.00 80.19 343 VAL A O 1
ATOM 2745 N N . ALA A 1 344 ? 7.607 -6.357 -34.982 1.00 74.81 344 ALA A N 1
ATOM 2746 C CA . ALA A 1 344 ? 8.711 -5.482 -34.584 1.00 74.81 344 ALA A CA 1
ATOM 2747 C C . ALA A 1 344 ? 10.081 -6.078 -34.962 1.00 74.81 344 ALA A C 1
ATOM 2749 O O . ALA A 1 344 ? 10.939 -5.384 -35.511 1.00 74.81 344 ALA A O 1
ATOM 2750 N N . THR A 1 345 ? 10.267 -7.382 -34.738 1.00 83.38 345 THR A N 1
ATOM 2751 C CA . THR A 1 345 ? 11.493 -8.098 -35.123 1.00 83.38 345 THR A CA 1
ATOM 2752 C C . THR A 1 345 ? 11.684 -8.091 -36.640 1.00 83.38 345 THR A C 1
ATOM 2754 O O . THR A 1 345 ? 12.790 -7.834 -37.113 1.00 83.38 345 THR A O 1
ATOM 2757 N N . ALA A 1 346 ? 10.616 -8.292 -37.416 1.00 86.44 346 ALA A N 1
ATOM 2758 C CA . ALA A 1 346 ? 10.660 -8.235 -38.873 1.00 86.44 346 ALA A CA 1
ATOM 2759 C C . ALA A 1 346 ? 11.058 -6.841 -39.380 1.00 86.44 346 ALA A C 1
ATOM 2761 O O . ALA A 1 346 ? 11.918 -6.747 -40.253 1.00 86.44 346 ALA A O 1
ATOM 2762 N N . PHE A 1 347 ? 10.519 -5.761 -38.802 1.00 84.50 347 PHE A N 1
ATOM 2763 C CA . PHE A 1 347 ? 10.914 -4.392 -39.156 1.00 84.50 347 PHE A CA 1
ATOM 2764 C C . PHE A 1 347 ? 12.389 -4.106 -38.846 1.00 84.50 347 PHE A C 1
ATOM 2766 O O . PHE A 1 347 ? 13.072 -3.495 -39.668 1.00 84.50 347 PHE A O 1
ATOM 2773 N N . ILE A 1 348 ? 12.906 -4.579 -37.707 1.00 83.38 348 ILE A N 1
ATOM 2774 C CA . ILE A 1 348 ? 14.327 -4.427 -37.351 1.00 83.38 348 ILE A CA 1
ATOM 2775 C C . ILE A 1 348 ? 15.218 -5.201 -38.329 1.00 83.38 348 ILE A C 1
ATOM 2777 O O . ILE A 1 348 ? 16.215 -4.668 -38.819 1.00 83.38 348 ILE A O 1
ATOM 2781 N N . VAL A 1 349 ? 14.871 -6.456 -38.630 1.00 87.69 349 VAL A N 1
ATOM 2782 C CA . VAL A 1 349 ? 15.630 -7.288 -39.575 1.00 87.69 349 VAL A CA 1
ATOM 2783 C C . VAL A 1 349 ? 15.606 -6.667 -40.967 1.00 87.69 349 VAL A C 1
ATOM 2785 O O . VAL A 1 349 ? 16.662 -6.507 -41.574 1.00 87.69 349 VAL A O 1
ATOM 2788 N N . LEU A 1 350 ? 14.435 -6.246 -41.447 1.00 88.88 350 LEU A N 1
ATOM 2789 C CA . LEU A 1 350 ? 14.280 -5.596 -42.744 1.00 88.88 350 LEU A CA 1
ATOM 2790 C C . LEU A 1 350 ? 15.095 -4.298 -42.810 1.00 88.88 350 LEU A C 1
ATOM 2792 O O . LEU A 1 350 ? 15.850 -4.108 -43.759 1.00 88.88 350 LEU A O 1
ATOM 2796 N N . GLY A 1 351 ? 15.031 -3.454 -41.777 1.00 81.06 351 GLY A N 1
ATOM 2797 C CA . GLY A 1 351 ? 15.841 -2.238 -41.685 1.00 81.06 351 GLY A CA 1
ATOM 2798 C C . GLY A 1 351 ? 17.346 -2.513 -41.774 1.00 81.06 351 GLY A C 1
ATOM 2799 O O . GLY A 1 351 ? 18.051 -1.848 -42.533 1.00 81.06 351 GLY A O 1
ATOM 2800 N N . ASN A 1 352 ? 17.837 -3.541 -41.075 1.00 80.50 352 ASN A N 1
ATOM 2801 C CA . ASN A 1 352 ? 19.243 -3.947 -41.149 1.00 80.50 352 ASN A CA 1
ATOM 2802 C C . ASN A 1 352 ? 19.625 -4.509 -42.526 1.00 80.50 352 ASN A C 1
ATOM 2804 O O . ASN A 1 352 ? 20.704 -4.200 -43.030 1.00 80.50 352 ASN A O 1
ATOM 2808 N N . VAL A 1 353 ? 18.747 -5.287 -43.166 1.00 86.12 353 VAL A N 1
ATOM 2809 C CA . VAL A 1 353 ? 18.965 -5.785 -44.534 1.00 86.12 353 VAL A CA 1
ATOM 2810 C C . VAL A 1 353 ? 19.067 -4.622 -45.520 1.00 86.12 353 VAL A C 1
ATOM 2812 O O . VAL A 1 353 ? 19.999 -4.595 -46.318 1.00 86.12 353 VAL A O 1
ATOM 2815 N N . PHE A 1 354 ? 18.170 -3.634 -45.435 1.00 80.31 354 PHE A N 1
ATOM 2816 C CA . PHE A 1 354 ? 18.237 -2.421 -46.257 1.00 80.31 354 PHE A CA 1
ATOM 2817 C C . PHE A 1 354 ? 19.541 -1.650 -46.025 1.00 80.31 354 PHE A C 1
ATOM 2819 O O . PHE A 1 354 ? 20.204 -1.263 -46.987 1.00 80.31 354 PHE A O 1
ATOM 2826 N N . LEU A 1 355 ? 19.947 -1.465 -44.766 1.00 76.44 355 LEU A N 1
ATOM 2827 C CA . LEU A 1 355 ? 21.187 -0.769 -44.422 1.00 76.44 355 LEU A CA 1
ATOM 2828 C C . LEU A 1 355 ? 22.416 -1.459 -45.026 1.00 76.44 355 LEU A C 1
ATOM 2830 O O . LEU A 1 355 ? 23.292 -0.781 -45.559 1.00 76.44 355 LEU A O 1
ATOM 2834 N N . VAL A 1 356 ? 22.481 -2.792 -44.967 1.00 78.75 356 VAL A N 1
ATOM 2835 C CA . VAL A 1 356 ? 23.591 -3.563 -45.546 1.00 78.75 356 VAL A CA 1
ATOM 2836 C C . VAL A 1 356 ? 23.539 -3.538 -47.073 1.00 78.75 356 VAL A C 1
ATOM 2838 O O . VAL A 1 356 ? 24.554 -3.263 -47.702 1.00 78.75 356 VAL A O 1
ATOM 2841 N N . ALA A 1 357 ? 22.370 -3.760 -47.678 1.00 77.56 357 ALA A N 1
ATOM 2842 C CA . ALA A 1 357 ? 22.217 -3.842 -49.131 1.00 77.56 357 ALA A CA 1
ATOM 2843 C C . ALA A 1 357 ? 22.541 -2.519 -49.842 1.00 77.56 357 ALA A C 1
ATOM 2845 O O . ALA A 1 357 ? 23.214 -2.518 -50.872 1.00 77.56 357 ALA A O 1
ATOM 2846 N N . PHE A 1 358 ? 22.088 -1.394 -49.283 1.00 76.81 358 PHE A N 1
ATOM 2847 C CA . PHE A 1 358 ? 22.315 -0.058 -49.842 1.00 76.81 358 PHE A CA 1
ATOM 2848 C C . PHE A 1 358 ? 23.520 0.659 -49.222 1.00 76.81 358 PHE A C 1
ATOM 2850 O O . PHE A 1 358 ? 23.862 1.773 -49.626 1.00 76.81 358 PHE A O 1
ATOM 2857 N N . GLY A 1 359 ? 24.189 0.028 -48.255 1.00 70.75 359 GLY A N 1
ATOM 2858 C CA . GLY A 1 359 ? 25.438 0.518 -47.699 1.00 70.75 359 GLY A CA 1
ATOM 2859 C C . GLY A 1 359 ? 26.516 0.573 -48.777 1.00 70.75 359 GLY A C 1
ATOM 2860 O O . GLY A 1 359 ? 26.663 -0.338 -49.591 1.00 70.75 359 GLY A O 1
ATOM 2861 N N . ASN A 1 360 ? 27.303 1.647 -48.804 1.00 72.44 360 ASN A N 1
ATOM 2862 C CA . ASN A 1 360 ? 28.441 1.694 -49.711 1.00 72.44 360 ASN A CA 1
ATOM 2863 C C . ASN A 1 360 ? 29.495 0.668 -49.254 1.00 72.44 360 ASN A C 1
ATOM 2865 O O . ASN A 1 360 ? 30.082 0.814 -48.182 1.00 72.44 360 ASN A O 1
ATOM 2869 N N . HIS A 1 361 ? 29.720 -0.367 -50.065 1.00 75.12 361 HIS A N 1
ATOM 2870 C CA . HIS A 1 361 ? 30.667 -1.452 -49.778 1.00 75.12 361 HIS A CA 1
ATOM 2871 C C . HIS A 1 361 ? 32.117 -1.060 -50.082 1.00 75.12 361 HIS A C 1
ATOM 2873 O O . HIS A 1 361 ? 33.057 -1.759 -49.703 1.00 75.12 361 HIS A O 1
ATOM 2879 N N . GLN A 1 362 ? 32.319 0.070 -50.757 1.00 69.69 362 GLN A N 1
ATOM 2880 C CA . GLN A 1 362 ? 33.642 0.632 -50.952 1.00 69.69 362 GLN A CA 1
ATOM 2881 C C . GLN A 1 362 ? 34.024 1.413 -49.692 1.00 69.69 362 GLN A C 1
ATOM 2883 O O . GLN A 1 362 ? 33.260 2.249 -49.212 1.00 69.69 362 GLN A O 1
ATOM 2888 N N . SER A 1 363 ? 35.225 1.160 -49.167 1.00 63.41 363 SER A N 1
ATOM 2889 C CA . SER A 1 363 ? 35.836 1.955 -48.094 1.00 63.41 363 SER A CA 1
ATOM 2890 C C . SER A 1 363 ? 36.944 2.840 -48.675 1.00 63.41 363 SER A C 1
ATOM 2892 O O . SER A 1 363 ? 38.123 2.563 -48.453 1.00 63.41 363 SER A O 1
ATOM 2894 N N . PRO A 1 364 ? 36.599 3.866 -49.478 1.00 67.31 364 PRO A N 1
ATOM 2895 C CA . PRO A 1 364 ? 37.583 4.785 -50.024 1.00 67.31 364 PRO A CA 1
ATOM 2896 C C . PRO A 1 364 ? 38.301 5.510 -48.885 1.00 67.31 364 PRO A C 1
ATOM 2898 O O . PRO A 1 364 ? 37.687 6.029 -47.950 1.00 67.31 364 PRO A O 1
ATOM 2901 N N . VAL A 1 365 ? 39.625 5.520 -48.969 1.00 70.38 365 VAL A N 1
ATOM 2902 C CA . VAL A 1 365 ? 40.492 6.218 -48.028 1.00 70.38 365 VAL A CA 1
ATOM 2903 C C . VAL A 1 365 ? 40.597 7.667 -48.506 1.00 70.38 365 VAL A C 1
ATOM 2905 O O . VAL A 1 365 ? 41.183 7.927 -49.553 1.00 70.38 365 VAL A O 1
ATOM 2908 N N . PHE A 1 366 ? 39.974 8.599 -47.781 1.00 74.12 366 PHE A N 1
ATOM 2909 C CA . PHE A 1 366 ? 39.951 10.025 -48.138 1.00 74.12 366 PHE A CA 1
ATOM 2910 C C . PHE A 1 366 ? 41.119 10.770 -47.503 1.00 74.12 366 PHE A C 1
ATOM 2912 O O . PHE A 1 366 ? 41.351 10.608 -46.303 1.00 74.12 366 PHE A O 1
ATOM 2919 N N . THR A 1 367 ? 41.802 11.624 -48.271 1.00 78.31 367 THR A N 1
ATOM 2920 C CA . THR A 1 367 ? 42.788 12.546 -47.688 1.00 78.31 367 THR A CA 1
ATOM 2921 C C . THR A 1 367 ? 42.090 13.595 -46.810 1.00 78.31 367 THR A C 1
ATOM 2923 O O . THR A 1 367 ? 40.887 13.835 -46.980 1.00 78.31 367 THR A O 1
ATOM 2926 N N . PRO A 1 368 ? 42.800 14.236 -45.864 1.00 74.81 368 PRO A N 1
ATOM 2927 C CA . PRO A 1 368 ? 42.220 15.256 -44.988 1.00 74.81 368 PRO A CA 1
ATOM 2928 C C . PRO A 1 368 ? 41.523 16.395 -45.749 1.00 74.81 368 PRO A C 1
ATOM 2930 O O . PRO A 1 368 ? 40.465 16.856 -45.330 1.00 74.81 368 PRO A O 1
ATOM 2933 N N . GLU A 1 369 ? 42.073 16.810 -46.890 1.00 77.88 369 GLU A N 1
ATOM 2934 C CA . GLU A 1 369 ? 41.555 17.900 -47.724 1.00 77.88 369 GLU A CA 1
ATOM 2935 C C . GLU A 1 369 ? 40.261 17.488 -48.437 1.00 77.88 369 GLU A C 1
ATOM 2937 O O . GLU A 1 369 ? 39.275 18.220 -48.410 1.00 77.88 369 GLU A O 1
ATOM 2942 N N . GLN A 1 370 ? 40.227 16.274 -48.998 1.00 80.69 370 GLN A N 1
ATOM 2943 C CA . GLN A 1 370 ? 39.028 15.704 -49.625 1.00 80.69 370 GLN A CA 1
ATOM 2944 C C . GLN A 1 370 ? 37.913 15.461 -48.606 1.00 80.69 370 GLN A C 1
ATOM 2946 O O . GLN A 1 370 ? 36.725 15.587 -48.910 1.00 80.69 370 GLN A O 1
ATOM 2951 N N . LEU A 1 371 ? 38.286 15.087 -47.383 1.00 79.19 371 LEU A N 1
ATOM 2952 C CA . LEU A 1 371 ? 37.339 14.907 -46.298 1.00 79.19 371 LEU A CA 1
ATOM 2953 C C . LEU A 1 371 ? 36.756 16.262 -45.879 1.00 79.19 371 LEU A C 1
ATOM 2955 O O . LEU A 1 371 ? 35.537 16.390 -45.798 1.00 79.19 371 LEU A O 1
ATOM 2959 N N . ALA A 1 372 ? 37.594 17.288 -45.705 1.00 79.31 372 ALA A N 1
ATOM 2960 C CA . ALA A 1 372 ? 37.148 18.651 -45.419 1.00 79.31 372 ALA A CA 1
ATOM 2961 C C . ALA A 1 372 ? 36.209 19.201 -46.511 1.00 79.31 372 ALA A C 1
ATOM 2963 O O . ALA A 1 372 ? 35.177 19.788 -46.191 1.00 79.31 372 ALA A O 1
ATOM 2964 N N . GLU A 1 373 ? 36.500 18.937 -47.787 1.00 84.38 373 GLU A N 1
ATOM 2965 C CA . GLU A 1 373 ? 35.629 19.304 -48.910 1.00 84.38 373 GLU A CA 1
ATOM 2966 C C . GLU A 1 373 ? 34.255 18.617 -48.827 1.00 84.38 373 GLU A C 1
ATOM 2968 O O . GLU A 1 373 ? 33.220 19.256 -49.026 1.00 84.38 373 GLU A O 1
ATOM 2973 N N . LYS A 1 374 ? 34.210 17.336 -48.437 1.00 83.12 374 LYS A N 1
ATOM 2974 C CA . LYS A 1 374 ? 32.947 16.613 -48.217 1.00 83.12 374 LYS A CA 1
ATOM 2975 C C . LYS A 1 374 ? 32.126 17.169 -47.058 1.00 83.12 374 LYS A C 1
ATOM 2977 O O . LYS A 1 374 ? 30.907 17.255 -47.186 1.00 83.12 374 LYS A O 1
ATOM 2982 N N . TYR A 1 375 ? 32.770 17.560 -45.958 1.00 82.44 375 TYR A N 1
ATOM 2983 C CA . TYR A 1 375 ? 32.093 18.204 -44.826 1.00 82.44 375 TYR A CA 1
ATOM 2984 C C . TYR A 1 375 ? 31.608 19.626 -45.156 1.00 82.44 375 TYR A C 1
ATOM 2986 O O . TYR A 1 375 ? 30.629 20.079 -44.571 1.00 82.44 375 TYR A O 1
ATOM 2994 N N . SER A 1 376 ? 32.251 20.304 -46.113 1.00 82.31 376 SER A N 1
ATOM 2995 C CA . SER A 1 376 ? 31.857 21.630 -46.614 1.00 82.31 376 SER A CA 1
ATOM 2996 C C . SER A 1 376 ? 30.770 21.575 -47.703 1.00 82.31 376 SER A C 1
ATOM 2998 O O . SER A 1 376 ? 30.241 22.602 -48.128 1.00 82.31 376 SER A O 1
ATOM 3000 N N . ASN A 1 377 ? 30.406 20.378 -48.175 1.00 89.62 377 ASN A N 1
ATOM 3001 C CA . ASN A 1 377 ? 29.394 20.225 -49.213 1.00 89.62 377 ASN A CA 1
ATOM 3002 C C . ASN A 1 377 ? 28.021 20.694 -48.709 1.00 89.62 377 ASN A C 1
ATOM 3004 O O . ASN A 1 377 ? 27.522 20.218 -47.688 1.00 89.62 377 ASN A O 1
ATOM 3008 N N . VAL A 1 378 ? 27.372 21.572 -49.477 1.00 84.81 378 VAL A N 1
ATOM 3009 C CA . VAL A 1 378 ? 26.052 22.139 -49.155 1.00 84.81 378 VAL A CA 1
ATOM 3010 C C . VAL A 1 378 ? 25.015 21.050 -48.868 1.00 84.81 378 VAL A C 1
ATOM 3012 O O . VAL A 1 378 ? 24.233 21.179 -47.933 1.00 84.81 378 VAL A O 1
ATOM 3015 N N . THR A 1 379 ? 25.045 19.938 -49.602 1.00 83.50 379 THR A N 1
ATOM 3016 C CA . THR A 1 379 ? 24.126 18.805 -49.399 1.00 83.50 379 THR A CA 1
ATOM 3017 C C . THR A 1 379 ? 24.312 18.169 -48.022 1.00 83.50 379 THR A C 1
ATOM 3019 O O . THR A 1 379 ? 23.339 17.857 -47.338 1.00 83.50 379 THR A O 1
ATOM 3022 N N . PHE A 1 380 ? 25.566 18.006 -47.590 1.00 82.38 380 PHE A N 1
ATOM 3023 C CA . PHE A 1 380 ? 25.889 17.454 -46.277 1.00 82.38 380 PHE A CA 1
ATOM 3024 C C . PHE A 1 380 ? 25.521 18.430 -45.152 1.00 82.38 380 PHE A C 1
ATOM 3026 O O . PHE A 1 380 ? 24.967 18.019 -44.136 1.00 82.38 380 PHE A O 1
ATOM 3033 N N . LEU A 1 381 ? 25.747 19.731 -45.352 1.00 84.69 381 LEU A N 1
ATOM 3034 C CA . LEU A 1 381 ? 25.345 20.766 -44.397 1.00 84.69 381 LEU A CA 1
ATOM 3035 C C . LEU A 1 381 ? 23.819 20.844 -44.236 1.00 84.69 381 LEU A C 1
ATOM 3037 O O . LEU A 1 381 ? 23.334 20.948 -43.111 1.00 84.69 381 LEU A O 1
ATOM 3041 N N . VAL A 1 382 ? 23.058 20.724 -45.330 1.00 87.31 382 VAL A N 1
ATOM 3042 C CA . VAL A 1 382 ? 21.588 20.639 -45.292 1.00 87.31 382 VAL A CA 1
ATOM 3043 C C . VAL A 1 382 ? 21.135 19.386 -44.540 1.00 87.31 382 VAL A C 1
ATOM 3045 O O . VAL A 1 382 ? 20.271 19.483 -43.670 1.00 87.31 382 VAL A O 1
ATOM 3048 N N . TYR A 1 383 ? 21.749 18.229 -44.807 1.00 85.94 383 TYR A N 1
ATOM 3049 C CA . TYR A 1 383 ? 21.483 16.993 -44.065 1.00 85.94 383 TYR A CA 1
ATOM 3050 C C . TYR A 1 383 ? 21.725 17.162 -42.554 1.00 85.94 383 TYR A C 1
ATOM 3052 O O . TYR A 1 383 ? 20.849 16.840 -41.751 1.00 85.94 383 TYR A O 1
ATOM 3060 N N . CYS A 1 384 ? 22.865 17.735 -42.158 1.00 83.69 384 CYS A N 1
ATOM 3061 C CA . CYS A 1 384 ? 23.175 18.029 -40.758 1.00 83.69 384 CYS A CA 1
ATOM 3062 C C . CYS A 1 384 ? 22.175 19.013 -40.134 1.00 83.69 384 CYS A C 1
ATOM 3064 O O . CYS A 1 384 ? 21.748 18.808 -39.000 1.00 83.69 384 CYS A O 1
ATOM 3066 N N . GLY A 1 385 ? 21.759 20.050 -40.869 1.00 86.81 385 GLY A N 1
ATOM 3067 C CA . GLY A 1 385 ? 20.745 21.005 -40.416 1.00 86.81 385 GLY A CA 1
ATOM 3068 C C . GLY A 1 385 ? 19.387 20.349 -40.150 1.00 86.81 385 GLY A C 1
ATOM 3069 O O . GLY A 1 385 ? 18.779 20.595 -39.109 1.00 86.81 385 GLY A O 1
ATOM 3070 N N . ILE A 1 386 ? 18.943 19.456 -41.041 1.00 88.31 386 ILE A N 1
ATOM 3071 C CA . ILE A 1 386 ? 17.714 18.668 -40.861 1.00 88.31 386 ILE A CA 1
ATOM 3072 C C . ILE A 1 386 ? 17.841 17.738 -39.648 1.00 88.31 386 ILE A C 1
ATOM 3074 O O . ILE A 1 386 ? 16.918 17.647 -38.842 1.00 88.31 386 ILE A O 1
ATOM 3078 N N . LEU A 1 387 ? 18.987 17.075 -39.479 1.00 83.50 387 LEU A N 1
ATOM 3079 C CA . LEU A 1 387 ? 19.223 16.160 -38.362 1.00 83.50 387 LEU A CA 1
ATOM 3080 C C . LEU A 1 387 ? 19.220 16.897 -37.012 1.00 83.50 387 LEU A C 1
ATOM 3082 O O . LEU A 1 387 ? 18.583 16.435 -36.067 1.00 83.50 387 LEU A O 1
ATOM 3086 N N . ILE A 1 388 ? 19.844 18.078 -36.935 1.00 86.94 388 ILE A N 1
ATOM 3087 C CA . ILE A 1 388 ? 19.793 18.946 -35.747 1.00 86.94 388 ILE A CA 1
ATOM 3088 C C . ILE A 1 388 ? 18.353 19.385 -35.461 1.00 86.94 388 ILE A C 1
ATOM 3090 O O . ILE A 1 388 ? 17.917 19.303 -34.315 1.00 86.94 388 ILE A O 1
ATOM 3094 N N . LEU A 1 389 ? 17.589 19.796 -36.481 1.00 89.75 389 LEU A N 1
ATOM 3095 C CA . LEU A 1 389 ? 16.179 20.164 -36.322 1.00 89.75 389 LEU A CA 1
ATOM 3096 C C . LEU A 1 389 ? 15.360 18.999 -35.741 1.00 89.75 389 LEU A C 1
ATOM 3098 O O . LEU A 1 389 ? 14.615 19.192 -34.782 1.00 89.75 389 LEU A O 1
ATOM 3102 N N . ILE A 1 390 ? 15.528 17.787 -36.280 1.00 88.19 390 ILE A N 1
ATOM 3103 C CA . ILE A 1 390 ? 14.842 16.579 -35.800 1.00 88.19 390 ILE A CA 1
ATOM 3104 C C . ILE A 1 390 ? 15.183 16.314 -34.332 1.00 88.19 390 ILE A C 1
ATOM 3106 O O . ILE A 1 390 ? 14.268 16.083 -33.539 1.00 88.19 390 ILE A O 1
ATOM 3110 N N . VAL A 1 391 ? 16.467 16.383 -33.963 1.00 86.44 391 VAL A N 1
ATOM 3111 C CA . VAL A 1 391 ? 16.921 16.174 -32.582 1.00 86.44 391 VAL A CA 1
ATOM 3112 C C . VAL A 1 391 ? 16.346 17.237 -31.649 1.00 86.44 391 VAL A C 1
ATOM 3114 O O . VAL A 1 391 ? 15.816 16.886 -30.602 1.00 86.44 391 VAL A O 1
ATOM 3117 N N . VAL A 1 392 ? 16.376 18.518 -32.029 1.00 88.88 392 VAL A N 1
ATOM 3118 C CA . VAL A 1 392 ? 15.829 19.617 -31.214 1.00 88.88 392 VAL A CA 1
ATOM 3119 C C . VAL A 1 392 ? 14.324 19.452 -31.003 1.00 88.88 392 VAL A C 1
ATOM 3121 O O . VAL A 1 392 ? 13.851 19.578 -29.874 1.00 88.88 392 VAL A O 1
ATOM 3124 N N . VAL A 1 393 ? 13.569 19.121 -32.055 1.00 89.31 393 VAL A N 1
ATOM 3125 C CA . VAL A 1 393 ? 12.117 18.901 -31.968 1.00 89.31 393 VAL A CA 1
ATOM 3126 C C . VAL A 1 393 ? 11.797 17.705 -31.071 1.00 89.31 393 VAL A C 1
ATOM 3128 O O . VAL A 1 393 ? 10.974 17.828 -30.166 1.00 89.31 393 VAL A O 1
ATOM 3131 N N . HIS A 1 394 ? 12.462 16.564 -31.263 1.00 84.56 394 HIS A N 1
ATOM 3132 C CA . HIS A 1 394 ? 12.190 15.359 -30.473 1.00 84.56 394 HIS A CA 1
ATOM 3133 C C . HIS A 1 394 ? 12.696 15.475 -29.034 1.00 84.56 394 HIS A C 1
ATOM 3135 O O . HIS A 1 394 ? 12.042 14.972 -28.126 1.00 84.56 394 HIS A O 1
ATOM 3141 N N . HIS A 1 395 ? 13.795 16.191 -28.794 1.00 83.25 395 HIS A N 1
ATOM 3142 C CA . HIS A 1 395 ? 14.250 16.519 -27.446 1.00 83.25 395 HIS A CA 1
ATOM 3143 C C . HIS A 1 395 ? 13.256 17.450 -26.743 1.00 83.25 395 HIS A C 1
ATOM 3145 O O . HIS A 1 395 ? 12.905 17.219 -25.591 1.00 83.25 395 HIS A O 1
ATOM 3151 N N . PHE A 1 396 ? 12.738 18.471 -27.434 1.00 85.25 396 PHE A N 1
ATOM 3152 C CA . PHE A 1 396 ? 11.690 19.335 -26.891 1.00 85.25 396 PHE A CA 1
ATOM 3153 C C . PHE A 1 396 ? 10.418 18.545 -26.553 1.00 85.25 396 PHE A C 1
ATOM 3155 O O . PHE A 1 396 ? 9.868 18.713 -25.463 1.00 85.25 396 PHE A O 1
ATOM 3162 N N . LEU A 1 397 ? 9.979 17.651 -27.448 1.00 84.62 397 LEU A N 1
ATOM 3163 C CA . LEU A 1 397 ? 8.857 16.743 -27.199 1.00 84.62 397 LEU A CA 1
ATOM 3164 C C . LEU A 1 397 ? 9.141 15.822 -26.008 1.00 84.62 397 LEU A C 1
ATOM 3166 O O . LEU A 1 397 ? 8.275 15.669 -25.157 1.00 84.62 397 LEU A O 1
ATOM 3170 N N . TYR A 1 398 ? 10.348 15.270 -25.897 1.00 79.75 398 TYR A N 1
ATOM 3171 C CA . TYR A 1 398 ? 10.756 14.424 -24.778 1.00 79.75 398 TYR A CA 1
ATOM 3172 C C . TYR A 1 398 ? 10.710 15.186 -23.444 1.00 79.75 398 TYR A C 1
ATOM 3174 O O . TYR A 1 398 ? 10.023 14.754 -22.521 1.00 79.75 398 TYR A O 1
ATOM 3182 N N . THR A 1 399 ? 11.343 16.363 -23.350 1.00 78.25 399 THR A N 1
ATOM 3183 C CA . THR A 1 399 ? 11.355 17.172 -22.117 1.00 78.25 399 THR A CA 1
ATOM 3184 C C . THR A 1 399 ? 9.950 17.635 -21.727 1.00 78.25 399 THR A C 1
ATOM 3186 O O . THR A 1 399 ? 9.590 17.613 -20.551 1.00 78.25 399 THR A O 1
ATOM 3189 N N . LYS A 1 400 ? 9.121 18.041 -22.698 1.00 76.81 400 LYS A N 1
ATOM 3190 C CA . LYS A 1 400 ? 7.721 18.400 -22.432 1.00 76.81 400 LYS A CA 1
ATOM 3191 C C . LYS A 1 400 ? 6.899 17.181 -22.021 1.00 76.81 400 LYS A C 1
ATOM 3193 O O . LYS A 1 400 ? 6.123 17.286 -21.076 1.00 76.81 400 LYS A O 1
ATOM 3198 N N . GLY A 1 401 ? 7.103 16.043 -22.677 1.00 72.31 401 GLY A N 1
ATOM 3199 C CA . GLY A 1 401 ? 6.451 14.775 -22.374 1.00 72.31 401 GLY A CA 1
ATOM 3200 C C . GLY A 1 401 ? 6.765 14.273 -20.968 1.00 72.31 401 GLY A C 1
ATOM 3201 O O . GLY A 1 401 ? 5.842 13.892 -20.260 1.00 72.31 401 GLY A O 1
ATOM 3202 N N . GLU A 1 402 ? 8.019 14.347 -20.511 1.00 68.38 402 GLU A N 1
ATOM 3203 C CA . GLU A 1 402 ? 8.380 13.976 -19.134 1.00 68.38 402 GLU A CA 1
ATOM 3204 C C . GLU A 1 402 ? 7.681 14.859 -18.093 1.00 68.38 402 GLU A C 1
ATOM 3206 O O . GLU A 1 402 ? 7.118 14.344 -17.126 1.00 68.38 402 GLU A O 1
ATOM 3211 N N . VAL A 1 403 ? 7.631 16.177 -18.316 1.00 69.06 403 VAL A N 1
ATOM 3212 C CA . VAL A 1 403 ? 6.928 17.106 -17.416 1.00 69.06 403 VAL A CA 1
ATOM 3213 C C . VAL A 1 403 ? 5.419 16.829 -17.408 1.00 69.06 403 VAL A C 1
ATOM 3215 O O . VAL A 1 403 ? 4.808 16.796 -16.343 1.00 69.06 403 VAL A O 1
ATOM 3218 N N . LEU A 1 404 ? 4.813 16.566 -18.567 1.00 65.19 404 LEU A N 1
ATOM 3219 C CA . LEU A 1 404 ? 3.383 16.259 -18.688 1.00 65.19 404 LEU A CA 1
ATOM 3220 C C . LEU A 1 404 ? 3.009 14.890 -18.096 1.00 65.19 404 LEU A C 1
ATOM 3222 O O . LEU A 1 404 ? 1.951 14.775 -17.488 1.00 65.19 404 LEU A O 1
ATOM 3226 N N . ILE A 1 405 ? 3.870 13.873 -18.216 1.00 62.09 405 ILE A N 1
ATOM 3227 C CA . ILE A 1 405 ? 3.676 12.551 -17.591 1.00 62.09 405 ILE A CA 1
ATOM 3228 C C . ILE A 1 405 ? 3.853 12.627 -16.067 1.00 62.09 405 ILE A C 1
ATOM 3230 O O . ILE A 1 405 ? 3.219 11.863 -15.340 1.00 62.09 405 ILE A O 1
ATOM 3234 N N . SER A 1 406 ? 4.681 13.550 -15.568 1.00 54.03 406 SER A N 1
ATOM 3235 C CA . SER A 1 406 ? 4.868 13.756 -14.126 1.00 54.03 406 SER A CA 1
ATOM 3236 C C . SER A 1 406 ? 3.654 14.390 -13.426 1.00 54.03 406 SER A C 1
ATOM 3238 O O . SER A 1 406 ? 3.568 14.342 -12.201 1.00 54.03 406 SER A O 1
ATOM 3240 N N . ILE A 1 407 ? 2.700 14.941 -14.191 1.00 53.00 407 ILE A N 1
ATOM 3241 C CA . ILE A 1 407 ? 1.435 15.488 -13.688 1.00 53.00 407 ILE A CA 1
ATOM 3242 C C . ILE A 1 407 ? 0.364 14.378 -13.768 1.00 53.00 407 ILE A C 1
ATOM 3244 O O . ILE A 1 407 ? -0.074 14.039 -14.868 1.00 53.00 407 ILE A O 1
ATOM 3248 N N . PRO A 1 408 ? -0.122 13.810 -12.646 1.00 40.50 408 PRO A N 1
ATOM 3249 C CA . PRO A 1 408 ? -0.913 12.567 -12.647 1.00 40.50 408 PRO A CA 1
ATOM 3250 C C . PRO A 1 408 ? -2.347 12.668 -13.205 1.00 40.50 408 PRO A C 1
ATOM 3252 O O . PRO A 1 408 ? -3.132 11.734 -13.042 1.00 40.50 408 PRO A O 1
ATOM 3255 N N . ARG A 1 409 ? -2.748 13.804 -13.794 1.00 41.09 409 ARG A N 1
ATOM 3256 C CA . ARG A 1 409 ? -4.153 14.248 -13.767 1.00 41.09 409 ARG A CA 1
ATOM 3257 C C . ARG A 1 409 ? -4.866 14.394 -15.119 1.00 41.09 409 ARG A C 1
ATOM 3259 O O . ARG A 1 409 ? -6.014 14.821 -15.119 1.00 41.09 409 ARG A O 1
ATOM 3266 N N . GLN A 1 410 ? -4.275 14.049 -16.264 1.00 37.12 410 GLN A N 1
ATOM 3267 C CA . GLN A 1 410 ? -4.951 14.305 -17.549 1.00 37.12 410 GLN A CA 1
ATOM 3268 C C . GLN A 1 410 ? -4.889 13.133 -18.539 1.00 37.12 410 GLN A C 1
ATOM 3270 O O . GLN A 1 410 ? -3.846 12.511 -18.722 1.00 37.12 410 GLN A O 1
ATOM 3275 N N . GLU A 1 411 ? -6.023 12.867 -19.200 1.00 46.88 411 GLU A N 1
ATOM 3276 C CA . GLU A 1 411 ? -6.303 11.830 -20.217 1.00 46.88 411 GLU A CA 1
ATOM 3277 C C . GLU A 1 411 ? -5.442 11.913 -21.499 1.00 46.88 411 GLU A C 1
ATOM 3279 O O . GLU A 1 411 ? -5.784 11.360 -22.538 1.00 46.88 411 GLU A O 1
ATOM 3284 N N . ILE A 1 412 ? -4.271 12.545 -21.466 1.00 52.66 412 ILE A N 1
ATOM 3285 C CA . ILE A 1 412 ? -3.382 12.727 -22.628 1.00 52.66 412 ILE A CA 1
ATOM 3286 C C . ILE A 1 412 ? -2.549 11.435 -22.881 1.00 52.66 412 ILE A C 1
ATOM 3288 O O . ILE A 1 412 ? -1.454 11.444 -23.437 1.00 52.66 412 ILE A O 1
ATOM 3292 N N . SER A 1 413 ? -3.052 10.281 -22.426 1.00 57.00 413 SER A N 1
ATOM 3293 C CA . SER A 1 413 ? -2.254 9.158 -21.911 1.00 57.00 413 SER A CA 1
ATOM 3294 C C . SER A 1 413 ? -1.832 8.097 -22.935 1.00 57.00 413 SER A C 1
ATOM 3296 O O . SER A 1 413 ? -0.966 7.292 -22.608 1.00 57.00 413 SER A O 1
ATOM 3298 N N . SER A 1 414 ? -2.365 8.061 -24.161 1.00 56.69 414 SER A N 1
ATOM 3299 C CA . SER A 1 414 ? -1.900 7.082 -25.172 1.00 56.69 414 SER A CA 1
ATOM 3300 C C . SER A 1 414 ? -0.834 7.645 -26.109 1.00 56.69 414 SER A C 1
ATOM 3302 O O . SER A 1 414 ? 0.177 6.988 -26.351 1.00 56.69 414 SER A O 1
ATOM 3304 N N . TYR A 1 415 ? -1.000 8.885 -26.580 1.00 60.16 415 TYR A N 1
ATOM 3305 C CA . TYR A 1 415 ? -0.085 9.485 -27.555 1.00 60.16 415 TYR A CA 1
ATOM 3306 C C . TYR A 1 415 ? 1.334 9.649 -26.992 1.00 60.16 415 TYR A C 1
ATOM 3308 O O . TYR A 1 415 ? 2.302 9.213 -27.610 1.00 60.16 415 TYR A O 1
ATOM 3316 N N . TRP A 1 416 ? 1.470 10.178 -25.770 1.00 67.62 416 TRP A N 1
ATOM 3317 C CA . TRP A 1 416 ? 2.781 10.364 -25.138 1.00 67.62 416 TRP A CA 1
ATOM 3318 C C . TRP A 1 416 ? 3.473 9.050 -24.764 1.00 67.62 416 TRP A C 1
ATOM 3320 O O . TRP A 1 416 ? 4.697 8.983 -24.823 1.00 67.62 416 TRP A O 1
ATOM 3330 N N . LYS A 1 417 ? 2.723 7.984 -24.447 1.00 62.38 417 LYS A N 1
ATOM 3331 C CA . LYS A 1 417 ? 3.306 6.664 -24.141 1.00 62.38 417 LYS A CA 1
ATOM 3332 C C . LYS A 1 417 ? 4.009 6.032 -25.341 1.00 62.38 417 LYS A C 1
ATOM 3334 O O . LYS A 1 417 ? 4.980 5.311 -25.141 1.00 62.38 417 LYS A O 1
ATOM 3339 N N . MET A 1 418 ? 3.549 6.315 -26.561 1.00 70.19 418 MET A N 1
ATOM 3340 C CA . MET A 1 418 ? 4.216 5.898 -27.797 1.00 70.19 418 MET A CA 1
ATOM 3341 C C . MET A 1 418 ? 5.282 6.911 -28.235 1.00 70.19 418 MET A C 1
ATOM 3343 O O . MET A 1 418 ? 6.390 6.532 -28.609 1.00 70.19 418 MET A O 1
ATOM 3347 N N . LEU A 1 419 ? 4.969 8.208 -28.155 1.00 75.56 419 LEU A N 1
ATOM 3348 C CA . LEU A 1 419 ? 5.834 9.271 -28.660 1.00 75.56 419 LEU A CA 1
ATOM 3349 C C . LEU A 1 419 ? 7.137 9.405 -27.867 1.00 75.56 419 LEU A C 1
ATOM 3351 O O . LEU A 1 419 ? 8.163 9.722 -28.459 1.00 75.56 419 LEU A O 1
ATOM 3355 N N . LEU A 1 420 ? 7.128 9.164 -26.553 1.00 73.00 420 LEU A N 1
ATOM 3356 C CA . LEU A 1 420 ? 8.320 9.306 -25.712 1.00 73.00 420 LEU A CA 1
ATOM 3357 C C . LEU A 1 420 ? 9.418 8.273 -26.048 1.00 73.00 420 LEU A C 1
ATOM 3359 O O . LEU A 1 420 ? 10.530 8.695 -26.376 1.00 73.00 420 LEU A O 1
ATOM 3363 N N . PRO A 1 421 ? 9.145 6.947 -26.046 1.00 77.31 421 PRO A N 1
ATOM 3364 C CA . PRO A 1 421 ? 10.142 5.955 -26.451 1.00 77.31 421 PRO A CA 1
ATOM 3365 C C . PRO A 1 421 ? 10.530 6.091 -27.928 1.00 77.31 421 PRO A C 1
ATOM 3367 O O . PRO A 1 421 ? 11.694 5.886 -28.268 1.00 77.31 421 PRO A O 1
ATOM 3370 N N . PHE A 1 422 ? 9.600 6.502 -28.797 1.00 81.00 422 PHE A N 1
ATOM 3371 C CA . PHE A 1 422 ? 9.906 6.803 -30.195 1.00 81.00 422 PHE A CA 1
ATOM 3372 C C . PHE A 1 422 ? 10.874 7.988 -30.332 1.00 81.00 422 PHE A C 1
ATOM 3374 O O . PHE A 1 422 ? 11.888 7.881 -31.016 1.00 81.00 422 PHE A O 1
ATOM 3381 N N . SER A 1 423 ? 10.617 9.093 -29.629 1.00 82.25 423 SER A N 1
ATOM 3382 C CA . SER A 1 423 ? 11.470 10.289 -29.654 1.00 82.25 423 SER A CA 1
ATOM 3383 C C . SER A 1 423 ? 12.867 9.995 -29.129 1.00 82.25 423 SER A C 1
ATOM 3385 O O . SER A 1 423 ? 13.851 10.425 -29.728 1.00 82.25 423 SER A O 1
ATOM 3387 N N . TYR A 1 424 ? 12.960 9.201 -28.061 1.00 81.38 424 TYR A N 1
ATOM 3388 C CA . TYR A 1 424 ? 14.235 8.717 -27.549 1.00 81.38 424 TYR A CA 1
ATOM 3389 C C . TYR A 1 424 ? 14.989 7.881 -28.596 1.00 81.38 424 TYR A C 1
ATOM 3391 O O . TYR A 1 424 ? 16.168 8.130 -28.843 1.00 81.38 424 TYR A O 1
ATOM 3399 N N . ALA A 1 425 ? 14.314 6.937 -29.261 1.00 81.81 425 ALA A N 1
ATOM 3400 C CA . ALA A 1 425 ? 14.923 6.101 -30.296 1.00 81.81 425 ALA A CA 1
ATOM 3401 C C . ALA A 1 425 ? 15.404 6.916 -31.510 1.00 81.81 425 ALA A C 1
ATOM 3403 O O . ALA A 1 425 ? 16.496 6.667 -32.018 1.00 81.81 425 ALA A O 1
ATOM 3404 N N . VAL A 1 426 ? 14.633 7.917 -31.948 1.00 83.75 426 VAL A N 1
ATOM 3405 C CA . VAL A 1 426 ? 15.006 8.817 -33.053 1.00 83.75 426 VAL A CA 1
ATOM 3406 C C . VAL A 1 426 ? 16.240 9.647 -32.696 1.00 83.75 426 VAL A C 1
ATOM 3408 O O . VAL A 1 426 ? 17.182 9.706 -33.485 1.00 83.75 426 VAL A O 1
ATOM 3411 N N . VAL A 1 427 ? 16.272 10.250 -31.503 1.00 85.69 427 VAL A N 1
ATOM 3412 C CA . VAL A 1 427 ? 17.423 11.045 -31.041 1.00 85.69 427 VAL A CA 1
ATOM 3413 C C . VAL A 1 427 ? 18.663 10.162 -30.880 1.00 85.69 427 VAL A C 1
ATOM 3415 O O . VAL A 1 427 ? 19.729 10.510 -31.385 1.00 85.69 427 VAL A O 1
ATOM 3418 N N . SER A 1 428 ? 18.519 8.987 -30.260 1.00 83.06 428 SER A N 1
ATOM 3419 C CA . SER A 1 428 ? 19.608 8.017 -30.096 1.00 83.06 428 SER A CA 1
ATOM 3420 C C . SER A 1 428 ? 20.152 7.528 -31.444 1.00 83.06 428 SER A C 1
ATOM 3422 O O . SER A 1 428 ? 21.366 7.513 -31.649 1.00 83.06 428 SER A O 1
ATOM 3424 N N . GLY A 1 429 ? 19.278 7.206 -32.404 1.00 83.31 429 GLY A N 1
ATOM 3425 C CA . GLY A 1 429 ? 19.677 6.789 -33.749 1.00 83.31 429 GLY A CA 1
ATOM 3426 C C . GLY A 1 429 ? 20.381 7.897 -34.537 1.00 83.31 429 GLY A C 1
ATOM 3427 O O . GLY A 1 429 ? 21.383 7.637 -35.211 1.00 83.31 429 GLY A O 1
ATOM 3428 N N . ALA A 1 430 ? 19.907 9.140 -34.422 1.00 83.50 430 ALA A N 1
ATOM 3429 C CA . ALA A 1 430 ? 20.516 10.300 -35.069 1.00 83.50 430 ALA A CA 1
ATOM 3430 C C . ALA A 1 430 ? 21.929 10.579 -34.527 1.00 83.50 430 ALA A C 1
ATOM 3432 O O . ALA A 1 430 ? 22.875 10.731 -35.304 1.00 83.50 430 ALA A O 1
ATOM 3433 N N . ILE A 1 431 ? 22.093 10.578 -33.201 1.00 83.69 431 ILE A N 1
ATOM 3434 C CA . ILE A 1 431 ? 23.387 10.809 -32.543 1.00 83.69 431 ILE A CA 1
ATOM 3435 C C . ILE A 1 431 ? 24.345 9.642 -32.801 1.00 83.69 431 ILE A C 1
ATOM 3437 O O . ILE A 1 431 ? 25.499 9.870 -33.169 1.00 83.69 431 ILE A O 1
ATOM 3441 N N . GLY A 1 432 ? 23.860 8.399 -32.717 1.00 82.88 432 GLY A N 1
ATOM 3442 C CA . GLY A 1 432 ? 24.644 7.203 -33.026 1.00 82.88 432 GLY A CA 1
ATOM 3443 C C . GLY A 1 432 ? 25.162 7.187 -34.468 1.00 82.88 432 GLY A C 1
ATOM 3444 O O . GLY A 1 432 ? 26.330 6.875 -34.704 1.00 82.88 432 GLY A O 1
ATOM 3445 N N . SER A 1 433 ? 24.341 7.608 -35.434 1.00 82.44 433 SER A N 1
ATOM 3446 C CA . SER A 1 433 ? 24.752 7.713 -36.843 1.00 82.44 433 SER A CA 1
ATOM 3447 C C . SER A 1 433 ? 25.873 8.741 -37.042 1.00 82.44 433 SER A C 1
ATOM 3449 O O . SER A 1 433 ? 26.848 8.469 -37.748 1.00 82.44 433 SER A O 1
ATOM 3451 N N . CYS A 1 434 ? 25.780 9.897 -36.378 1.00 83.19 434 CYS A N 1
ATOM 3452 C CA . CYS A 1 434 ? 26.833 10.914 -36.388 1.00 83.19 434 CYS A CA 1
ATOM 3453 C C . CYS A 1 434 ? 28.119 10.421 -35.709 1.00 83.19 434 CYS A C 1
ATOM 3455 O O . CYS A 1 434 ? 29.205 10.618 -36.252 1.00 83.19 434 CYS A O 1
ATOM 3457 N N . SER A 1 435 ? 28.006 9.712 -34.581 1.00 84.50 435 SER A N 1
ATOM 3458 C CA . SER A 1 435 ? 29.151 9.128 -33.871 1.00 84.50 435 SER A CA 1
ATOM 3459 C C . SER A 1 435 ? 29.941 8.162 -34.760 1.00 84.50 435 SER A C 1
ATOM 3461 O O . SER A 1 435 ? 31.162 8.279 -34.876 1.00 84.50 435 SER A O 1
ATOM 3463 N N . VAL A 1 436 ? 29.256 7.268 -35.485 1.00 82.38 436 VAL A N 1
ATOM 3464 C CA . VAL A 1 436 ? 29.896 6.338 -36.436 1.00 82.38 436 VAL A CA 1
ATOM 3465 C C . VAL A 1 436 ? 30.590 7.086 -37.577 1.00 82.38 436 VAL A C 1
ATOM 3467 O O . VAL A 1 436 ? 31.686 6.704 -37.996 1.00 82.38 436 VAL A O 1
ATOM 3470 N N . LEU A 1 437 ? 29.973 8.153 -38.086 1.00 83.31 437 LEU A N 1
ATOM 3471 C CA . LEU A 1 437 ? 30.541 8.973 -39.154 1.00 83.31 437 LEU A CA 1
ATOM 3472 C C . LEU A 1 437 ? 31.817 9.694 -38.689 1.00 83.31 437 LEU A C 1
ATOM 3474 O O . LEU A 1 437 ? 32.834 9.634 -39.383 1.00 83.31 437 LEU A O 1
ATOM 3478 N N . PHE A 1 438 ? 31.811 10.291 -37.494 1.00 84.50 438 PHE A N 1
ATOM 3479 C CA . PHE A 1 438 ? 33.003 10.917 -36.915 1.00 84.50 438 PHE A CA 1
ATOM 3480 C C . PHE A 1 438 ? 34.089 9.895 -36.572 1.00 84.50 438 PHE A C 1
ATOM 3482 O O . PHE A 1 438 ? 35.260 10.143 -36.852 1.00 84.50 438 PHE A O 1
ATOM 3489 N N . ALA A 1 439 ? 33.720 8.715 -36.066 1.00 83.44 439 ALA A N 1
ATOM 3490 C CA . ALA A 1 439 ? 34.658 7.629 -35.793 1.00 83.44 439 ALA A CA 1
ATOM 3491 C C . ALA A 1 439 ? 35.384 7.159 -37.063 1.00 83.44 439 ALA A C 1
ATOM 3493 O O . ALA A 1 439 ? 36.604 6.986 -37.058 1.00 83.44 439 ALA A O 1
ATOM 3494 N N . LYS A 1 440 ? 34.655 6.988 -38.175 1.00 81.81 440 LYS A N 1
ATOM 3495 C CA . LYS A 1 440 ? 35.242 6.614 -39.473 1.00 81.81 440 LYS A CA 1
ATOM 3496 C C . L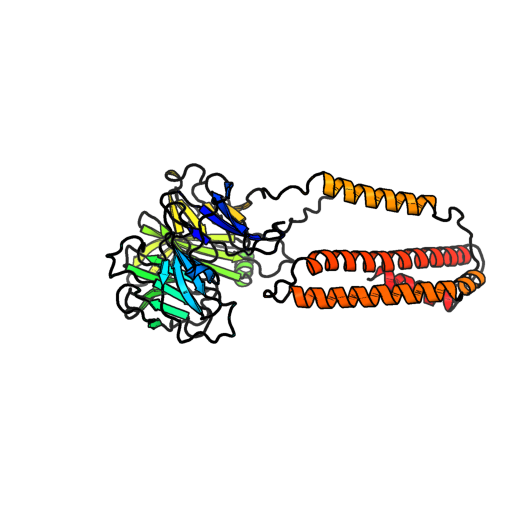YS A 1 440 ? 36.179 7.699 -40.006 1.00 81.81 440 LYS A C 1
ATOM 3498 O O . LYS A 1 440 ? 37.278 7.385 -40.460 1.00 81.81 440 LYS A O 1
ATOM 3503 N N . SER A 1 441 ? 35.778 8.963 -39.909 1.00 83.44 441 SER A N 1
ATOM 3504 C CA . SER A 1 441 ? 36.610 10.107 -40.296 1.00 83.44 441 SER A CA 1
ATOM 3505 C C . SER A 1 441 ? 37.890 10.199 -39.462 1.00 83.44 441 SER A C 1
ATOM 3507 O O . SER A 1 441 ? 38.980 10.334 -40.017 1.00 83.44 441 SER A O 1
ATOM 3509 N N . LEU A 1 442 ? 37.785 10.031 -38.143 1.00 84.12 442 LEU A N 1
ATOM 3510 C CA . LEU A 1 442 ? 38.925 10.031 -37.228 1.00 84.12 442 LEU A CA 1
ATOM 3511 C C . LEU A 1 442 ? 39.857 8.833 -37.469 1.00 84.12 442 LEU A C 1
ATOM 3513 O O . LEU A 1 442 ? 41.075 8.991 -37.454 1.00 84.12 442 LEU A O 1
ATOM 3517 N N . SER A 1 443 ? 39.302 7.650 -37.756 1.00 82.94 443 SER A N 1
ATOM 3518 C CA . SER A 1 443 ? 40.075 6.452 -38.109 1.00 82.94 443 SER A CA 1
ATOM 3519 C C . SER A 1 443 ? 40.901 6.655 -39.383 1.00 82.94 443 SER A C 1
ATOM 3521 O O . SER A 1 443 ? 42.075 6.282 -39.414 1.00 82.94 443 SER A O 1
ATOM 3523 N N . ASN A 1 444 ? 40.331 7.300 -40.406 1.00 80.62 444 ASN A N 1
ATOM 3524 C CA . ASN A 1 444 ? 41.061 7.645 -41.626 1.00 80.62 444 ASN A CA 1
ATOM 3525 C C . ASN A 1 444 ? 42.196 8.641 -41.347 1.00 80.62 444 ASN A C 1
ATOM 3527 O O . ASN A 1 444 ? 43.321 8.406 -41.785 1.00 80.62 444 ASN A O 1
ATOM 3531 N N . LEU A 1 445 ? 41.939 9.702 -40.572 1.00 80.62 445 LEU A N 1
ATOM 3532 C CA . LEU A 1 445 ? 42.967 10.680 -40.188 1.00 80.62 445 LEU A CA 1
ATOM 3533 C C . LEU A 1 445 ? 44.115 10.030 -39.400 1.00 80.62 445 LEU A C 1
ATOM 3535 O O . LEU A 1 445 ? 45.286 10.295 -39.671 1.00 80.62 445 LEU A O 1
ATOM 3539 N N . LEU A 1 446 ? 43.790 9.135 -38.463 1.00 79.00 446 LEU A N 1
ATOM 3540 C CA . LEU A 1 446 ? 44.779 8.411 -37.669 1.00 79.00 446 LEU A CA 1
ATOM 3541 C C . LEU A 1 446 ? 45.607 7.452 -38.535 1.00 79.00 446 LEU A C 1
ATOM 3543 O O . LEU A 1 446 ? 46.825 7.385 -38.387 1.00 79.00 446 LEU A O 1
ATOM 3547 N N . ARG A 1 447 ? 44.965 6.740 -39.472 1.00 77.44 447 ARG A N 1
ATOM 3548 C CA . ARG A 1 447 ? 45.655 5.860 -40.423 1.00 77.44 447 ARG A CA 1
ATOM 3549 C C . ARG A 1 447 ? 46.660 6.643 -41.271 1.00 77.44 447 ARG A C 1
ATOM 3551 O O . ARG A 1 447 ? 47.791 6.188 -41.409 1.00 77.44 447 ARG A O 1
ATOM 3558 N N . PHE A 1 448 ? 46.286 7.826 -41.764 1.00 73.81 448 PHE A N 1
ATOM 3559 C CA . PHE A 1 448 ? 47.199 8.706 -42.500 1.00 73.81 448 PHE A CA 1
ATOM 3560 C C . PHE A 1 448 ? 48.353 9.229 -41.645 1.00 73.81 448 PHE A C 1
ATOM 3562 O O . PHE A 1 448 ? 49.480 9.282 -42.133 1.00 73.81 448 PHE A O 1
ATOM 3569 N N . ALA A 1 449 ? 48.113 9.567 -40.378 1.00 75.56 449 ALA A N 1
ATOM 3570 C CA . ALA A 1 449 ? 49.176 9.982 -39.463 1.00 75.56 449 ALA A CA 1
ATOM 3571 C C . ALA A 1 449 ? 50.182 8.860 -39.149 1.00 75.56 449 ALA A C 1
ATOM 3573 O O . ALA A 1 449 ? 51.346 9.143 -38.890 1.00 75.56 449 ALA A O 1
ATOM 3574 N N . MET A 1 450 ? 49.756 7.590 -39.182 1.00 74.06 450 MET A N 1
ATOM 3575 C CA . MET A 1 450 ? 50.663 6.449 -39.003 1.00 74.06 450 MET A CA 1
ATOM 3576 C C . MET A 1 450 ? 51.419 6.074 -40.288 1.00 74.06 450 MET A C 1
ATOM 3578 O O . MET A 1 450 ? 52.537 5.577 -40.204 1.00 74.06 450 MET A O 1
ATOM 3582 N N . SER A 1 451 ? 50.820 6.275 -41.471 1.00 73.56 451 SER A N 1
ATOM 3583 C CA . SER A 1 451 ? 51.402 5.864 -42.761 1.00 73.56 451 SER A CA 1
ATOM 3584 C C . SER A 1 451 ? 52.178 6.957 -43.502 1.00 73.56 451 SER A C 1
ATOM 3586 O O . SER A 1 451 ? 52.936 6.650 -44.416 1.00 73.56 451 SER A O 1
ATOM 3588 N N . SER A 1 452 ? 51.965 8.228 -43.169 1.00 59.72 452 SER A N 1
ATOM 3589 C CA . SER A 1 452 ? 52.627 9.383 -43.786 1.00 59.72 452 SER A CA 1
ATOM 3590 C C . SER A 1 452 ? 53.139 10.318 -42.691 1.00 59.72 452 SER A C 1
ATOM 3592 O O . SER A 1 452 ? 52.625 10.283 -41.578 1.00 59.72 452 SER A O 1
ATOM 3594 N N . SER A 1 453 ? 54.122 11.179 -42.975 1.00 59.59 453 SER A N 1
ATOM 3595 C CA . SER A 1 453 ? 54.648 12.188 -42.032 1.00 59.59 453 SER A CA 1
ATOM 3596 C C . SER A 1 453 ? 53.655 13.335 -41.760 1.00 59.59 453 SER A C 1
ATOM 3598 O O . SER A 1 453 ? 54.043 14.498 -41.646 1.00 59.59 453 SER A O 1
ATOM 3600 N N . TYR A 1 454 ? 52.360 13.024 -41.723 1.00 62.03 454 TYR A N 1
ATOM 3601 C CA . TYR A 1 454 ? 51.284 13.951 -41.438 1.00 62.03 454 TYR A CA 1
ATOM 3602 C C . TYR A 1 454 ? 51.272 14.244 -39.941 1.00 62.03 454 TYR A C 1
ATOM 3604 O O . TYR A 1 454 ? 50.995 13.378 -39.111 1.00 62.03 454 TYR A O 1
ATOM 3612 N N . GLN A 1 455 ? 51.585 15.484 -39.585 1.00 61.56 455 GLN A N 1
ATOM 3613 C CA . GLN A 1 455 ? 51.490 15.941 -38.209 1.00 61.56 455 GLN A CA 1
ATOM 3614 C C . GLN A 1 455 ? 50.009 16.150 -37.873 1.00 61.56 455 GLN A C 1
ATOM 3616 O O . GLN A 1 455 ? 49.320 16.914 -38.544 1.00 61.56 455 GLN A O 1
ATOM 3621 N N . LEU A 1 456 ? 49.518 15.510 -36.806 1.00 64.88 456 LEU A N 1
ATOM 3622 C CA . LEU A 1 456 ? 48.133 15.605 -36.300 1.00 64.88 456 LEU A CA 1
ATOM 3623 C C . LEU A 1 456 ? 47.711 17.024 -35.849 1.00 64.88 456 LEU A C 1
ATOM 3625 O O . LEU A 1 456 ? 46.673 17.193 -35.216 1.00 64.88 456 LEU A O 1
ATOM 3629 N N . HIS A 1 457 ? 48.490 18.051 -36.177 1.00 65.12 457 HIS A N 1
ATOM 3630 C CA . HIS A 1 457 ? 48.329 19.431 -35.742 1.00 65.12 457 HIS A CA 1
ATOM 3631 C C . HIS A 1 457 ? 47.415 20.264 -36.661 1.00 65.12 457 HIS A C 1
ATOM 3633 O O . HIS A 1 457 ? 47.551 21.480 -36.753 1.00 65.12 457 HIS A O 1
ATOM 3639 N N . SER A 1 458 ? 46.483 19.622 -37.371 1.00 71.06 458 SER A N 1
ATOM 3640 C CA . SER A 1 458 ? 45.470 20.326 -38.162 1.00 71.06 458 SER A CA 1
ATOM 3641 C C . SER A 1 458 ? 44.258 20.653 -37.294 1.00 71.06 458 SER A C 1
ATOM 3643 O O . SER A 1 458 ? 43.750 19.791 -36.572 1.00 71.06 458 SER A O 1
ATOM 3645 N N . TRP A 1 459 ? 43.747 21.884 -37.401 1.00 78.94 459 TRP A N 1
ATOM 3646 C CA . TRP A 1 459 ? 42.530 22.326 -36.705 1.00 78.94 459 TRP A CA 1
ATOM 3647 C C . TRP A 1 459 ? 41.339 21.383 -36.965 1.00 78.94 459 TRP A C 1
ATOM 3649 O O . TRP A 1 459 ? 40.509 21.152 -36.086 1.00 78.94 459 TRP A O 1
ATOM 3659 N N . PHE A 1 460 ? 41.297 20.782 -38.158 1.00 80.88 460 PHE A N 1
ATOM 3660 C CA . PHE A 1 460 ? 40.264 19.844 -38.579 1.00 80.88 460 PHE A CA 1
ATOM 3661 C C . PHE A 1 460 ? 40.281 18.544 -37.760 1.00 80.88 460 PHE A C 1
ATOM 3663 O O . PHE A 1 460 ? 39.227 18.044 -37.369 1.00 80.88 460 PHE A O 1
ATOM 3670 N N . THR A 1 461 ? 41.468 18.030 -37.428 1.00 81.00 461 THR A N 1
ATOM 3671 C CA . THR A 1 461 ? 41.634 16.821 -36.609 1.00 81.00 461 THR A CA 1
ATOM 3672 C C . THR A 1 461 ? 41.114 17.039 -35.190 1.00 81.00 461 THR A C 1
ATOM 3674 O O . THR A 1 461 ? 40.383 16.199 -34.666 1.00 81.00 461 THR A O 1
ATOM 3677 N N . TYR A 1 462 ? 41.430 18.190 -34.586 1.00 82.75 462 TYR A N 1
ATOM 3678 C CA . TYR A 1 462 ? 40.924 18.552 -33.259 1.00 82.75 462 TYR A CA 1
ATOM 3679 C C . TYR A 1 462 ? 39.403 18.752 -33.257 1.00 82.75 462 TYR A C 1
ATOM 3681 O O . TYR A 1 462 ? 38.729 18.300 -32.333 1.00 82.75 462 TYR A O 1
ATOM 3689 N N . SER A 1 463 ? 38.853 19.357 -34.315 1.00 83.88 463 SER A N 1
ATOM 3690 C CA . SER A 1 463 ? 37.406 19.518 -34.494 1.00 83.88 463 SER A CA 1
ATOM 3691 C C . SER A 1 463 ? 36.682 18.165 -34.591 1.00 83.88 463 SER A C 1
ATOM 3693 O O . SER A 1 463 ? 35.711 17.927 -33.874 1.00 83.88 463 SER A O 1
ATOM 3695 N N . MET A 1 464 ? 37.196 17.226 -35.395 1.00 83.19 464 MET A N 1
ATOM 3696 C CA . MET A 1 464 ? 36.615 15.881 -35.529 1.00 83.19 464 MET A CA 1
ATOM 3697 C C . MET A 1 464 ? 36.714 15.056 -34.244 1.00 83.19 464 MET A C 1
ATOM 3699 O O . MET A 1 464 ? 35.771 14.345 -33.902 1.00 83.19 464 MET A O 1
ATOM 3703 N N . LEU A 1 465 ? 37.824 15.168 -33.508 1.00 83.31 465 LEU A N 1
ATOM 3704 C CA . LEU A 1 465 ? 37.978 14.516 -32.207 1.00 83.31 465 LEU A CA 1
ATOM 3705 C C . LEU A 1 465 ? 36.959 15.052 -31.190 1.00 83.31 465 LEU A C 1
ATOM 3707 O O . LEU A 1 465 ? 36.337 14.267 -30.479 1.00 83.31 465 LEU A O 1
ATOM 3711 N N . LEU A 1 466 ? 36.759 16.372 -31.146 1.00 85.19 466 LEU A N 1
ATOM 3712 C CA . LEU A 1 466 ? 35.794 17.010 -30.252 1.00 85.19 466 LEU A CA 1
ATOM 3713 C C . LEU A 1 466 ? 34.349 16.604 -30.586 1.00 85.19 466 LEU A C 1
ATOM 3715 O O . LEU A 1 466 ? 33.589 16.273 -29.680 1.00 85.19 466 LEU A O 1
ATOM 3719 N N . LEU A 1 467 ? 33.987 16.578 -31.873 1.00 84.00 467 LEU A N 1
ATOM 3720 C CA . LEU A 1 467 ? 32.669 16.129 -32.340 1.00 84.00 467 LEU A CA 1
ATOM 3721 C C . LEU A 1 467 ? 32.428 14.638 -32.068 1.00 84.00 467 LEU A C 1
ATOM 3723 O O . LEU A 1 467 ? 31.331 14.240 -31.687 1.00 84.00 467 LEU A O 1
ATOM 3727 N N . PHE A 1 468 ? 33.454 13.801 -32.217 1.00 85.31 468 PHE A N 1
ATOM 3728 C CA . PHE A 1 468 ? 33.358 12.394 -31.845 1.00 85.31 468 PHE A CA 1
ATOM 3729 C C . PHE A 1 468 ? 33.133 12.235 -30.336 1.00 85.31 468 PHE A C 1
ATOM 3731 O O . PHE A 1 468 ? 32.175 11.582 -29.931 1.00 85.31 468 PHE A O 1
ATOM 3738 N N . LEU A 1 469 ? 33.958 12.880 -29.503 1.00 84.19 469 LEU A N 1
ATOM 3739 C CA . LEU A 1 469 ? 33.839 12.792 -28.047 1.00 84.19 469 LEU A CA 1
ATOM 3740 C C . LEU A 1 469 ? 32.478 13.289 -27.551 1.00 84.19 469 LEU A C 1
ATOM 3742 O O . LEU A 1 469 ? 31.864 12.606 -26.738 1.00 84.19 469 LEU A O 1
ATOM 3746 N N . SER A 1 470 ? 31.968 14.407 -28.079 1.00 80.75 470 SER A N 1
ATOM 3747 C CA . SER A 1 470 ? 30.664 14.944 -27.672 1.00 80.75 470 SER A CA 1
ATOM 3748 C C . SER A 1 470 ? 29.501 14.003 -28.003 1.00 80.75 470 SER A C 1
ATOM 3750 O O . SER A 1 470 ? 28.579 13.874 -27.200 1.00 80.75 470 SER A O 1
ATOM 3752 N N . THR A 1 471 ? 29.560 13.298 -29.139 1.00 81.00 471 THR A N 1
ATOM 3753 C CA . THR A 1 471 ? 28.539 12.301 -29.517 1.00 81.00 471 THR A CA 1
ATOM 3754 C C . THR A 1 471 ? 28.642 10.975 -28.765 1.00 81.00 471 THR A C 1
ATOM 3756 O O . THR A 1 471 ? 27.649 10.267 -28.682 1.00 81.00 471 THR A O 1
ATOM 3759 N N . VAL A 1 472 ? 29.814 10.622 -28.227 1.00 76.56 472 VAL A N 1
ATOM 3760 C CA . VAL A 1 472 ? 30.012 9.395 -27.429 1.00 76.56 472 VAL A CA 1
ATOM 3761 C C . VAL A 1 472 ? 29.614 9.596 -25.965 1.00 76.56 472 VAL A C 1
ATOM 3763 O O . VAL A 1 472 ? 29.258 8.636 -25.288 1.00 76.56 472 VAL A O 1
ATOM 3766 N N . THR A 1 473 ? 29.691 10.829 -25.460 1.00 71.81 473 THR A N 1
ATOM 3767 C CA . THR A 1 473 ? 29.329 11.165 -24.073 1.00 71.81 473 THR A CA 1
ATOM 3768 C C . THR A 1 473 ? 27.837 11.414 -23.845 1.00 71.81 473 THR A C 1
ATOM 3770 O O . THR A 1 473 ? 27.435 11.532 -22.688 1.00 71.81 473 THR A O 1
ATOM 3773 N N . TYR A 1 474 ? 27.048 11.537 -24.916 1.00 61.72 474 TYR A N 1
ATOM 3774 C CA . TYR A 1 474 ? 25.588 11.670 -24.880 1.00 61.72 474 TYR A CA 1
ATOM 3775 C C . TYR A 1 474 ? 24.935 10.288 -24.867 1.00 61.72 474 TYR A C 1
ATOM 3777 O O . TYR A 1 474 ? 24.010 10.080 -24.050 1.00 61.72 474 TYR A O 1
#

Secondary structure (DSSP, 8-state):
-----------TTEE---EEEEETTEEEEEEEEEEPTTSSEEEEEEEETTTTEEEEPP-PPPPGGGTTEEEEEEETTEEEEEETTT-EEEEE-TTSTT---EEEEEE-TT--TT-TT---EEEESS-TT-TT-TT--EEEE-SSSS-EEEE-TTTT-SEEEE--S-S--TTB--EEETTTTEEEEE-TTSSEEEEEETTS--EEEEEEEEES-----HHHHHHHHSSEEEEEEEE-TTS-EEEEEEEE-S-TTS----EEEEEEEEEEETTEEEEEEES---SEEEEE-SS--EEEEGGGSTTPPSSEEEEESSSEEEEETTTTEEEE------PPPHHHHHHHHHHHHHHHHHHHHHS--------HHHHHHHHT-HHHHHHHHHHHHHHHHHHHHHHHHHHHHTSTT-S-TTHHHHHHHHHHHHHHHHHHHHHHHHHHHHHHHHHHHHHS---S--HHHHHHHHHHHHHH--

InterPro domains:
  IPR005174 KIB1-4, beta-propeller [PF03478] (59-320)
  IPR008521 Magnesium transporter NIPA [PTHR12570] (342-473)

Organism: NCBI:txid1240361

Sequence (474 aa):
MSRLLMQRSKLPHLIQKKCFSSSVTGPFLRIGQRMKDDGSIGEDVFLNAAKEELFHLPKKPLPQKLANSRIIGASKGWGFYIDLCDGSLCLSDFLNPLASKVIPLPRLDDMYTCQTEAFYNVAVSSSPACDHDEDLVVAVKFLGRQKLSLCRPNCDMSWTSIVPPFTFMENSNLMYSKRDQRFYLPVPRSNHLCSWDLQGQSFKDHKLLYQNRTKLSQSKHELFDSCSKAEHWVESPSGERFLVKCYSYVSPSQNREPIFVVYREEETTKRGTIICQTEDIGDLCIFISGTDPFCVEASLCPGLVPNSIYLMESIYGVYNIATRSIRHFENQVEKPEDHEVLVATAFIVLGNVFLVAFGNHQSPVFTPEQLAEKYSNVTFLVYCGILILIVVVHHFLYTKGEVLISIPRQEISSYWKMLLPFSYAVVSGAIGSCSVLFAKSLSNLLRFAMSSSYQLHSWFTYSMLLLFLSTVTY

pLDDT: mean 73.83, std 15.65, range [21.16, 95.69]

Radius of gyration: 30.26 Å; chains: 1; bounding box: 86×46×84 Å